Protein AF-A0A956FNW3-F1 (afdb_monomer_lite)

Secondary structure (DSSP, 8-state):
-----HHHHHHHHHHHHHHHHHHHHHHHHHTTTSHHHHHHHHHHHHHHHHHHHHHHHHHHH---GGG-S----TTHHHHHHH-HHHHHHHHHHHHHHHHS-HHHHHHHHHHHHHHHHHHHHHHTT----TTSHHHHHHHHHHHHHHHHHHHHHHHHHHHHHHTTTSTTSTTHHHHHHHHHHHHHHHHHHHHHH-GGGT--TTTTHHHHHHHHHHTS-TT-EEEEE-SSTTHHHIIIIIIHHHHHHH--EEEEE-SHHHHHHHHIIIIIS-TT-TT--EEEEE--PPPPEE-TTS-EEEEE---PPTTEEEEEEEEEEEPPPPS-S-SSS--TT---S-EEEEEEEEEE-HHHHHHSEEEEEEETTEEESSS--EEES-EEETTEEE--SSS-EEEEPPP--S-EEEEEEE-GGGTTTGGG-EEEETTEEE---PPSSSPPPSEEEEEEPPHHHHHT--EEEEE----S-TTSSSTT-EEEEEEEEE--TT-S----S--EEEEE--SS-SS----PEEEEEEEEEETTSTT-BS---EETTEEEEEBT--EEEEEE----EEEEEEEEEEEEES---EEEEEETTEEEEEEEPPSSEEEEEEPPPEEEEE-SS-EEEEEEEESSTT-EEEEEEEEEEEEEEEE-SPEE-

Structure (mmCIF, N/CA/C/O backbone):
data_AF-A0A956FNW3-F1
#
_entry.id   AF-A0A956FNW3-F1
#
loop_
_atom_site.group_PDB
_atom_site.id
_atom_site.type_symbol
_atom_site.label_atom_id
_atom_site.label_alt_id
_atom_site.label_comp_id
_atom_site.label_asym_id
_atom_site.label_entity_id
_atom_site.label_seq_id
_atom_site.pdbx_PDB_ins_code
_atom_site.Cartn_x
_atom_site.Cartn_y
_atom_site.Cartn_z
_atom_site.occupancy
_atom_site.B_iso_or_equiv
_atom_site.auth_seq_id
_atom_site.auth_comp_id
_atom_site.auth_asym_id
_atom_site.auth_atom_id
_atom_site.pdbx_PDB_model_num
ATOM 1 N N . LEU A 1 1 ? -9.211 11.318 -20.859 1.00 27.91 1 LEU A N 1
ATOM 2 C CA . LEU A 1 1 ? -8.452 10.771 -22.008 1.00 27.91 1 LEU A CA 1
ATOM 3 C C . LEU A 1 1 ? -8.251 9.277 -21.773 1.00 27.91 1 LEU A C 1
ATOM 5 O O . LEU A 1 1 ? -7.704 8.918 -20.739 1.00 27.91 1 LEU A O 1
ATOM 9 N N . PHE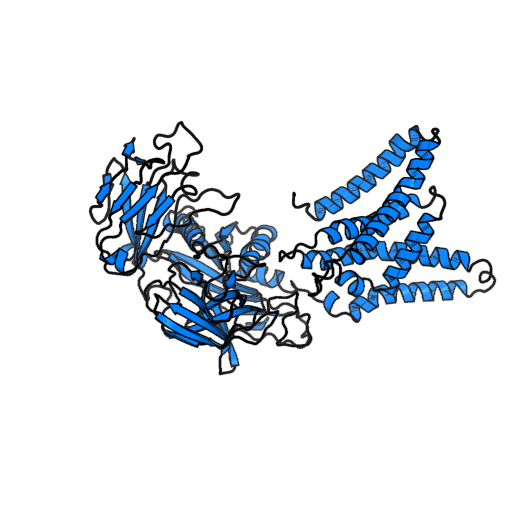 A 1 2 ? -8.799 8.423 -22.639 1.00 23.05 2 PHE A N 1
ATOM 10 C CA . PHE A 1 2 ? -8.796 6.965 -22.458 1.00 23.05 2 PHE A CA 1
ATOM 11 C C . PHE A 1 2 ? -7.372 6.379 -22.547 1.00 23.05 2 PHE A C 1
ATOM 13 O O . PHE A 1 2 ? -6.584 6.853 -23.370 1.00 23.05 2 PHE A O 1
ATOM 20 N N . PRO A 1 3 ? -7.028 5.357 -21.741 1.00 29.62 3 PRO A N 1
ATOM 21 C CA . PRO A 1 3 ? -5.788 4.613 -21.916 1.00 29.62 3 PRO A CA 1
ATOM 22 C C . PRO A 1 3 ? -5.914 3.745 -23.172 1.00 29.62 3 PRO A C 1
ATOM 24 O O . PRO A 1 3 ? -6.547 2.692 -23.160 1.00 29.62 3 PRO A O 1
ATOM 27 N N . VAL A 1 4 ? -5.347 4.211 -24.283 1.00 31.36 4 VAL A N 1
ATOM 28 C CA . VAL A 1 4 ? -5.228 3.413 -25.507 1.00 31.36 4 VAL A CA 1
ATOM 29 C C . VAL A 1 4 ? -4.151 2.359 -25.242 1.00 31.36 4 VAL A C 1
ATOM 31 O O . VAL A 1 4 ? -2.993 2.710 -25.013 1.00 31.36 4 VAL A O 1
ATOM 34 N N . ARG A 1 5 ? -4.532 1.076 -25.183 1.00 34.69 5 ARG A N 1
ATOM 35 C CA . ARG A 1 5 ? -3.588 -0.032 -24.948 1.00 34.69 5 ARG A CA 1
ATOM 36 C C . ARG A 1 5 ? -2.626 -0.157 -26.149 1.00 34.69 5 ARG A C 1
ATOM 38 O O . ARG A 1 5 ? -3.029 0.184 -27.261 1.00 34.69 5 ARG A O 1
ATOM 45 N N . PRO A 1 6 ? -1.395 -0.680 -25.987 1.00 38.66 6 PRO A N 1
ATOM 46 C CA . PRO A 1 6 ? -0.458 -0.894 -27.102 1.00 38.66 6 PRO A CA 1
ATOM 47 C C . PRO A 1 6 ? -1.048 -1.745 -28.236 1.00 38.66 6 PRO A C 1
ATOM 49 O O . PRO A 1 6 ? -0.863 -1.433 -29.410 1.00 38.66 6 PRO A O 1
ATOM 52 N N . ALA A 1 7 ? -1.860 -2.750 -27.889 1.00 40.03 7 ALA A N 1
ATOM 53 C CA . ALA A 1 7 ? -2.630 -3.535 -28.852 1.00 40.03 7 ALA A CA 1
ATOM 54 C C . ALA A 1 7 ? -3.661 -2.684 -29.611 1.00 40.03 7 ALA A C 1
ATOM 56 O O . ALA A 1 7 ? -3.901 -2.922 -30.784 1.00 40.03 7 ALA A O 1
ATOM 57 N N . THR A 1 8 ? -4.235 -1.655 -28.983 1.00 41.22 8 THR A N 1
ATOM 58 C CA . THR A 1 8 ? -5.156 -0.711 -29.629 1.00 41.22 8 THR A CA 1
ATOM 59 C C . THR A 1 8 ? -4.418 0.253 -30.554 1.00 41.22 8 THR A C 1
ATOM 61 O O . THR A 1 8 ? -4.941 0.555 -31.614 1.00 41.22 8 THR A O 1
ATOM 64 N N . LEU A 1 9 ? -3.206 0.707 -30.214 1.00 41.91 9 LEU A N 1
ATOM 65 C CA . LEU A 1 9 ? -2.367 1.496 -31.131 1.00 41.91 9 LEU A CA 1
ATOM 66 C C . LEU A 1 9 ? -1.887 0.659 -32.318 1.00 41.91 9 LEU A C 1
ATOM 68 O O . LEU A 1 9 ? -1.946 1.131 -33.446 1.00 41.91 9 LEU A O 1
ATOM 72 N N . SER A 1 10 ? -1.487 -0.589 -32.077 1.00 41.41 10 SER A N 1
ATOM 73 C CA . SER A 1 10 ? -1.093 -1.529 -33.132 1.00 41.41 10 SER A CA 1
ATOM 74 C C . SER A 1 10 ? -2.288 -1.895 -34.012 1.00 41.41 10 SER A C 1
ATOM 76 O O . SER A 1 10 ? -2.184 -1.850 -35.230 1.00 41.41 10 SER A O 1
ATOM 78 N N . ALA A 1 11 ? -3.460 -2.147 -33.420 1.00 44.06 11 ALA A N 1
ATOM 79 C CA . ALA A 1 11 ? -4.703 -2.364 -34.153 1.00 44.06 11 ALA A CA 1
ATOM 80 C C . ALA A 1 11 ? -5.151 -1.106 -34.902 1.00 44.06 11 ALA A C 1
ATOM 82 O O . ALA A 1 11 ? -5.598 -1.226 -36.028 1.00 44.06 11 ALA A O 1
ATOM 83 N N . LEU A 1 12 ? -4.995 0.099 -34.346 1.00 45.03 12 LEU A N 1
ATOM 84 C CA . LEU A 1 12 ? -5.283 1.357 -35.045 1.00 45.03 12 LEU A CA 1
ATOM 85 C C . LEU A 1 12 ? -4.281 1.637 -36.165 1.00 45.03 12 LEU A C 1
ATOM 87 O O . LEU A 1 12 ? -4.673 2.194 -37.181 1.00 45.03 12 LEU A O 1
ATOM 91 N N . ALA A 1 13 ? -3.018 1.241 -36.014 1.00 45.88 13 ALA A N 1
ATOM 92 C CA . ALA A 1 13 ? -2.018 1.333 -37.069 1.00 45.88 13 ALA A CA 1
ATOM 93 C C . ALA A 1 13 ? -2.316 0.323 -38.183 1.00 45.88 13 ALA A C 1
ATOM 95 O O . ALA A 1 13 ? -2.338 0.703 -39.346 1.00 45.88 13 ALA A O 1
ATOM 96 N N . VAL A 1 14 ? -2.638 -0.930 -37.847 1.00 49.00 14 VAL A N 1
ATOM 97 C CA . VAL A 1 14 ? -3.042 -1.964 -38.811 1.00 49.00 14 VAL A CA 1
ATOM 98 C C . VAL A 1 14 ? -4.355 -1.585 -39.493 1.00 49.00 14 VAL A C 1
ATOM 100 O O . VAL A 1 14 ? -4.424 -1.611 -40.713 1.00 49.00 14 VAL A O 1
ATOM 103 N N . VAL A 1 15 ? -5.375 -1.156 -38.748 1.00 54.03 15 VAL A N 1
ATOM 104 C CA . VAL A 1 15 ? -6.641 -0.645 -39.296 1.00 54.03 15 VAL A CA 1
ATOM 105 C C . VAL A 1 15 ? -6.403 0.628 -40.092 1.00 54.03 15 VAL A C 1
ATOM 107 O O . VAL A 1 15 ? -7.030 0.793 -41.120 1.00 54.03 15 VAL A O 1
ATOM 110 N N . GLY A 1 16 ? -5.485 1.503 -39.688 1.00 51.25 16 GLY A N 1
ATOM 111 C CA . GLY A 1 16 ? -5.109 2.700 -40.436 1.00 51.25 16 GLY A CA 1
ATOM 112 C C . GLY A 1 16 ? -4.421 2.364 -41.757 1.00 51.25 16 GLY A C 1
ATOM 113 O O . GLY A 1 16 ? -4.761 2.946 -42.780 1.00 51.25 16 GLY A O 1
ATOM 114 N N . VAL A 1 17 ? -3.523 1.378 -41.766 1.00 49.75 17 VAL A N 1
ATOM 115 C CA . VAL A 1 17 ? -2.858 0.857 -42.969 1.00 49.75 17 VAL A CA 1
ATOM 116 C C . VAL A 1 17 ? -3.851 0.116 -43.863 1.00 49.75 17 VAL A C 1
ATOM 118 O O . VAL A 1 17 ? -3.832 0.318 -45.073 1.00 49.75 17 VAL A O 1
ATOM 121 N N . LEU A 1 18 ? -4.752 -0.691 -43.299 1.00 55.88 18 LEU A N 1
ATOM 122 C CA . LEU A 1 18 ? -5.798 -1.403 -44.036 1.00 55.88 18 LEU A CA 1
ATOM 123 C C . LEU A 1 18 ? -6.865 -0.445 -44.569 1.00 55.88 18 LEU A C 1
ATOM 125 O O . LEU A 1 18 ? -7.269 -0.579 -45.715 1.00 55.88 18 LEU A O 1
ATOM 129 N N . ALA A 1 19 ? -7.290 0.543 -43.784 1.00 56.09 19 ALA A N 1
ATOM 130 C CA . ALA A 1 19 ? -8.219 1.589 -44.195 1.00 56.09 19 ALA A CA 1
ATOM 131 C C . ALA A 1 19 ? -7.578 2.489 -45.244 1.00 56.09 19 ALA A C 1
ATOM 133 O O . ALA A 1 19 ? -8.239 2.820 -46.219 1.00 56.09 19 ALA A O 1
ATOM 134 N N . TRP A 1 20 ? -6.293 2.826 -45.105 1.00 58.03 20 TRP A N 1
ATOM 135 C CA . TRP A 1 20 ? -5.541 3.499 -46.155 1.00 58.03 20 TRP A CA 1
ATOM 136 C C . TRP A 1 20 ? -5.500 2.630 -47.405 1.00 58.03 20 TRP A C 1
ATOM 138 O O . TRP A 1 20 ? -5.941 3.100 -48.435 1.00 58.03 20 TRP A O 1
ATOM 148 N N . ALA A 1 21 ? -5.106 1.357 -47.330 1.00 56.69 21 ALA A N 1
ATOM 149 C CA . ALA A 1 21 ? -5.070 0.446 -48.477 1.00 56.69 21 ALA A CA 1
ATOM 150 C C . ALA A 1 21 ? -6.451 0.234 -49.137 1.00 56.69 21 ALA A C 1
ATOM 152 O O . ALA A 1 21 ? -6.545 0.133 -50.361 1.00 56.69 21 ALA A O 1
ATOM 153 N N . LEU A 1 22 ? -7.529 0.202 -48.348 1.00 62.91 22 LEU A N 1
ATOM 154 C CA . LEU A 1 22 ? -8.916 0.101 -48.813 1.00 62.91 22 LEU A CA 1
ATOM 155 C C . LEU A 1 22 ? -9.420 1.415 -49.413 1.00 62.91 22 LEU A C 1
ATOM 157 O O . LEU A 1 22 ? -10.113 1.387 -50.424 1.00 62.91 22 LEU A O 1
ATOM 161 N N . LEU A 1 23 ? -9.057 2.567 -48.849 1.00 60.12 23 LEU A N 1
ATOM 162 C CA . LEU A 1 23 ? -9.302 3.874 -49.457 1.00 60.12 23 LEU A CA 1
ATOM 163 C C . LEU A 1 23 ? -8.490 4.010 -50.749 1.00 60.12 23 LEU A C 1
ATOM 165 O O . LEU A 1 23 ? -9.010 4.504 -51.742 1.00 60.12 23 LEU A O 1
ATOM 169 N N . ASP A 1 24 ? -7.251 3.528 -50.764 1.00 59.75 24 ASP A N 1
ATOM 170 C CA . ASP A 1 24 ? -6.278 3.599 -51.857 1.00 59.75 24 ASP A CA 1
ATOM 171 C C . ASP A 1 24 ? -6.717 2.787 -53.086 1.00 59.75 24 ASP A C 1
ATOM 173 O O . ASP A 1 24 ? -6.612 3.273 -54.220 1.00 59.75 24 ASP A O 1
ATOM 177 N N . ARG A 1 25 ? -7.269 1.586 -52.847 1.00 63.66 25 ARG A N 1
ATOM 178 C CA . ARG A 1 25 ? -7.862 0.689 -53.859 1.00 63.66 25 ARG A CA 1
ATOM 179 C C . ARG A 1 25 ? -9.341 0.964 -54.149 1.00 63.66 25 ARG A C 1
ATOM 181 O O . ARG A 1 25 ? -9.793 0.801 -55.271 1.00 63.66 25 ARG A O 1
ATOM 188 N N . GLY A 1 26 ? -10.131 1.369 -53.162 1.00 68.12 26 GLY A N 1
ATOM 189 C CA . GLY A 1 26 ? -11.583 1.519 -53.308 1.00 68.12 26 GLY A CA 1
ATOM 190 C C . GLY A 1 26 ? -12.010 2.918 -53.744 1.00 68.12 26 GLY A C 1
ATOM 191 O O . GLY A 1 26 ? -12.739 3.077 -54.722 1.00 68.12 26 GLY A O 1
ATOM 192 N N . LEU A 1 27 ? -11.562 3.944 -53.020 1.00 63.31 27 LEU A N 1
ATOM 193 C CA . LEU A 1 27 ? -11.994 5.331 -53.209 1.00 63.31 27 LEU A CA 1
ATOM 194 C C . LEU A 1 27 ? -11.071 6.076 -54.183 1.00 63.31 27 LEU A C 1
ATOM 196 O O . LEU A 1 27 ? -11.525 6.650 -55.171 1.00 63.31 27 LEU A O 1
ATOM 200 N N . PHE A 1 28 ? -9.763 6.022 -53.942 1.00 59.72 28 PHE A N 1
ATOM 201 C CA . PHE A 1 28 ? -8.745 6.695 -54.742 1.00 59.72 28 PHE A CA 1
ATOM 202 C C . PHE A 1 28 ? -8.558 6.060 -56.124 1.00 59.72 28 PHE A C 1
ATOM 204 O O . PHE A 1 28 ? -8.183 6.763 -57.059 1.00 59.72 28 PHE A O 1
ATOM 211 N N . GLU A 1 29 ? -8.834 4.764 -56.285 1.00 63.72 29 GLU A N 1
ATOM 212 C CA . GLU A 1 29 ? -8.757 4.096 -57.590 1.00 63.72 29 GLU A CA 1
ATOM 213 C C . GLU A 1 29 ? -9.975 4.388 -58.477 1.00 63.72 29 GLU A C 1
ATOM 215 O O . GLU A 1 29 ? -9.822 4.604 -59.676 1.00 63.72 29 GLU A O 1
ATOM 220 N N . ARG A 1 30 ? -11.174 4.515 -57.892 1.00 67.25 30 ARG A N 1
ATOM 221 C CA . ARG A 1 30 ? -12.386 4.954 -58.615 1.00 67.25 30 ARG A CA 1
ATOM 222 C C . ARG A 1 30 ? -12.358 6.437 -58.969 1.00 67.25 30 ARG A C 1
ATOM 224 O O . ARG A 1 30 ? -12.936 6.852 -59.968 1.00 67.25 30 ARG A O 1
ATOM 231 N N . LEU A 1 31 ? -11.675 7.241 -58.158 1.00 64.88 31 LEU A N 1
ATOM 232 C CA . LEU A 1 31 ? -11.562 8.686 -58.336 1.00 64.88 31 LEU A CA 1
ATOM 233 C C . LEU A 1 31 ? -10.224 9.121 -58.966 1.00 64.88 31 LEU A C 1
ATOM 235 O O . LEU A 1 31 ? -9.949 10.320 -59.041 1.00 64.88 31 LEU A O 1
ATOM 239 N N . ARG A 1 32 ? -9.413 8.169 -59.462 1.00 58.41 32 ARG A N 1
ATOM 240 C CA . ARG A 1 32 ? -8.071 8.381 -60.052 1.00 58.41 32 ARG A CA 1
ATOM 241 C C . ARG A 1 32 ? -8.057 9.393 -61.196 1.00 58.41 32 ARG A C 1
ATOM 243 O O . ARG A 1 32 ? -7.063 10.082 -61.385 1.00 58.41 32 ARG A O 1
ATOM 250 N N . ALA A 1 33 ? -9.163 9.486 -61.936 1.00 62.94 33 ALA A N 1
ATOM 251 C CA . ALA A 1 33 ? -9.324 10.412 -63.055 1.00 62.94 33 ALA A CA 1
ATOM 252 C C . ALA A 1 33 ? -9.384 11.888 -62.619 1.00 62.94 33 ALA A C 1
ATOM 254 O O . ALA A 1 33 ? -9.242 12.779 -63.452 1.00 62.94 33 ALA A O 1
ATOM 255 N N . ARG A 1 34 ? -9.594 12.173 -61.324 1.00 72.62 34 ARG A N 1
ATOM 256 C CA . ARG A 1 34 ? -9.623 13.543 -60.806 1.00 72.62 34 ARG A CA 1
ATOM 257 C C . ARG A 1 34 ? -8.207 13.984 -60.402 1.00 72.62 34 ARG A C 1
ATOM 259 O O . ARG A 1 34 ? -7.665 13.456 -59.428 1.00 72.62 34 ARG A O 1
ATOM 266 N N . PRO A 1 35 ? -7.618 14.991 -61.073 1.00 70.06 35 PRO A N 1
ATOM 267 C CA . PRO A 1 35 ? -6.218 15.378 -60.872 1.00 70.06 35 PRO A CA 1
ATOM 268 C C . PRO A 1 35 ? -5.901 15.839 -59.439 1.00 70.06 35 PRO A C 1
ATOM 270 O O . PRO A 1 35 ? -4.812 15.580 -58.934 1.00 70.06 35 PRO A O 1
ATOM 273 N N . TRP A 1 36 ? -6.863 16.443 -58.735 1.00 68.44 36 TRP A N 1
ATOM 274 C CA . TRP A 1 36 ? -6.676 16.880 -57.346 1.00 68.44 36 TRP A CA 1
ATOM 275 C C . TRP A 1 36 ? -6.610 15.717 -56.341 1.00 68.44 36 TRP A C 1
ATOM 277 O O . TRP A 1 36 ? -5.945 15.836 -55.318 1.00 68.44 36 TRP A O 1
ATOM 287 N N . ILE A 1 37 ? -7.245 14.577 -56.633 1.00 63.81 37 ILE A N 1
ATOM 288 C CA . ILE A 1 37 ? -7.227 13.377 -55.780 1.00 63.81 37 ILE A CA 1
ATOM 289 C C . ILE A 1 37 ? -5.899 12.633 -55.932 1.00 63.81 37 ILE A C 1
ATOM 291 O O . ILE A 1 37 ? -5.324 12.186 -54.939 1.00 63.81 37 ILE A O 1
ATOM 295 N N . ALA A 1 38 ? -5.372 12.562 -57.157 1.00 62.50 38 ALA A N 1
ATOM 296 C CA . ALA A 1 38 ? -4.021 12.071 -57.416 1.00 62.50 38 ALA A CA 1
ATOM 297 C C . ALA A 1 38 ? -2.959 12.957 -56.737 1.00 62.50 38 ALA A C 1
ATOM 299 O O . ALA A 1 38 ? -2.020 12.441 -56.129 1.00 62.50 38 ALA A O 1
ATOM 300 N N . ALA A 1 39 ? -3.150 14.282 -56.763 1.00 66.06 39 ALA A N 1
ATOM 301 C CA . ALA A 1 39 ? -2.302 15.223 -56.038 1.00 66.06 39 ALA A CA 1
ATOM 302 C C . ALA A 1 39 ? -2.405 15.034 -54.513 1.00 66.06 39 ALA A C 1
ATOM 304 O O . ALA A 1 39 ? -1.380 14.920 -53.848 1.00 66.06 39 ALA A O 1
ATOM 305 N N . LEU A 1 40 ? -3.615 14.921 -53.951 1.00 65.56 40 LEU A N 1
ATOM 306 C CA . LEU A 1 40 ? -3.828 14.715 -52.514 1.00 65.56 40 LEU A CA 1
ATOM 307 C C . LEU A 1 40 ? -3.186 13.406 -52.024 1.00 65.56 40 LEU A C 1
ATOM 309 O O . LEU A 1 40 ? -2.457 13.413 -51.035 1.00 65.56 40 LEU A O 1
ATOM 313 N N . ARG A 1 41 ? -3.393 12.298 -52.748 1.00 60.66 41 ARG A N 1
ATOM 314 C CA . ARG A 1 41 ? -2.803 10.979 -52.454 1.00 60.66 41 ARG A CA 1
ATOM 315 C C . ARG A 1 41 ? -1.273 11.012 -52.469 1.00 60.66 41 ARG A C 1
ATOM 317 O O . ARG A 1 41 ? -0.645 10.359 -51.644 1.00 60.66 41 ARG A O 1
ATOM 324 N N . GLY A 1 42 ? -0.676 11.793 -53.370 1.00 62.09 42 GLY A N 1
ATOM 325 C CA . GLY A 1 42 ? 0.775 11.947 -53.437 1.00 62.09 42 GLY A CA 1
ATOM 326 C C . GLY A 1 42 ? 1.376 12.906 -52.407 1.00 62.09 42 GLY A C 1
ATOM 327 O O . GLY A 1 42 ? 2.549 12.772 -52.064 1.00 62.09 42 GLY A O 1
ATOM 328 N N . GLN A 1 43 ? 0.590 13.858 -51.900 1.00 65.38 43 GLN A N 1
ATOM 329 C CA . GLN A 1 43 ? 1.067 14.882 -50.967 1.00 65.38 43 GLN A CA 1
ATOM 330 C C . GLN A 1 43 ? 0.763 14.551 -49.501 1.00 65.38 43 GLN A C 1
ATOM 332 O O . GLN A 1 43 ? 1.528 14.960 -48.635 1.00 65.38 43 GLN A O 1
ATOM 337 N N . LEU A 1 44 ? -0.291 13.787 -49.189 1.00 61.31 44 LEU A N 1
ATOM 338 C CA . LEU A 1 44 ? -0.679 13.490 -47.803 1.00 61.31 44 LEU A CA 1
ATOM 339 C C . LEU A 1 44 ? 0.446 12.837 -46.969 1.00 61.31 44 LEU A C 1
ATOM 341 O O . LEU A 1 44 ? 0.703 13.320 -45.866 1.00 61.31 44 LEU A O 1
ATOM 345 N N . PRO A 1 45 ? 1.187 11.824 -47.465 1.00 59.94 45 PRO A N 1
ATOM 346 C CA . PRO A 1 45 ? 2.294 11.246 -46.701 1.00 59.94 45 PRO A CA 1
ATOM 347 C C . PRO A 1 45 ? 3.429 12.255 -46.471 1.00 59.94 45 PRO A C 1
ATOM 349 O O . PRO A 1 45 ? 4.050 12.267 -45.410 1.00 59.94 45 PRO A O 1
ATOM 352 N N . ARG A 1 46 ? 3.662 13.155 -47.437 1.00 65.12 46 ARG A N 1
ATOM 353 C CA . ARG A 1 46 ? 4.650 14.235 -47.315 1.00 65.12 46 ARG A CA 1
ATOM 354 C C . ARG A 1 46 ? 4.234 15.256 -46.261 1.00 65.12 46 ARG A C 1
ATOM 356 O O . ARG A 1 46 ? 5.053 15.637 -45.433 1.00 65.12 46 ARG A O 1
ATOM 363 N N . VAL A 1 47 ? 2.957 15.640 -46.250 1.00 64.94 47 VAL A N 1
ATOM 364 C CA . VAL A 1 47 ? 2.374 16.534 -45.241 1.00 64.94 47 VAL A CA 1
ATOM 365 C C . VAL A 1 47 ? 2.499 15.931 -43.841 1.00 64.94 47 VAL A C 1
ATOM 367 O O . VAL A 1 47 ? 2.880 16.645 -42.922 1.00 64.94 47 VAL A O 1
ATOM 370 N N . LEU A 1 48 ? 2.256 14.626 -43.671 1.00 60.84 48 LEU A N 1
ATOM 371 C CA . LEU A 1 48 ? 2.396 13.948 -42.375 1.00 60.84 48 LEU A CA 1
ATOM 372 C C . LEU A 1 48 ? 3.851 13.887 -41.888 1.00 60.84 48 LEU A C 1
ATOM 374 O O . LEU A 1 48 ? 4.109 14.134 -40.711 1.00 60.84 48 LEU A O 1
ATOM 378 N N . VAL A 1 49 ? 4.811 13.606 -42.776 1.00 63.50 49 VAL A N 1
ATOM 379 C CA . VAL A 1 49 ? 6.246 13.623 -42.436 1.00 63.50 49 VAL A CA 1
ATOM 380 C C . VAL A 1 49 ? 6.700 15.035 -42.063 1.00 63.50 49 VAL A C 1
ATOM 382 O O . VAL A 1 49 ? 7.349 15.205 -41.034 1.00 63.50 49 VAL A O 1
ATOM 385 N N . VAL A 1 50 ? 6.324 16.055 -42.844 1.00 67.88 50 VAL A N 1
ATOM 386 C CA . VAL A 1 50 ? 6.636 17.460 -42.534 1.00 67.88 50 VAL A CA 1
ATOM 387 C C . VAL A 1 50 ? 6.005 17.869 -41.205 1.00 67.88 50 VAL A C 1
ATOM 389 O O . VAL A 1 50 ? 6.709 18.390 -40.348 1.00 67.88 50 VAL A O 1
ATOM 392 N N . ALA A 1 51 ? 4.726 17.559 -40.977 1.00 61.94 51 ALA A N 1
ATOM 393 C CA . ALA A 1 51 ? 4.048 17.844 -39.715 1.00 61.94 51 ALA A CA 1
ATOM 394 C C . ALA A 1 51 ? 4.729 17.155 -38.518 1.00 61.94 51 ALA A C 1
ATOM 396 O O . ALA A 1 51 ? 4.903 17.779 -37.472 1.00 61.94 51 ALA A O 1
ATOM 397 N N . GLY A 1 52 ? 5.167 15.901 -38.677 1.00 58.94 52 GLY A N 1
ATOM 398 C CA . GLY A 1 52 ? 5.928 15.173 -37.660 1.00 58.94 52 GLY A CA 1
ATOM 399 C C . GLY A 1 52 ? 7.289 15.811 -37.364 1.00 58.94 52 GLY A C 1
ATOM 400 O O . GLY A 1 52 ? 7.628 16.017 -36.200 1.00 58.94 52 GLY A O 1
ATOM 401 N N . LEU A 1 53 ? 8.050 16.185 -38.399 1.00 63.06 53 LEU A N 1
ATOM 402 C CA . LEU A 1 53 ? 9.343 16.866 -38.254 1.00 63.06 53 LEU A CA 1
ATOM 403 C C . LEU A 1 53 ? 9.196 18.251 -37.614 1.00 63.06 53 LEU A C 1
ATOM 405 O O . LEU A 1 53 ? 9.963 18.590 -36.714 1.00 63.06 53 LEU A O 1
ATOM 409 N N . THR A 1 54 ? 8.196 19.033 -38.026 1.00 61.25 54 THR A N 1
ATOM 410 C CA . THR A 1 54 ? 7.888 20.333 -37.423 1.00 61.25 54 THR A CA 1
ATOM 411 C C . THR A 1 54 ? 7.496 20.168 -35.958 1.00 61.25 54 THR A C 1
ATOM 413 O O . THR A 1 54 ? 8.033 20.881 -35.121 1.00 61.25 54 THR A O 1
ATOM 416 N N . ALA A 1 55 ? 6.654 19.189 -35.611 1.00 54.22 55 ALA A N 1
ATOM 417 C CA . ALA A 1 55 ? 6.294 18.917 -34.220 1.00 54.22 55 ALA A CA 1
ATOM 418 C C . ALA A 1 55 ? 7.515 18.547 -33.353 1.00 54.22 55 ALA A C 1
ATOM 420 O O . ALA A 1 55 ? 7.618 19.015 -32.219 1.00 54.22 55 ALA A O 1
ATOM 421 N N . ILE A 1 56 ? 8.461 17.763 -33.887 1.00 54.38 56 ILE A N 1
ATOM 422 C CA . ILE A 1 56 ? 9.729 17.440 -33.211 1.00 54.38 56 ILE A CA 1
ATOM 423 C C . ILE A 1 56 ? 10.594 18.696 -33.041 1.00 54.38 56 ILE A C 1
ATOM 425 O O . ILE A 1 56 ? 11.084 18.950 -31.944 1.00 54.38 56 ILE A O 1
ATOM 429 N N . ALA A 1 57 ? 10.763 19.507 -34.089 1.00 58.34 57 ALA A N 1
ATOM 430 C CA . ALA A 1 57 ? 11.556 20.734 -34.028 1.00 58.34 57 ALA A CA 1
ATOM 431 C C . ALA A 1 57 ? 10.964 21.748 -33.035 1.00 58.34 57 ALA A C 1
ATOM 433 O O . ALA A 1 57 ? 11.681 22.261 -32.180 1.00 58.34 57 ALA A O 1
ATOM 434 N N . THR A 1 58 ? 9.649 21.981 -33.074 1.00 52.28 58 THR A N 1
ATOM 435 C CA . THR A 1 58 ? 8.950 22.841 -32.110 1.00 52.28 58 THR A CA 1
ATOM 436 C C . THR A 1 58 ? 9.067 22.301 -30.685 1.00 52.28 58 THR A C 1
ATOM 438 O O . THR A 1 58 ? 9.208 23.085 -29.755 1.00 52.28 58 THR A O 1
ATOM 441 N N . PHE A 1 59 ? 9.072 20.979 -30.487 1.00 49.56 59 PHE A N 1
ATOM 442 C CA . PHE A 1 59 ? 9.299 20.377 -29.171 1.00 49.56 59 PHE A CA 1
ATOM 443 C C . PHE A 1 59 ? 10.735 20.569 -28.658 1.00 49.56 59 PHE A C 1
ATOM 445 O O . PHE A 1 59 ? 10.914 20.825 -27.468 1.00 49.56 59 PHE A O 1
ATOM 452 N N . LEU A 1 60 ? 11.743 20.446 -29.528 1.00 52.34 60 LEU A N 1
ATOM 453 C CA . LEU A 1 60 ? 13.155 20.629 -29.170 1.00 52.34 60 LEU A CA 1
ATOM 454 C C . LEU A 1 60 ? 13.493 22.099 -28.878 1.00 52.34 60 LEU A C 1
ATOM 456 O O . LEU A 1 60 ? 14.243 22.373 -27.948 1.00 52.34 60 LEU A O 1
ATOM 460 N N . TYR A 1 61 ? 12.927 23.034 -29.645 1.00 50.81 61 TYR A N 1
ATOM 461 C CA . TYR A 1 61 ? 13.201 24.472 -29.521 1.00 50.81 61 TYR A CA 1
ATOM 462 C C . TYR A 1 61 ? 12.230 25.224 -28.597 1.00 50.81 61 TYR A C 1
ATOM 464 O O . TYR A 1 61 ? 12.552 26.314 -28.137 1.00 50.81 61 TYR A O 1
ATOM 472 N N . GLY A 1 62 ? 11.048 24.669 -28.319 1.00 44.62 62 GLY A N 1
ATOM 473 C CA . GLY A 1 62 ? 9.998 25.299 -27.512 1.00 44.62 62 GLY A CA 1
ATOM 474 C C . GLY A 1 62 ? 10.050 24.986 -26.015 1.00 44.62 62 GLY A C 1
ATOM 475 O O . GLY A 1 62 ? 9.083 25.279 -25.316 1.00 44.62 62 GLY A O 1
ATOM 476 N N . GLN A 1 63 ? 11.122 24.366 -25.509 1.00 44.78 63 GLN A N 1
ATOM 477 C CA . GLN A 1 63 ? 11.276 24.112 -24.071 1.00 44.78 63 GLN A CA 1
ATOM 478 C C . GLN A 1 63 ? 11.574 25.440 -23.341 1.00 44.78 63 GLN A C 1
ATOM 480 O O . GLN A 1 63 ? 12.617 26.041 -23.605 1.00 44.78 63 GLN A O 1
ATOM 485 N N . PRO A 1 64 ? 10.710 25.927 -22.428 1.00 42.88 64 P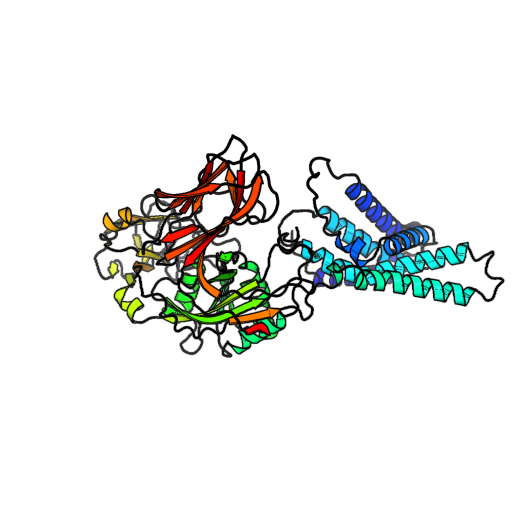RO A N 1
ATOM 486 C CA . PRO A 1 64 ? 11.018 27.102 -21.617 1.00 42.88 64 PRO A CA 1
ATOM 487 C C . PRO A 1 64 ? 12.236 26.849 -20.716 1.00 42.88 64 PRO A C 1
ATOM 489 O O . PRO A 1 64 ? 12.382 25.775 -20.132 1.00 42.88 64 PRO A O 1
ATOM 492 N N . ALA A 1 65 ? 13.086 27.869 -20.562 1.00 43.62 65 ALA A N 1
ATOM 493 C CA . ALA A 1 65 ? 14.321 27.812 -19.775 1.00 43.62 65 ALA A CA 1
ATOM 494 C C . ALA A 1 65 ? 14.105 27.484 -18.282 1.00 43.62 65 ALA A C 1
ATOM 496 O O . ALA A 1 65 ? 15.044 27.067 -17.613 1.00 43.62 65 ALA A O 1
ATOM 497 N N . GLU A 1 66 ? 12.886 27.612 -17.752 1.00 38.91 66 GLU A N 1
ATOM 498 C CA . GLU A 1 66 ? 12.533 27.236 -16.371 1.00 38.91 66 GLU A CA 1
ATOM 499 C C . GLU A 1 66 ? 12.409 25.718 -16.149 1.00 38.91 66 GLU A C 1
ATOM 501 O O . GLU A 1 66 ? 12.447 25.250 -15.013 1.00 38.91 66 GLU A O 1
ATOM 506 N N . LEU A 1 67 ? 12.365 24.913 -17.216 1.00 42.72 67 LEU A N 1
ATOM 507 C CA . LEU A 1 67 ? 12.516 23.455 -17.139 1.00 42.72 67 LEU A CA 1
ATOM 508 C C . LEU A 1 67 ? 13.999 23.026 -17.075 1.00 42.72 67 LEU A C 1
ATOM 510 O O . LEU A 1 67 ? 14.334 21.897 -17.404 1.00 42.72 67 LEU A O 1
ATOM 514 N N . SER A 1 68 ? 14.910 23.908 -16.652 1.00 36.06 68 SER A N 1
ATOM 515 C CA . SER A 1 68 ? 16.369 23.690 -16.575 1.00 36.06 68 SER A CA 1
ATOM 516 C C . SER A 1 68 ? 16.831 22.744 -15.459 1.00 36.06 68 SER A C 1
ATOM 518 O O . SER A 1 68 ? 18.019 22.441 -15.354 1.00 36.06 68 SER A O 1
ATOM 520 N N . ALA A 1 69 ? 15.913 22.187 -14.669 1.00 42.97 69 ALA A N 1
ATOM 521 C CA . ALA A 1 69 ? 16.176 20.907 -14.028 1.00 42.97 69 ALA A CA 1
ATOM 522 C C . ALA A 1 69 ? 15.837 19.795 -15.024 1.00 42.97 69 ALA A C 1
ATOM 524 O O . ALA A 1 69 ? 14.691 19.756 -15.463 1.00 42.97 69 ALA A O 1
ATOM 525 N N . PRO A 1 70 ? 16.778 18.897 -15.367 1.00 37.94 70 PRO A N 1
ATOM 526 C CA . PRO A 1 70 ? 16.685 18.066 -16.565 1.00 37.94 70 PRO A CA 1
ATOM 527 C C . PRO A 1 70 ? 15.325 17.353 -16.632 1.00 37.94 70 PRO A C 1
ATOM 529 O O . PRO A 1 70 ? 15.085 16.444 -15.829 1.00 37.94 70 PRO A O 1
ATOM 532 N N . PRO A 1 71 ? 14.413 17.725 -17.553 1.00 41.56 71 PRO A N 1
ATOM 533 C CA . PRO A 1 71 ? 13.169 17.011 -17.716 1.00 41.56 71 PRO A CA 1
ATOM 534 C C . PRO A 1 71 ? 13.498 15.871 -18.675 1.00 41.56 71 PRO A C 1
ATOM 536 O O . PRO A 1 71 ? 13.459 16.016 -19.894 1.00 41.56 71 PRO A O 1
ATOM 539 N N . TYR A 1 72 ? 13.929 14.747 -18.111 1.00 48.41 72 TYR A N 1
ATOM 540 C CA . TYR A 1 72 ? 14.255 13.541 -18.864 1.00 48.41 72 TYR A CA 1
ATOM 541 C C . TYR A 1 72 ? 13.104 13.171 -19.811 1.00 48.41 72 TYR A C 1
ATOM 543 O O . TYR A 1 72 ? 11.975 12.924 -19.373 1.00 48.41 72 TYR A O 1
ATOM 551 N N . SER A 1 73 ? 13.383 13.179 -21.115 1.00 47.22 73 SER A N 1
ATOM 552 C CA . SER A 1 73 ? 12.398 12.922 -22.156 1.00 47.22 73 SER A CA 1
ATOM 553 C C . SER A 1 73 ? 12.104 11.426 -22.235 1.00 47.22 73 SER A C 1
ATOM 555 O O . SER A 1 73 ? 12.972 10.564 -22.096 1.00 47.22 73 SER A O 1
ATOM 557 N N . ARG A 1 74 ? 10.858 11.077 -22.553 1.00 55.84 74 ARG A N 1
ATOM 558 C CA . ARG A 1 74 ? 10.440 9.684 -22.811 1.00 55.84 74 ARG A CA 1
ATOM 559 C C . ARG A 1 74 ? 11.206 9.021 -23.959 1.00 55.84 74 ARG A C 1
ATOM 561 O O . ARG A 1 74 ? 11.111 7.813 -24.131 1.00 55.84 74 ARG A O 1
ATOM 568 N N . LEU A 1 75 ? 11.954 9.806 -24.733 1.00 52.78 75 LEU A N 1
ATOM 569 C CA . LEU A 1 75 ? 12.754 9.388 -25.879 1.00 52.78 75 LEU A CA 1
ATOM 570 C C . LEU A 1 75 ? 14.249 9.282 -25.578 1.00 52.78 75 LEU A C 1
ATOM 572 O O . LEU A 1 75 ? 15.033 9.068 -26.495 1.00 52.78 75 LEU A O 1
ATOM 576 N N . ASP A 1 76 ? 14.669 9.376 -24.320 1.00 54.38 76 ASP A N 1
ATOM 577 C CA . ASP A 1 76 ? 16.091 9.279 -23.969 1.00 54.38 76 ASP A CA 1
ATOM 578 C C . ASP A 1 76 ? 16.701 7.913 -24.338 1.00 54.38 76 ASP A C 1
ATOM 580 O O . ASP A 1 76 ? 17.892 7.810 -24.628 1.00 54.38 76 ASP A O 1
ATOM 584 N N . HIS A 1 77 ? 15.874 6.864 -24.420 1.00 55.88 77 HIS A N 1
ATOM 585 C CA . HIS A 1 77 ? 16.290 5.565 -24.951 1.00 55.88 77 HIS A CA 1
ATOM 586 C C . HIS A 1 77 ? 16.435 5.543 -26.476 1.00 55.88 77 HIS A C 1
ATOM 588 O O . HIS A 1 77 ? 17.061 4.624 -26.984 1.00 55.88 77 HIS A O 1
ATOM 594 N N . ALA A 1 78 ? 15.893 6.509 -27.223 1.00 62.97 78 ALA A N 1
ATOM 595 C CA . ALA A 1 78 ? 15.951 6.507 -28.686 1.00 62.97 78 ALA A CA 1
ATOM 596 C C . ALA A 1 78 ? 17.390 6.694 -29.177 1.00 62.97 78 ALA A C 1
ATOM 598 O O . ALA A 1 78 ? 17.864 5.915 -29.996 1.00 62.97 78 ALA A O 1
ATOM 599 N N . LEU A 1 79 ? 18.122 7.662 -28.617 1.00 63.59 79 LEU A N 1
ATOM 600 C CA . LEU A 1 79 ? 19.539 7.859 -28.936 1.00 63.59 79 LEU A CA 1
ATOM 601 C C . LEU A 1 79 ? 20.395 6.675 -28.475 1.00 63.59 79 LEU A C 1
ATOM 603 O O . LEU A 1 79 ? 21.274 6.238 -29.212 1.00 63.59 79 LEU A O 1
ATOM 607 N N . ALA A 1 80 ? 20.122 6.137 -27.284 1.00 59.88 80 ALA A N 1
ATOM 608 C CA . ALA A 1 80 ? 20.871 5.009 -26.737 1.00 59.88 80 ALA A CA 1
ATOM 609 C C . ALA A 1 80 ? 20.544 3.663 -27.409 1.00 59.88 80 ALA A C 1
ATOM 611 O O . ALA A 1 80 ? 21.397 2.788 -27.422 1.00 59.88 80 ALA A O 1
ATOM 612 N N . GLY A 1 81 ? 19.332 3.474 -27.936 1.00 63.59 81 GLY A N 1
ATOM 613 C CA . GLY A 1 81 ? 18.871 2.210 -28.519 1.00 63.59 81 GLY A CA 1
ATOM 614 C C . GLY A 1 81 ? 18.940 2.155 -30.039 1.00 63.59 81 GLY A C 1
ATOM 615 O O . GLY A 1 81 ? 19.204 1.093 -30.587 1.00 63.59 81 GLY A O 1
ATOM 616 N N . LEU A 1 82 ? 18.750 3.286 -30.719 1.00 65.88 82 LEU A N 1
ATOM 617 C CA . LEU A 1 82 ? 18.823 3.370 -32.181 1.00 65.88 82 LEU A CA 1
ATOM 618 C C . LEU A 1 82 ? 20.158 3.953 -32.651 1.00 65.88 82 LEU A C 1
ATOM 620 O O . LEU A 1 82 ? 20.588 3.663 -33.758 1.00 65.88 82 LEU A O 1
ATOM 624 N N . GLY A 1 83 ? 20.841 4.745 -31.819 1.00 66.88 83 GLY A N 1
ATOM 625 C CA . GLY A 1 83 ? 22.080 5.427 -32.189 1.00 66.88 83 GLY A CA 1
ATOM 626 C C . GLY A 1 83 ? 21.838 6.679 -33.040 1.00 66.88 83 GLY A C 1
ATOM 627 O O . GLY A 1 83 ? 20.956 6.731 -33.898 1.00 66.88 83 GLY A O 1
ATOM 628 N N . SER A 1 84 ? 22.653 7.716 -32.832 1.00 68.88 84 SER A N 1
ATOM 629 C CA . SER A 1 84 ? 22.553 8.984 -33.576 1.00 68.88 84 SER A CA 1
ATOM 630 C C . SER A 1 84 ? 22.788 8.816 -35.080 1.00 68.88 84 SER A C 1
ATOM 632 O O . SER A 1 84 ? 22.136 9.481 -35.881 1.00 68.88 84 SER A O 1
ATOM 634 N N . VAL A 1 85 ? 23.676 7.897 -35.470 1.00 70.06 85 VAL A N 1
ATOM 635 C CA . VAL A 1 85 ? 24.000 7.612 -36.877 1.00 70.06 85 VAL A CA 1
ATOM 636 C C . VAL A 1 85 ? 22.800 7.018 -37.612 1.00 70.06 85 VAL A C 1
ATOM 638 O O . VAL A 1 85 ? 22.431 7.513 -38.674 1.00 70.06 85 VAL A O 1
ATOM 641 N N . LEU A 1 86 ? 22.153 5.998 -37.040 1.00 70.88 86 LEU A N 1
ATOM 642 C CA . LEU A 1 86 ? 20.990 5.357 -37.656 1.00 70.88 86 LEU A CA 1
ATOM 643 C C . LEU A 1 86 ? 19.807 6.328 -37.745 1.00 70.88 86 LEU A C 1
ATOM 645 O O . LEU A 1 86 ? 19.140 6.386 -38.773 1.00 70.88 86 LEU A O 1
ATOM 649 N N . LEU A 1 87 ? 19.584 7.130 -36.700 1.00 71.81 87 LEU A N 1
ATOM 650 C CA . LEU A 1 87 ? 18.560 8.177 -36.698 1.00 71.81 87 LEU A CA 1
ATOM 651 C C . LEU A 1 87 ? 18.835 9.251 -37.759 1.00 71.81 87 LEU A C 1
ATOM 653 O O . LEU A 1 87 ? 17.913 9.667 -38.460 1.00 71.81 87 LEU A O 1
ATOM 657 N N . GLY A 1 88 ? 20.094 9.665 -37.924 1.00 73.25 88 GLY A N 1
ATOM 658 C CA . GLY A 1 88 ? 20.503 10.593 -38.978 1.00 73.25 88 GLY A CA 1
ATOM 659 C C . GLY A 1 88 ? 20.272 10.022 -40.378 1.00 73.25 88 GLY A C 1
ATOM 660 O O . GLY A 1 88 ? 19.705 10.697 -41.233 1.00 73.25 88 GLY A O 1
ATOM 661 N N . LEU A 1 89 ? 20.631 8.756 -40.604 1.00 71.75 89 LEU A N 1
ATOM 662 C CA . LEU A 1 89 ? 20.378 8.067 -41.872 1.00 71.75 89 LEU A CA 1
ATOM 663 C C . LEU A 1 89 ? 18.882 7.886 -42.144 1.00 71.75 89 LEU A C 1
ATOM 665 O O . LEU A 1 89 ? 18.443 8.071 -43.276 1.00 71.75 89 LEU A O 1
ATOM 669 N N . ALA A 1 90 ? 18.090 7.570 -41.120 1.00 73.88 90 ALA A N 1
ATOM 670 C CA . ALA A 1 90 ? 16.640 7.468 -41.230 1.00 73.88 90 ALA A CA 1
ATOM 671 C C . ALA A 1 90 ? 15.998 8.816 -41.580 1.00 73.88 90 ALA A C 1
ATOM 673 O O . ALA A 1 90 ? 15.088 8.863 -42.406 1.00 73.88 90 ALA A O 1
ATOM 674 N N . LEU A 1 91 ? 16.503 9.918 -41.013 1.00 75.62 91 LEU A N 1
ATOM 675 C CA . LEU A 1 91 ? 16.081 11.269 -41.374 1.00 75.62 91 LEU A CA 1
ATOM 676 C C . LEU A 1 91 ? 16.430 11.588 -42.831 1.00 75.62 91 LEU A C 1
ATOM 678 O O . LEU A 1 91 ? 15.568 12.056 -43.570 1.00 75.62 91 LEU A O 1
ATOM 682 N N . VAL A 1 92 ? 17.657 11.293 -43.267 1.00 74.62 92 VAL A N 1
ATOM 683 C CA . VAL A 1 92 ? 18.066 11.460 -44.671 1.00 74.62 92 VAL A CA 1
ATOM 684 C C . VAL A 1 92 ? 17.184 10.618 -45.593 1.00 74.62 92 VAL A C 1
ATOM 686 O O . VAL A 1 92 ? 16.710 11.128 -46.600 1.00 74.62 92 VAL A O 1
ATOM 689 N N . GLY A 1 93 ? 16.881 9.371 -45.233 1.00 73.12 93 GLY A N 1
ATOM 690 C CA . GLY A 1 93 ? 15.968 8.517 -45.990 1.00 73.12 93 GLY A CA 1
ATOM 691 C C . GLY A 1 93 ? 14.552 9.066 -46.071 1.00 73.12 93 GLY A C 1
ATOM 692 O O . GLY A 1 93 ? 13.985 9.125 -47.161 1.00 73.12 93 GLY A O 1
ATOM 693 N N . ALA A 1 94 ? 14.003 9.550 -44.956 1.00 71.94 94 ALA A N 1
ATOM 694 C CA . ALA A 1 94 ? 12.708 10.221 -44.937 1.00 71.94 94 ALA A CA 1
ATOM 695 C C . ALA A 1 94 ? 12.707 11.465 -45.844 1.00 71.94 94 ALA A C 1
ATOM 697 O O . ALA A 1 94 ? 11.783 11.645 -46.635 1.00 71.94 94 ALA A O 1
ATOM 698 N N . LEU A 1 95 ? 13.766 12.282 -45.797 1.00 73.69 95 LEU A N 1
ATOM 699 C CA . LEU A 1 95 ? 13.937 13.448 -46.667 1.00 73.69 95 LEU A CA 1
ATOM 700 C C . LEU A 1 95 ? 14.074 13.047 -48.142 1.00 73.69 95 LEU A C 1
ATOM 702 O O . LEU A 1 95 ? 13.423 13.642 -48.989 1.00 73.69 95 LEU A O 1
ATOM 706 N N . CYS A 1 96 ? 14.841 12.013 -48.481 1.00 72.50 96 CYS A N 1
ATOM 707 C CA . CYS A 1 96 ? 14.959 11.533 -49.859 1.00 72.50 96 CYS A CA 1
ATOM 708 C C . CYS A 1 96 ? 13.620 11.007 -50.403 1.00 72.50 96 CYS A C 1
ATOM 710 O O . CYS A 1 96 ? 13.278 11.269 -51.557 1.00 72.50 96 CYS A O 1
ATOM 712 N N . LEU A 1 97 ? 12.831 10.319 -49.571 1.00 67.12 97 LEU A N 1
ATOM 713 C CA . LEU A 1 97 ? 11.492 9.841 -49.926 1.00 67.12 97 LEU A CA 1
ATOM 714 C C . LEU A 1 97 ? 10.510 10.995 -50.187 1.00 67.12 97 LEU A C 1
ATOM 716 O O . LEU A 1 97 ? 9.671 10.888 -51.080 1.00 67.12 97 LEU A O 1
ATOM 720 N N . LEU A 1 98 ? 10.641 12.127 -49.482 1.00 67.12 98 LEU A N 1
ATOM 721 C CA . LEU A 1 98 ? 9.838 13.331 -49.747 1.00 67.12 98 LEU A CA 1
ATOM 722 C C . LEU A 1 98 ? 10.055 13.887 -51.166 1.00 67.12 98 LEU A C 1
ATOM 724 O O . LEU A 1 98 ? 9.144 14.495 -51.727 1.00 67.12 98 LEU A O 1
ATOM 728 N N . TRP A 1 99 ? 11.234 13.673 -51.755 1.00 69.06 99 TRP A N 1
ATOM 729 C CA . TRP A 1 99 ? 11.628 14.252 -53.044 1.00 69.06 99 TRP A CA 1
ATOM 730 C C . TRP A 1 99 ? 11.363 13.304 -54.223 1.00 69.06 99 TRP A C 1
ATOM 732 O O . TRP A 1 99 ? 11.422 13.724 -55.379 1.00 69.06 99 TRP A O 1
ATOM 742 N N . ARG A 1 100 ? 11.013 12.037 -53.957 1.00 64.44 100 ARG A N 1
ATOM 743 C CA . ARG A 1 100 ? 10.669 11.043 -54.985 1.00 64.44 100 ARG A CA 1
ATOM 744 C C . ARG A 1 100 ? 9.205 11.145 -55.430 1.00 64.44 100 ARG A C 1
ATOM 746 O O . ARG A 1 100 ? 8.345 11.509 -54.622 1.00 64.44 100 ARG A O 1
ATOM 753 N N . PRO A 1 101 ? 8.888 10.849 -56.706 1.00 60.47 101 PRO A N 1
ATOM 754 C CA . PRO A 1 101 ? 7.521 10.895 -57.208 1.00 60.47 101 PRO A CA 1
ATOM 755 C C . PRO A 1 101 ? 6.615 9.891 -56.462 1.00 60.47 101 PRO A C 1
ATOM 757 O O . PRO A 1 101 ? 7.018 8.757 -56.207 1.00 60.47 101 PRO A O 1
ATOM 760 N N . PRO A 1 102 ? 5.382 10.290 -56.110 1.00 55.03 102 PRO A N 1
ATOM 761 C CA . PRO A 1 102 ? 4.555 9.621 -55.100 1.00 55.03 102 PRO A CA 1
ATOM 762 C C . PRO A 1 102 ? 4.042 8.217 -55.456 1.00 55.03 102 PRO A C 1
ATOM 764 O O . PRO A 1 102 ? 3.450 7.561 -54.606 1.00 55.03 102 PRO A O 1
ATOM 767 N N . SER A 1 103 ? 4.212 7.744 -56.690 1.00 56.75 103 SER A N 1
ATOM 768 C CA . SER A 1 103 ? 3.561 6.520 -57.176 1.00 56.75 103 SER A CA 1
ATOM 769 C C . SER A 1 103 ? 4.273 5.213 -56.812 1.00 56.75 103 SER A C 1
ATOM 771 O O . SER A 1 103 ? 3.632 4.169 -56.874 1.00 56.75 103 SER A O 1
ATOM 773 N N . VAL A 1 104 ? 5.557 5.246 -56.432 1.00 54.66 104 VAL A N 1
ATOM 774 C CA . VAL A 1 104 ? 6.365 4.024 -56.211 1.00 54.66 104 VAL A CA 1
ATOM 775 C C . VAL A 1 104 ? 6.584 3.721 -54.719 1.00 54.66 104 VAL A C 1
ATOM 777 O O . VAL A 1 104 ? 6.574 2.559 -54.321 1.00 54.66 104 VAL A O 1
ATOM 780 N N . ASP A 1 105 ? 6.646 4.756 -53.870 1.00 57.72 105 ASP A N 1
ATOM 781 C CA . ASP A 1 105 ? 7.111 4.642 -52.475 1.00 57.72 105 ASP A CA 1
ATOM 782 C C . ASP A 1 105 ? 6.097 5.168 -51.426 1.00 57.72 105 ASP A C 1
ATOM 784 O O . ASP A 1 105 ? 6.441 5.379 -50.262 1.00 57.72 105 ASP A O 1
ATOM 788 N N . ALA A 1 106 ? 4.824 5.389 -51.793 1.00 57.69 106 ALA A N 1
ATOM 789 C CA . ALA A 1 106 ? 3.805 5.941 -50.880 1.00 57.69 106 ALA A CA 1
ATOM 790 C C . ALA A 1 106 ? 3.604 5.109 -49.598 1.00 57.69 106 ALA A C 1
ATOM 792 O O . ALA A 1 106 ? 3.313 5.659 -48.536 1.00 57.69 106 ALA A O 1
ATOM 793 N N . TRP A 1 107 ? 3.793 3.791 -49.685 1.00 60.91 107 TRP A N 1
ATOM 794 C CA . TRP A 1 107 ? 3.723 2.880 -48.543 1.00 60.91 107 TRP A CA 1
ATOM 795 C C . TRP A 1 107 ? 4.910 3.064 -47.581 1.00 60.91 107 TRP A C 1
ATOM 797 O O . TRP A 1 107 ? 4.714 3.031 -46.368 1.00 60.91 107 TRP A O 1
ATOM 807 N N . LEU A 1 108 ? 6.115 3.347 -48.097 1.00 59.00 108 LEU A N 1
ATOM 808 C CA . LEU A 1 108 ? 7.297 3.671 -47.289 1.00 59.00 108 LEU A CA 1
ATOM 809 C C . LEU A 1 108 ? 7.126 5.008 -46.574 1.00 59.00 108 LEU A C 1
ATOM 811 O O . LEU A 1 108 ? 7.484 5.115 -45.407 1.00 59.00 108 LEU A O 1
ATOM 815 N N . LEU A 1 109 ? 6.534 6.008 -47.233 1.00 62.53 109 LEU A N 1
ATOM 816 C CA . LEU A 1 109 ? 6.202 7.293 -46.606 1.00 62.53 109 LEU A CA 1
ATOM 817 C C . LEU A 1 109 ? 5.112 7.156 -45.529 1.00 62.53 109 LEU A C 1
ATOM 819 O O . LEU A 1 109 ? 5.201 7.795 -44.481 1.00 62.53 109 LEU A O 1
ATOM 823 N N . ALA A 1 110 ? 4.103 6.307 -45.750 1.00 62.78 110 ALA A N 1
ATOM 824 C CA . ALA A 1 110 ? 3.091 6.002 -44.741 1.00 62.78 110 ALA A CA 1
ATOM 825 C C . ALA A 1 110 ? 3.715 5.309 -43.519 1.00 62.78 110 ALA A C 1
ATOM 827 O O . ALA A 1 110 ? 3.465 5.733 -42.391 1.00 62.78 110 ALA A O 1
ATOM 828 N N . LEU A 1 111 ? 4.600 4.328 -43.730 1.00 61.41 111 LEU A N 1
ATOM 829 C CA . LEU A 1 111 ? 5.384 3.721 -42.652 1.00 61.41 111 LEU A CA 1
ATOM 830 C C . LEU A 1 111 ? 6.262 4.767 -41.954 1.00 61.41 111 LEU A C 1
ATOM 832 O O . LEU A 1 111 ? 6.204 4.866 -40.736 1.00 61.41 111 LEU A O 1
ATOM 836 N N . ALA A 1 112 ? 6.978 5.620 -42.694 1.00 62.69 112 ALA A N 1
ATOM 837 C CA . ALA A 1 112 ? 7.821 6.691 -42.149 1.00 62.69 112 ALA A CA 1
ATOM 838 C C . ALA A 1 112 ? 7.065 7.674 -41.244 1.00 62.69 112 ALA A C 1
ATOM 840 O O . ALA A 1 112 ? 7.637 8.236 -40.310 1.00 62.69 112 ALA A O 1
ATOM 841 N N . SER A 1 113 ? 5.773 7.880 -41.504 1.00 61.78 113 SER A N 1
ATOM 842 C CA . SER A 1 113 ? 4.929 8.761 -40.700 1.00 61.78 113 SER A CA 1
ATOM 843 C C . SER A 1 113 ? 4.568 8.170 -39.332 1.00 61.78 113 SER A C 1
ATOM 845 O O . SER A 1 113 ? 4.357 8.933 -38.393 1.00 61.78 113 SER A O 1
ATOM 847 N N . VAL A 1 114 ? 4.556 6.840 -39.174 1.00 63.81 114 VAL A N 1
ATOM 848 C CA . VAL A 1 114 ? 4.238 6.154 -37.908 1.00 63.81 114 VAL A CA 1
ATOM 849 C C . VAL A 1 114 ? 5.232 6.479 -36.785 1.00 63.81 114 VAL A C 1
ATOM 851 O O . VAL A 1 114 ? 4.772 6.950 -35.746 1.00 63.81 114 VAL A O 1
ATOM 854 N N . PRO A 1 115 ? 6.566 6.309 -36.925 1.00 59.69 115 PRO A N 1
ATOM 855 C CA . PRO A 1 115 ? 7.508 6.669 -35.872 1.00 59.69 115 PRO A CA 1
ATOM 856 C C . PRO A 1 115 ? 7.454 8.168 -35.604 1.00 59.69 115 PRO A C 1
ATOM 858 O O . PRO A 1 115 ? 7.432 8.556 -34.451 1.00 59.69 115 PRO A O 1
ATOM 861 N N . LEU A 1 116 ? 7.374 9.020 -36.631 1.00 60.41 116 LEU A N 1
ATOM 862 C CA . LEU A 1 116 ? 7.404 10.473 -36.475 1.00 60.41 116 LEU A CA 1
ATOM 863 C C . LEU A 1 116 ? 6.160 10.972 -35.738 1.00 60.41 116 LEU A C 1
ATOM 865 O O . LEU A 1 116 ? 6.271 11.788 -34.827 1.00 60.41 116 LEU A O 1
ATOM 869 N N . THR A 1 117 ? 4.990 10.428 -36.072 1.00 60.84 117 THR A N 1
ATOM 870 C CA . THR A 1 117 ? 3.722 10.747 -35.406 1.00 60.84 117 THR A CA 1
ATOM 871 C C . THR A 1 117 ? 3.692 10.179 -33.992 1.00 60.84 117 THR A C 1
ATOM 873 O O . THR A 1 117 ? 3.304 10.882 -33.063 1.00 60.84 117 THR A O 1
ATOM 876 N N . THR A 1 118 ? 4.153 8.943 -33.786 1.00 61.94 118 THR A N 1
ATOM 877 C CA . THR A 1 118 ? 4.267 8.342 -32.452 1.00 61.94 118 THR A CA 1
ATOM 878 C C . THR A 1 118 ? 5.246 9.135 -31.577 1.00 61.94 118 THR A C 1
ATOM 880 O O . THR A 1 118 ? 4.904 9.473 -30.446 1.00 61.94 118 THR A O 1
ATOM 883 N N . LEU A 1 119 ? 6.416 9.519 -32.096 1.00 60.78 119 LEU A N 1
ATOM 884 C CA . LEU A 1 119 ? 7.388 10.376 -31.410 1.00 60.78 119 LEU A CA 1
ATOM 885 C C . LEU A 1 119 ? 6.767 11.740 -31.069 1.00 60.78 119 LEU A C 1
ATOM 887 O O . LEU A 1 119 ? 6.856 12.164 -29.921 1.00 60.78 119 LEU A O 1
ATOM 891 N N . ALA A 1 120 ? 6.073 12.389 -32.010 1.00 58.50 120 ALA A N 1
ATOM 892 C CA . ALA A 1 120 ? 5.424 13.686 -31.800 1.00 58.50 120 ALA A CA 1
ATOM 893 C C . ALA A 1 120 ? 4.288 13.636 -30.756 1.00 58.50 120 ALA A C 1
ATOM 895 O O . ALA A 1 120 ? 4.243 14.463 -29.842 1.00 58.50 120 ALA A O 1
ATOM 896 N N . LEU A 1 121 ? 3.397 12.641 -30.840 1.00 59.16 121 LEU A N 1
ATOM 897 C CA . LEU A 1 121 ? 2.279 12.458 -29.905 1.00 59.16 121 LEU A CA 1
ATOM 898 C C . LEU A 1 121 ? 2.753 12.107 -28.487 1.00 59.16 121 LEU A C 1
ATOM 900 O O . LEU A 1 121 ? 2.116 12.496 -27.504 1.00 59.16 121 LEU A O 1
ATOM 904 N N . TYR A 1 122 ? 3.861 11.370 -28.361 1.00 55.41 122 TYR A N 1
ATOM 905 C CA . TYR A 1 122 ? 4.420 11.001 -27.060 1.00 55.41 122 TYR A CA 1
ATOM 906 C C . TYR A 1 122 ? 5.337 12.077 -26.467 1.00 55.41 122 TYR A C 1
ATOM 908 O O . TYR A 1 122 ? 5.356 12.208 -25.239 1.00 55.41 122 TYR A O 1
ATOM 916 N N . ALA A 1 123 ? 6.021 12.875 -27.294 1.00 52.03 123 ALA A N 1
ATOM 917 C CA . ALA A 1 123 ? 6.851 14.001 -26.857 1.00 52.03 123 ALA A CA 1
ATOM 918 C C . ALA A 1 123 ? 6.025 15.075 -26.129 1.00 52.03 123 ALA A C 1
ATOM 920 O O . ALA A 1 123 ? 6.415 15.539 -25.060 1.00 52.03 123 ALA A O 1
ATOM 921 N N . GLN A 1 124 ? 4.821 15.393 -26.623 1.00 46.25 124 GLN A N 1
ATOM 922 C CA . GLN A 1 124 ? 3.928 16.374 -25.984 1.00 46.25 124 GLN A CA 1
ATOM 923 C C . GLN A 1 124 ? 3.432 15.958 -24.593 1.00 46.25 124 GLN A C 1
ATOM 925 O O . GLN A 1 124 ? 2.980 16.790 -23.812 1.00 46.25 124 GLN A O 1
ATOM 930 N N . ARG A 1 125 ? 3.482 14.665 -24.257 1.00 47.72 125 ARG A N 1
ATOM 931 C CA . ARG A 1 125 ? 2.833 14.149 -23.053 1.00 47.72 125 ARG A CA 1
ATOM 932 C C . ARG A 1 125 ? 3.706 14.167 -21.803 1.00 47.72 125 ARG A C 1
ATOM 934 O O . ARG A 1 125 ? 3.278 13.495 -20.874 1.00 47.72 125 ARG A O 1
ATOM 941 N N . ASN A 1 126 ? 4.840 14.883 -21.755 1.00 41.94 126 ASN A N 1
ATOM 942 C CA . ASN A 1 126 ? 5.796 15.042 -20.630 1.00 41.94 126 ASN A CA 1
ATOM 943 C C . ASN A 1 126 ? 5.173 15.513 -19.286 1.00 41.94 126 ASN A C 1
ATOM 945 O O . ASN A 1 126 ? 5.563 16.506 -18.687 1.00 41.94 126 ASN A O 1
ATOM 949 N N . LEU A 1 127 ? 4.203 14.765 -18.769 1.00 38.81 127 LEU A N 1
ATOM 950 C CA . LEU A 1 127 ? 3.722 14.850 -17.406 1.00 38.81 127 LEU A CA 1
ATOM 951 C C . LEU A 1 127 ? 4.643 13.975 -16.543 1.00 38.81 127 LEU A C 1
ATOM 953 O O . LEU A 1 127 ? 4.799 12.787 -16.861 1.00 38.81 127 LEU A O 1
ATOM 957 N N . PRO A 1 128 ? 5.219 14.520 -15.458 1.00 36.69 128 PRO A N 1
ATOM 958 C CA . PRO A 1 128 ? 6.140 13.836 -14.544 1.00 36.69 128 PRO A CA 1
ATOM 959 C C . PRO A 1 128 ? 5.455 12.773 -13.659 1.00 36.69 128 PRO A C 1
ATOM 961 O O . PRO A 1 128 ? 5.933 12.427 -12.583 1.00 36.69 128 PRO A O 1
ATOM 964 N N . GLN A 1 129 ? 4.323 12.216 -14.092 1.00 36.06 129 GLN A N 1
ATOM 965 C CA . GLN A 1 129 ? 3.599 11.200 -13.335 1.00 36.06 129 GLN A CA 1
ATOM 966 C C . GLN A 1 129 ? 4.203 9.815 -13.599 1.00 36.06 129 GLN A C 1
ATOM 968 O O . GLN A 1 129 ? 3.862 9.163 -14.582 1.00 36.06 129 GLN A O 1
ATOM 973 N N . ALA A 1 130 ? 5.156 9.440 -12.739 1.00 36.09 130 ALA A N 1
ATOM 974 C CA . ALA A 1 130 ? 5.565 8.124 -12.205 1.00 36.09 130 ALA A CA 1
ATOM 975 C C . ALA A 1 130 ? 5.381 6.790 -12.987 1.00 36.09 130 ALA A C 1
ATOM 977 O O . ALA A 1 130 ? 5.643 5.740 -12.415 1.00 36.09 130 ALA A O 1
ATOM 978 N N . GLY A 1 131 ? 4.985 6.752 -14.261 1.00 36.25 131 GLY A N 1
ATOM 979 C CA . GLY A 1 131 ? 4.718 5.492 -14.977 1.00 36.25 131 GLY A CA 1
ATOM 980 C C . GLY A 1 131 ? 5.061 5.484 -16.465 1.00 36.25 131 GLY A C 1
ATOM 981 O O . GLY A 1 131 ? 4.895 4.463 -17.122 1.00 36.25 131 GLY A O 1
ATOM 982 N N . LEU A 1 132 ? 5.538 6.601 -17.025 1.00 37.03 132 LEU A N 1
ATOM 983 C CA . LEU A 1 132 ? 5.677 6.757 -18.481 1.00 37.03 132 LEU A CA 1
ATOM 984 C C . LEU A 1 132 ? 7.127 6.695 -18.993 1.00 37.03 132 LEU A C 1
ATOM 986 O O . LEU A 1 132 ? 7.334 6.693 -20.204 1.00 37.03 132 LEU A O 1
ATOM 990 N N . PHE A 1 133 ? 8.112 6.562 -18.097 1.00 42.28 133 PHE A N 1
ATOM 991 C CA . PHE A 1 133 ? 9.497 6.216 -18.447 1.00 42.28 133 PHE A CA 1
ATOM 992 C C . PHE A 1 133 ? 9.580 4.843 -19.148 1.00 42.28 133 PHE A C 1
ATOM 994 O O . PHE A 1 133 ? 10.263 4.701 -20.160 1.00 42.28 133 PHE A O 1
ATOM 1001 N N . TYR A 1 134 ? 8.778 3.875 -18.687 1.00 48.94 134 TYR A N 1
ATOM 1002 C CA . TYR A 1 134 ? 8.665 2.526 -19.252 1.00 48.94 134 TYR A CA 1
ATOM 1003 C C . TYR A 1 134 ? 8.290 2.503 -20.735 1.00 48.94 134 TYR A C 1
ATOM 1005 O O . TYR A 1 134 ? 8.763 1.648 -21.477 1.00 48.94 134 TYR A O 1
ATOM 1013 N N . PHE A 1 135 ? 7.481 3.460 -21.200 1.00 49.00 135 PHE A N 1
ATOM 1014 C CA . PHE A 1 135 ? 7.011 3.450 -22.582 1.00 49.00 135 PHE A CA 1
ATOM 1015 C C . PHE A 1 135 ? 8.138 3.675 -23.584 1.00 49.00 135 PHE A C 1
ATOM 1017 O O . PHE A 1 135 ? 8.136 3.005 -24.602 1.00 49.00 135 PHE A O 1
ATOM 1024 N N . GLY A 1 136 ? 9.121 4.535 -23.304 1.00 53.19 136 GLY A N 1
ATOM 1025 C CA . GLY A 1 136 ? 10.255 4.755 -24.210 1.00 53.19 136 GLY A CA 1
ATOM 1026 C C . GLY A 1 136 ? 11.087 3.495 -24.449 1.00 53.19 136 GLY A C 1
ATOM 1027 O O . GLY A 1 136 ? 11.475 3.211 -25.576 1.00 53.19 136 GLY A O 1
ATOM 1028 N N . ARG A 1 137 ? 11.311 2.705 -23.397 1.00 55.53 137 ARG A N 1
ATOM 1029 C CA . ARG A 1 137 ? 12.085 1.459 -23.453 1.00 55.53 137 ARG A CA 1
ATOM 1030 C C . ARG A 1 137 ? 11.416 0.359 -24.273 1.00 55.53 137 ARG A C 1
ATOM 1032 O O . ARG A 1 137 ? 12.130 -0.383 -24.931 1.00 55.53 137 ARG A O 1
ATOM 1039 N N . TYR A 1 138 ? 10.088 0.255 -24.239 1.00 57.50 138 TYR A N 1
ATOM 1040 C CA . TYR A 1 138 ? 9.351 -0.716 -25.058 1.00 57.50 138 TYR A CA 1
ATOM 1041 C C . TYR A 1 138 ? 9.038 -0.170 -26.451 1.00 57.50 138 TYR A C 1
ATOM 1043 O O . TYR A 1 138 ? 9.066 -0.907 -27.421 1.00 57.50 138 TYR A O 1
ATOM 1051 N N . LEU A 1 139 ? 8.799 1.135 -26.573 1.00 62.97 139 LEU A N 1
ATOM 1052 C CA . LEU A 1 139 ? 8.472 1.782 -27.838 1.00 62.97 139 LEU A CA 1
ATOM 1053 C C . LEU A 1 139 ? 9.681 1.873 -28.772 1.00 62.97 139 LEU A C 1
ATOM 1055 O O . LEU A 1 139 ? 9.542 1.627 -29.959 1.00 62.97 139 LEU A O 1
ATOM 1059 N N . VAL A 1 140 ? 10.866 2.231 -28.270 1.00 65.38 140 VAL A N 1
ATOM 1060 C CA . VAL A 1 140 ? 12.056 2.430 -29.114 1.00 65.38 140 VAL A CA 1
ATOM 1061 C C . VAL A 1 140 ? 12.466 1.161 -29.884 1.00 65.38 140 VAL A C 1
ATOM 1063 O O . VAL A 1 140 ? 12.717 1.291 -31.082 1.00 65.38 140 VAL A O 1
ATOM 1066 N N . PRO A 1 141 ? 12.491 -0.046 -29.282 1.00 65.38 141 PRO A N 1
ATOM 1067 C CA . PRO A 1 141 ? 12.701 -1.291 -30.022 1.00 65.38 141 PRO A CA 1
ATOM 1068 C C . PRO A 1 141 ? 11.667 -1.522 -31.129 1.00 65.38 141 PRO A C 1
ATOM 1070 O O . PRO A 1 141 ? 12.049 -1.878 -32.239 1.00 65.38 141 PRO A O 1
ATOM 1073 N N . GLU A 1 142 ? 10.387 -1.230 -30.874 1.00 61.78 142 GLU A N 1
ATOM 1074 C CA . GLU A 1 142 ? 9.306 -1.348 -31.870 1.00 61.78 142 GLU A CA 1
ATOM 1075 C C . GLU A 1 142 ? 9.466 -0.346 -33.028 1.00 61.78 142 GLU A C 1
ATOM 1077 O O . GLU A 1 142 ? 9.068 -0.611 -34.162 1.00 61.78 142 GLU A O 1
ATOM 1082 N N . LEU A 1 143 ? 10.093 0.809 -32.774 1.00 68.06 143 LEU A N 1
ATOM 1083 C CA . LEU A 1 143 ? 10.446 1.779 -33.816 1.00 68.06 143 LEU A CA 1
ATOM 1084 C C . LEU A 1 143 ? 11.698 1.367 -34.611 1.00 68.06 143 LEU A C 1
ATOM 1086 O O . LEU A 1 143 ? 11.908 1.869 -35.717 1.00 68.06 143 LEU A O 1
ATOM 1090 N N . GLY A 1 144 ? 12.514 0.453 -34.081 1.00 70.75 144 GLY A N 1
ATOM 1091 C CA . GLY A 1 144 ? 13.783 0.007 -34.657 1.00 70.75 144 GLY A CA 1
ATOM 1092 C C . GLY A 1 144 ? 13.687 -0.491 -36.099 1.00 70.75 144 GLY A C 1
ATOM 1093 O O . GLY A 1 144 ? 14.363 0.082 -36.957 1.00 70.75 144 GLY A O 1
ATOM 1094 N N . PRO A 1 145 ? 12.831 -1.483 -36.417 1.00 68.81 145 PRO A N 1
ATOM 1095 C CA . PRO A 1 145 ? 12.678 -1.996 -37.780 1.00 68.81 145 PRO A CA 1
ATOM 1096 C C . PRO A 1 145 ? 12.381 -0.894 -38.795 1.00 68.81 145 PRO A C 1
ATOM 1098 O O . PRO A 1 145 ? 12.888 -0.890 -39.914 1.00 68.81 145 PRO A O 1
ATOM 1101 N N . LEU A 1 146 ? 11.585 0.086 -38.385 1.00 69.75 146 LEU A N 1
ATOM 1102 C CA . LEU A 1 146 ? 11.119 1.141 -39.261 1.00 69.75 146 LEU A CA 1
ATOM 1103 C C . LEU A 1 146 ? 12.186 2.230 -39.457 1.00 69.75 146 LEU A C 1
ATOM 1105 O O . LEU A 1 146 ? 12.396 2.695 -40.575 1.00 69.75 146 LEU A O 1
ATOM 1109 N N . VAL A 1 147 ? 12.942 2.561 -38.410 1.00 73.88 147 VAL A N 1
ATOM 1110 C CA . VAL A 1 147 ? 14.131 3.423 -38.505 1.00 73.88 147 VAL A CA 1
ATOM 1111 C C . VAL A 1 147 ? 15.208 2.778 -39.390 1.00 73.88 147 VAL A C 1
ATOM 1113 O O . VAL A 1 147 ? 15.803 3.464 -40.218 1.00 73.88 147 VAL A O 1
ATOM 1116 N N . VAL A 1 148 ? 15.405 1.459 -39.297 1.00 73.56 148 VAL A N 1
ATOM 1117 C CA . VAL A 1 148 ? 16.319 0.699 -40.169 1.00 73.56 148 VAL A CA 1
ATOM 1118 C C . VAL A 1 148 ? 15.871 0.748 -41.632 1.00 73.56 148 VAL A C 1
ATOM 1120 O O . VAL A 1 148 ? 16.688 1.027 -42.508 1.00 73.56 148 VAL A O 1
ATOM 1123 N N . LEU A 1 149 ? 14.580 0.541 -41.909 1.00 70.31 149 LEU A N 1
ATOM 1124 C CA . LEU A 1 149 ? 14.029 0.634 -43.267 1.00 70.31 149 LEU A CA 1
ATOM 1125 C C . LEU A 1 149 ? 14.224 2.030 -43.876 1.00 70.31 149 LEU A C 1
ATOM 1127 O O . LEU A 1 149 ? 14.592 2.150 -45.045 1.00 70.31 149 LEU A O 1
ATOM 1131 N N . LEU A 1 150 ? 14.035 3.088 -43.085 1.00 73.00 150 LEU A N 1
ATOM 1132 C CA . LEU A 1 150 ? 14.286 4.458 -43.535 1.00 73.00 150 LEU A CA 1
ATOM 1133 C C . LEU A 1 150 ? 15.772 4.725 -43.765 1.00 73.00 150 LEU A C 1
ATOM 1135 O O . LEU A 1 150 ? 16.132 5.326 -44.775 1.00 73.00 150 LEU A O 1
ATOM 1139 N N . ALA A 1 151 ? 16.639 4.250 -42.870 1.00 75.31 151 ALA A N 1
ATOM 1140 C CA . ALA A 1 151 ? 18.082 4.390 -43.017 1.00 75.31 151 ALA A CA 1
ATOM 1141 C C . ALA A 1 151 ? 18.594 3.688 -44.283 1.00 75.31 151 ALA A C 1
ATOM 1143 O O . ALA A 1 151 ? 19.393 4.265 -45.022 1.00 75.31 151 ALA A O 1
ATOM 1144 N N . LEU A 1 152 ? 18.078 2.491 -44.582 1.00 71.81 152 LEU A N 1
ATOM 1145 C CA . LEU A 1 152 ? 18.332 1.781 -45.836 1.00 71.81 152 LEU A CA 1
ATOM 1146 C C . LEU A 1 152 ? 17.867 2.594 -47.047 1.00 71.81 152 LEU A C 1
ATOM 1148 O O . LEU A 1 152 ? 18.629 2.755 -47.997 1.00 71.81 152 LEU A O 1
ATOM 1152 N N . GLY A 1 153 ? 16.659 3.163 -47.004 1.00 69.94 153 GLY A N 1
ATOM 1153 C CA . GLY A 1 153 ? 16.152 4.037 -48.065 1.00 69.94 153 GLY A CA 1
ATOM 1154 C C . GLY A 1 153 ? 17.054 5.250 -48.331 1.00 69.94 153 GLY A C 1
ATOM 1155 O O . GLY A 1 153 ? 17.311 5.585 -49.488 1.00 69.94 153 GLY A O 1
ATOM 1156 N N . GLY A 1 154 ? 17.591 5.870 -47.274 1.00 70.62 154 GLY A N 1
ATOM 1157 C CA . GLY A 1 154 ? 18.554 6.973 -47.377 1.00 70.62 154 GLY A CA 1
ATOM 1158 C C . GLY A 1 154 ? 19.900 6.546 -47.960 1.00 70.62 154 GLY A C 1
ATOM 1159 O O . GLY A 1 154 ? 20.430 7.220 -48.843 1.00 70.62 154 GLY A O 1
ATOM 1160 N N . LEU A 1 155 ? 20.421 5.397 -47.522 1.00 70.44 155 LEU A N 1
ATOM 1161 C CA . LEU A 1 155 ? 21.645 4.801 -48.060 1.00 70.44 155 LEU A CA 1
ATOM 1162 C C . LEU A 1 155 ? 21.511 4.483 -49.554 1.00 70.44 155 LEU A C 1
ATOM 1164 O O . LEU A 1 155 ? 22.368 4.893 -50.332 1.00 70.44 155 LEU A O 1
ATOM 1168 N N . PHE A 1 156 ? 20.425 3.832 -49.979 1.00 69.56 156 PHE A N 1
ATOM 1169 C CA . PHE A 1 156 ? 20.181 3.531 -51.394 1.00 69.56 156 PHE A CA 1
ATOM 1170 C C . PHE A 1 156 ? 20.027 4.796 -52.239 1.00 69.56 156 PHE A C 1
ATOM 1172 O O . PHE A 1 156 ? 20.623 4.888 -53.309 1.00 69.56 156 PHE A O 1
ATOM 1179 N N . ALA A 1 157 ? 19.297 5.805 -51.754 1.00 69.19 157 ALA A N 1
ATOM 1180 C CA . ALA A 1 157 ? 19.168 7.079 -52.458 1.00 69.19 157 ALA A CA 1
ATOM 1181 C C . ALA A 1 157 ? 20.519 7.806 -52.601 1.00 69.19 157 ALA A C 1
ATOM 1183 O O . ALA A 1 157 ? 20.818 8.353 -53.665 1.00 69.19 157 ALA A O 1
ATOM 1184 N N . GLY A 1 158 ? 21.358 7.773 -51.561 1.00 67.81 158 GLY A N 1
ATOM 1185 C CA . GLY A 1 158 ? 22.717 8.312 -51.601 1.00 67.81 158 GLY A CA 1
ATOM 1186 C C . GLY A 1 158 ? 23.622 7.556 -52.577 1.00 67.81 158 GLY A C 1
ATOM 1187 O O . GLY A 1 158 ? 24.329 8.180 -53.369 1.00 67.81 158 GLY A O 1
ATOM 1188 N N . LEU A 1 159 ? 23.564 6.221 -52.577 1.00 68.19 159 LEU A N 1
ATOM 1189 C CA . LEU A 1 159 ? 24.317 5.368 -53.502 1.00 68.19 159 LEU A CA 1
ATOM 1190 C C . LEU A 1 159 ? 23.869 5.544 -54.955 1.00 68.19 159 LEU A C 1
ATOM 1192 O O . LEU A 1 159 ? 24.714 5.552 -55.849 1.00 68.19 159 LEU A O 1
ATOM 1196 N N . ASP A 1 160 ? 22.576 5.747 -55.204 1.00 66.19 160 ASP A N 1
ATOM 1197 C CA . ASP A 1 160 ? 22.053 6.081 -56.529 1.00 66.19 160 ASP A CA 1
ATOM 1198 C C . ASP A 1 160 ? 22.552 7.448 -57.012 1.00 66.19 160 ASP A C 1
ATOM 1200 O O . ASP A 1 160 ? 22.962 7.572 -58.168 1.00 66.19 160 ASP A O 1
ATOM 1204 N N . ALA A 1 161 ? 22.607 8.450 -56.128 1.00 66.44 161 ALA A N 1
ATOM 1205 C CA . ALA A 1 161 ? 23.142 9.777 -56.441 1.00 66.44 161 ALA A CA 1
ATOM 1206 C C . ALA A 1 161 ? 24.663 9.757 -56.704 1.00 66.44 161 ALA A C 1
ATOM 1208 O O . ALA A 1 161 ? 25.155 10.403 -57.631 1.00 66.44 161 ALA A O 1
ATOM 1209 N N . LEU A 1 162 ? 25.417 8.956 -55.944 1.00 65.38 162 LEU A N 1
ATOM 1210 C CA . LEU A 1 162 ? 26.834 8.647 -56.202 1.00 65.38 162 LEU A CA 1
ATOM 1211 C C . LEU A 1 162 ? 27.024 7.761 -57.454 1.00 65.38 162 LEU A C 1
ATOM 1213 O O . LEU A 1 162 ? 28.094 7.726 -58.079 1.00 65.38 162 LEU A O 1
ATOM 1217 N N . GLY A 1 163 ? 25.959 7.070 -57.850 1.00 60.81 163 GLY A N 1
ATOM 1218 C CA . GLY A 1 163 ? 25.884 6.001 -58.833 1.00 60.81 163 GLY A CA 1
ATOM 1219 C C . GLY A 1 163 ? 25.903 6.410 -60.302 1.00 60.81 163 GLY A C 1
ATOM 1220 O O . GLY A 1 163 ? 25.678 5.550 -61.143 1.00 60.81 163 GLY A O 1
ATOM 1221 N N . ALA A 1 164 ? 26.240 7.648 -60.660 1.00 54.88 164 ALA A N 1
ATOM 1222 C CA . ALA A 1 164 ? 26.658 7.965 -62.033 1.00 54.88 164 ALA A CA 1
ATOM 1223 C C . ALA A 1 164 ? 28.182 7.812 -62.235 1.00 54.88 164 ALA A C 1
ATOM 1225 O O . ALA A 1 164 ? 28.637 7.498 -63.333 1.00 54.88 164 ALA A O 1
ATOM 1226 N N . ARG A 1 165 ? 28.992 7.982 -61.174 1.00 55.09 165 ARG A N 1
ATOM 1227 C CA . ARG A 1 165 ? 30.471 7.965 -61.249 1.00 55.09 165 ARG A CA 1
ATOM 1228 C C . ARG A 1 165 ? 31.115 6.651 -60.796 1.00 55.09 165 ARG A C 1
ATOM 1230 O O . ARG A 1 165 ? 32.154 6.277 -61.331 1.00 55.09 165 ARG A O 1
ATOM 1237 N N . LEU A 1 166 ? 30.509 5.926 -59.851 1.00 54.88 166 LEU A N 1
ATOM 1238 C CA . LEU A 1 166 ? 31.094 4.711 -59.253 1.00 54.88 166 LEU A CA 1
ATOM 1239 C C . LEU A 1 166 ? 30.664 3.384 -59.909 1.00 54.88 166 LEU A C 1
ATOM 1241 O O . LEU A 1 166 ? 31.355 2.378 -59.741 1.00 54.88 166 LEU A O 1
ATOM 1245 N N . ARG A 1 167 ? 29.594 3.368 -60.725 1.00 52.25 167 ARG A N 1
ATOM 1246 C CA . ARG A 1 167 ? 29.048 2.149 -61.374 1.00 52.25 167 ARG A CA 1
ATOM 1247 C C . ARG A 1 167 ? 29.997 1.451 -62.368 1.00 52.25 167 ARG A C 1
ATOM 1249 O O . ARG A 1 167 ? 29.704 0.343 -62.798 1.00 52.25 167 ARG A O 1
ATOM 1256 N N . ARG A 1 168 ? 31.152 2.039 -62.713 1.00 56.19 168 ARG A N 1
ATOM 1257 C CA . ARG A 1 168 ? 32.154 1.421 -63.611 1.00 56.19 168 ARG A CA 1
ATOM 1258 C C . ARG A 1 168 ? 33.096 0.410 -62.946 1.00 56.19 168 ARG A C 1
ATOM 1260 O O . ARG A 1 168 ? 33.854 -0.236 -63.663 1.00 56.19 168 ARG A O 1
ATOM 1267 N N . ARG A 1 169 ? 33.100 0.243 -61.619 1.00 54.88 169 ARG A N 1
ATOM 1268 C CA . ARG A 1 169 ? 34.013 -0.701 -60.942 1.00 54.88 169 ARG A CA 1
ATOM 1269 C C . ARG A 1 169 ? 33.240 -1.773 -60.169 1.00 54.88 169 ARG A C 1
ATOM 1271 O O . ARG A 1 169 ? 32.238 -1.481 -59.527 1.00 54.88 169 ARG A O 1
ATOM 1278 N N . ARG A 1 170 ? 33.750 -3.016 -60.189 1.00 54.97 170 ARG A N 1
ATOM 1279 C CA . ARG A 1 170 ? 33.255 -4.215 -59.460 1.00 54.97 170 ARG A CA 1
ATOM 1280 C C . ARG A 1 170 ? 33.146 -4.046 -57.926 1.00 54.97 170 ARG A C 1
ATOM 1282 O O . ARG A 1 170 ? 32.795 -4.989 -57.227 1.00 54.97 170 ARG A O 1
ATOM 1289 N N . SER A 1 171 ? 33.422 -2.857 -57.402 1.00 57.72 171 SER A N 1
ATOM 1290 C CA . SER A 1 171 ? 33.414 -2.472 -55.991 1.00 57.72 171 SER A CA 1
ATOM 1291 C C . SER A 1 171 ? 32.019 -2.259 -55.389 1.00 57.72 171 SER A C 1
ATOM 1293 O O . SER A 1 171 ? 31.929 -2.087 -54.180 1.00 57.72 171 SER A O 1
ATOM 1295 N N . LEU A 1 172 ? 30.935 -2.322 -56.174 1.00 58.47 172 LEU A N 1
ATOM 1296 C CA . LEU A 1 172 ? 29.561 -2.180 -55.659 1.00 58.47 172 LEU A CA 1
ATOM 1297 C C . LEU A 1 172 ? 29.220 -3.227 -54.588 1.00 58.47 172 LEU A C 1
ATOM 1299 O O . LEU A 1 172 ? 28.740 -2.865 -53.526 1.00 58.47 172 LEU A O 1
ATOM 1303 N N . ARG A 1 173 ? 29.604 -4.496 -54.787 1.00 61.34 173 ARG A N 1
ATOM 1304 C CA . ARG A 1 173 ? 29.376 -5.551 -53.780 1.00 61.34 173 ARG A CA 1
ATOM 1305 C C . ARG A 1 173 ? 30.115 -5.294 -52.466 1.00 61.34 173 ARG A C 1
ATOM 1307 O O . ARG A 1 173 ? 29.612 -5.648 -51.409 1.00 61.34 173 ARG A O 1
ATOM 1314 N N . ALA A 1 174 ? 31.303 -4.691 -52.531 1.00 62.91 174 ALA A N 1
ATOM 1315 C CA . ALA A 1 174 ? 32.071 -4.338 -51.341 1.00 62.91 174 ALA A CA 1
ATOM 1316 C C . ALA A 1 174 ? 31.449 -3.144 -50.604 1.00 62.91 174 ALA A C 1
ATOM 1318 O O . ALA A 1 174 ? 31.409 -3.148 -49.380 1.00 62.91 174 ALA A O 1
ATOM 1319 N N . VAL A 1 175 ? 30.923 -2.156 -51.338 1.00 66.12 175 VAL A N 1
ATOM 1320 C CA . VAL A 1 175 ? 30.200 -1.010 -50.764 1.00 66.12 175 VAL A CA 1
ATOM 1321 C C . VAL A 1 175 ? 28.881 -1.457 -50.130 1.00 66.12 175 VAL A C 1
ATOM 1323 O O . VAL A 1 175 ? 28.600 -1.063 -49.003 1.00 66.12 175 VAL A O 1
ATOM 1326 N N . ASP A 1 176 ? 28.127 -2.336 -50.790 1.00 61.31 176 ASP A N 1
ATOM 1327 C CA . ASP A 1 176 ? 26.881 -2.897 -50.256 1.00 61.31 176 ASP A CA 1
ATOM 1328 C C . ASP A 1 176 ? 27.143 -3.760 -49.012 1.00 61.31 176 ASP A C 1
ATOM 1330 O O . ASP A 1 176 ? 26.439 -3.639 -48.007 1.00 61.31 176 ASP A O 1
ATOM 1334 N N . ALA A 1 177 ? 28.193 -4.589 -49.035 1.00 67.56 177 ALA A N 1
ATOM 1335 C CA . ALA A 1 177 ? 28.597 -5.395 -47.884 1.00 67.56 177 ALA A CA 1
ATOM 1336 C C . ALA A 1 177 ? 29.060 -4.524 -46.706 1.00 67.56 177 ALA A C 1
ATOM 1338 O O . ALA A 1 177 ? 28.643 -4.767 -45.576 1.00 67.56 177 ALA A O 1
ATOM 1339 N N . LEU A 1 178 ? 29.866 -3.485 -46.958 1.00 69.88 178 LEU A N 1
ATOM 1340 C CA . LEU A 1 178 ? 30.311 -2.535 -45.932 1.00 69.88 178 LEU A CA 1
ATOM 1341 C C . LEU A 1 178 ? 29.150 -1.714 -45.368 1.00 69.88 178 LEU A C 1
ATOM 1343 O O . LEU A 1 178 ? 29.085 -1.528 -44.159 1.00 69.88 178 LEU A O 1
ATOM 1347 N N . GLY A 1 179 ? 28.219 -1.260 -46.209 1.00 68.62 179 GLY A N 1
ATOM 1348 C CA . GLY A 1 179 ? 27.017 -0.546 -45.774 1.00 68.62 179 GLY A CA 1
ATOM 1349 C C . GLY A 1 179 ? 26.098 -1.429 -44.932 1.00 68.62 179 GLY A C 1
ATOM 1350 O O . GLY A 1 179 ? 25.618 -0.998 -43.886 1.00 68.62 179 GLY A O 1
ATOM 1351 N N . THR A 1 180 ? 25.924 -2.691 -45.328 1.00 66.00 180 THR A N 1
ATOM 1352 C CA . THR A 1 180 ? 25.156 -3.682 -44.561 1.00 66.00 180 THR A CA 1
ATOM 1353 C C . THR A 1 180 ? 25.827 -3.984 -43.223 1.00 66.00 180 THR A C 1
ATOM 1355 O O . THR A 1 180 ? 25.166 -3.943 -42.191 1.00 66.00 180 THR A O 1
ATOM 1358 N N . LEU A 1 181 ? 27.144 -4.216 -43.204 1.00 71.62 181 LEU A N 1
ATOM 1359 C CA . LEU A 1 181 ? 27.917 -4.418 -41.973 1.00 71.62 181 LEU A CA 1
ATOM 1360 C C . LEU A 1 181 ? 27.886 -3.187 -41.065 1.00 71.62 181 LEU A C 1
ATOM 1362 O O . LEU A 1 181 ? 27.759 -3.336 -39.854 1.00 71.62 181 LEU A O 1
ATOM 1366 N N . ALA A 1 182 ? 27.957 -1.979 -41.625 1.00 70.12 182 ALA A N 1
ATOM 1367 C CA . ALA A 1 182 ? 27.853 -0.736 -40.869 1.00 70.12 182 ALA A CA 1
ATOM 1368 C C . ALA A 1 182 ? 26.450 -0.539 -40.281 1.00 70.12 182 ALA A C 1
ATOM 1370 O O . ALA A 1 182 ? 26.334 -0.063 -39.158 1.00 70.12 182 ALA A O 1
ATOM 1371 N N . LEU A 1 183 ? 25.392 -0.940 -40.991 1.00 66.12 183 LEU A N 1
ATOM 1372 C CA . LEU A 1 183 ? 24.014 -0.891 -40.501 1.00 66.12 183 LEU A CA 1
ATOM 1373 C C . LEU A 1 183 ? 23.759 -1.946 -39.415 1.00 66.12 183 LEU A C 1
ATOM 1375 O O . LEU A 1 183 ? 23.207 -1.622 -38.367 1.00 66.12 183 LEU A O 1
ATOM 1379 N N . VAL A 1 184 ? 24.216 -3.186 -39.628 1.00 69.94 184 VAL A N 1
ATOM 1380 C CA . VAL A 1 184 ? 24.192 -4.254 -38.614 1.00 69.94 184 VAL A CA 1
ATOM 1381 C C . VAL A 1 184 ? 24.982 -3.813 -37.387 1.00 69.94 184 VAL A C 1
ATOM 1383 O O . VAL A 1 184 ? 24.487 -3.928 -36.272 1.00 69.94 184 VAL A O 1
ATOM 1386 N N . GLY A 1 185 ? 26.163 -3.228 -37.586 1.00 70.25 185 GLY A N 1
ATOM 1387 C CA . GLY A 1 185 ? 26.967 -2.620 -36.534 1.00 70.25 185 GLY A CA 1
ATOM 1388 C C . GLY A 1 185 ? 26.236 -1.477 -35.832 1.00 70.25 185 GLY A C 1
ATOM 1389 O O . GLY A 1 185 ? 26.216 -1.447 -34.613 1.00 70.25 185 GLY A O 1
ATOM 1390 N N . ALA A 1 186 ? 25.567 -0.577 -36.553 1.00 65.88 186 ALA A N 1
ATOM 1391 C CA . ALA A 1 186 ? 24.826 0.542 -35.969 1.00 65.88 186 ALA A CA 1
ATOM 1392 C C . ALA A 1 186 ? 23.603 0.102 -35.146 1.00 65.88 186 ALA A C 1
ATOM 1394 O O . ALA A 1 186 ? 23.226 0.814 -34.222 1.00 65.88 186 ALA A O 1
ATOM 1395 N N . VAL A 1 187 ? 23.012 -1.061 -35.446 1.00 64.44 187 VAL A N 1
ATOM 1396 C CA . VAL A 1 187 ? 21.908 -1.657 -34.672 1.00 64.44 187 VAL A CA 1
ATOM 1397 C C . VAL A 1 187 ? 22.428 -2.509 -33.509 1.00 64.44 187 VAL A C 1
ATOM 1399 O O . VAL A 1 187 ? 21.922 -2.415 -32.394 1.00 64.44 187 VAL A O 1
ATOM 1402 N N . ALA A 1 188 ? 23.454 -3.330 -33.739 1.00 65.31 188 ALA A N 1
ATOM 1403 C CA . ALA A 1 188 ? 23.991 -4.252 -32.741 1.00 65.31 188 ALA A CA 1
ATOM 1404 C C . ALA A 1 188 ? 24.913 -3.559 -31.725 1.00 65.31 188 ALA A C 1
ATOM 1406 O O . ALA A 1 188 ? 24.926 -3.921 -30.551 1.00 65.31 188 ALA A O 1
ATOM 1407 N N . TRP A 1 189 ? 25.675 -2.546 -32.143 1.00 67.00 189 TRP A N 1
ATOM 1408 C CA . TRP A 1 189 ? 26.621 -1.845 -31.276 1.00 67.00 189 TRP A CA 1
ATOM 1409 C C . TRP A 1 189 ? 25.937 -1.153 -30.100 1.00 67.00 189 TRP A C 1
ATOM 1411 O O . TRP A 1 189 ? 26.410 -1.355 -28.989 1.00 67.00 189 TRP A O 1
ATOM 1421 N N . PRO A 1 190 ? 24.821 -0.415 -30.253 1.00 60.28 190 PRO A N 1
ATOM 1422 C CA . PRO A 1 190 ? 24.099 0.121 -29.104 1.00 60.28 190 PRO A CA 1
ATOM 1423 C C . PRO A 1 190 ? 23.657 -0.973 -28.121 1.00 60.28 190 PRO A C 1
ATOM 1425 O O . PRO A 1 190 ? 23.836 -0.796 -26.918 1.00 60.28 190 PRO A O 1
ATOM 1428 N N . LEU A 1 191 ? 23.200 -2.136 -28.610 1.00 58.16 191 LEU A N 1
ATOM 1429 C CA . LEU A 1 191 ? 22.830 -3.294 -27.777 1.00 58.16 191 LEU A CA 1
ATOM 1430 C C . LEU A 1 191 ? 24.003 -3.840 -26.947 1.00 58.16 191 LEU A C 1
ATOM 1432 O O . LEU A 1 191 ? 23.806 -4.321 -25.833 1.00 58.16 191 LEU A O 1
ATOM 1436 N N . VAL A 1 192 ? 25.230 -3.730 -27.457 1.00 61.75 192 VAL A N 1
ATOM 1437 C CA . VAL A 1 192 ? 26.455 -4.183 -26.777 1.00 61.75 192 VAL A CA 1
ATOM 1438 C C . VAL A 1 192 ? 27.094 -3.080 -25.925 1.00 61.75 192 VAL A C 1
ATOM 1440 O O . VAL A 1 192 ? 27.590 -3.346 -24.831 1.00 61.75 192 VAL A O 1
ATOM 1443 N N . ALA A 1 193 ? 27.091 -1.839 -26.401 1.00 60.09 193 ALA A N 1
ATOM 1444 C CA . ALA A 1 193 ? 27.818 -0.716 -25.819 1.00 60.09 193 ALA A CA 1
ATOM 1445 C C . ALA A 1 193 ? 27.014 0.013 -24.739 1.00 60.09 193 ALA A C 1
ATOM 1447 O O . ALA A 1 193 ? 27.604 0.562 -23.812 1.00 60.09 193 ALA A O 1
ATOM 1448 N N . GLN A 1 194 ? 25.681 0.002 -24.820 1.00 54.88 194 GLN A N 1
ATOM 1449 C CA . GLN A 1 194 ? 24.818 0.712 -23.883 1.00 54.88 194 GLN A CA 1
ATOM 1450 C C . GLN A 1 194 ? 24.233 -0.282 -22.862 1.00 54.88 194 GLN A C 1
ATOM 1452 O O . GLN A 1 194 ? 23.460 -1.169 -23.215 1.00 54.88 194 GLN A O 1
ATOM 1457 N N . PRO A 1 195 ? 24.582 -0.201 -21.565 1.00 53.28 195 PRO A N 1
ATOM 1458 C CA . PRO A 1 195 ? 23.995 -1.074 -20.540 1.00 53.28 195 PRO A CA 1
ATOM 1459 C C . PRO A 1 195 ? 22.472 -0.924 -20.433 1.00 53.28 195 PRO A C 1
ATOM 1461 O O . PRO A 1 195 ? 21.768 -1.890 -20.163 1.00 53.28 195 PRO A O 1
ATOM 1464 N N . VAL A 1 196 ? 21.950 0.271 -20.729 1.00 51.81 196 VAL A N 1
ATOM 1465 C CA . VAL A 1 196 ? 20.530 0.615 -20.581 1.00 51.81 196 VAL A CA 1
ATOM 1466 C C . VAL A 1 196 ? 19.579 -0.212 -21.458 1.00 51.81 196 VAL A C 1
ATOM 1468 O O . VAL A 1 196 ? 18.428 -0.414 -21.081 1.00 51.81 196 VAL A O 1
ATOM 1471 N N . VAL A 1 197 ? 20.049 -0.718 -22.601 1.00 51.25 197 VAL A N 1
ATOM 1472 C CA . VAL A 1 197 ? 19.263 -1.580 -23.506 1.00 51.25 197 VAL A CA 1
ATOM 1473 C C . VAL A 1 197 ? 19.365 -3.068 -23.166 1.00 51.25 197 VAL A C 1
ATOM 1475 O O . VAL A 1 197 ? 18.624 -3.867 -23.725 1.00 51.25 197 VAL A O 1
ATOM 1478 N N . ARG A 1 198 ? 20.251 -3.436 -22.232 1.00 53.28 198 ARG A N 1
ATOM 1479 C CA . ARG A 1 198 ? 20.427 -4.807 -21.723 1.00 53.28 198 ARG A CA 1
ATOM 1480 C C . ARG A 1 198 ? 19.766 -5.041 -20.372 1.00 53.28 198 ARG A C 1
ATOM 1482 O O . ARG A 1 198 ? 19.759 -6.168 -19.896 1.00 53.28 198 ARG A O 1
ATOM 1489 N N . VAL A 1 199 ? 19.237 -3.990 -19.749 1.00 53.59 199 VAL A N 1
ATOM 1490 C CA . VAL A 1 199 ? 18.484 -4.117 -18.502 1.00 53.59 199 VAL A CA 1
ATOM 1491 C C . VAL A 1 199 ? 17.274 -4.992 -18.771 1.00 53.59 199 VAL A C 1
ATOM 1493 O O . VAL A 1 199 ? 16.504 -4.721 -19.697 1.00 53.59 199 VAL A O 1
ATOM 1496 N N . HIS A 1 200 ? 17.063 -5.982 -17.916 1.00 55.19 200 HIS A N 1
ATOM 1497 C CA . HIS A 1 200 ? 15.821 -6.731 -17.829 1.00 55.19 200 HIS A CA 1
ATOM 1498 C C . HIS A 1 200 ? 15.232 -6.475 -16.446 1.00 55.19 200 HIS A C 1
ATOM 1500 O O . HIS A 1 200 ? 15.531 -7.150 -15.472 1.00 55.19 200 HIS A O 1
ATOM 1506 N N . GLU A 1 201 ? 14.377 -5.459 -16.344 1.00 52.12 201 GLU A N 1
ATOM 1507 C CA . GLU A 1 201 ? 13.827 -5.032 -15.047 1.00 52.12 201 GLU A CA 1
ATOM 1508 C C . GLU A 1 201 ? 12.896 -6.084 -14.438 1.00 52.12 201 GLU A C 1
ATOM 1510 O O . GLU A 1 201 ? 12.686 -6.113 -13.231 1.00 52.12 201 GLU A O 1
ATOM 1515 N N . HIS A 1 202 ? 12.399 -6.975 -15.293 1.00 57.47 202 HIS A N 1
ATOM 1516 C CA . HIS A 1 202 ? 11.540 -8.091 -14.943 1.00 57.47 202 HIS A CA 1
ATOM 1517 C C . HIS A 1 202 ? 12.230 -9.450 -15.126 1.00 57.47 202 HIS A C 1
ATOM 1519 O O . HIS A 1 202 ? 11.549 -10.473 -15.103 1.00 57.47 202 HIS A O 1
ATOM 1525 N N . ALA A 1 203 ? 13.563 -9.500 -15.300 1.00 59.72 203 ALA A N 1
ATOM 1526 C CA . ALA A 1 203 ? 14.283 -10.776 -15.284 1.00 59.72 203 ALA A CA 1
ATOM 1527 C C . ALA A 1 203 ? 14.113 -11.420 -13.904 1.00 59.72 203 ALA A C 1
ATOM 1529 O O . ALA A 1 203 ? 14.727 -11.007 -12.928 1.00 59.72 203 ALA A O 1
ATOM 1530 N N . GLY A 1 204 ? 13.234 -12.419 -13.822 1.00 69.19 204 GLY A N 1
ATOM 1531 C CA . GLY A 1 204 ? 12.848 -13.066 -12.571 1.00 69.19 204 GLY A CA 1
ATOM 1532 C C . GLY A 1 204 ? 11.461 -12.699 -12.047 1.00 69.19 204 GLY A C 1
ATOM 1533 O O . GLY A 1 204 ? 11.040 -13.328 -11.089 1.00 69.19 204 GLY A O 1
ATOM 1534 N N . THR A 1 205 ? 10.713 -11.774 -12.667 1.00 75.50 205 THR A N 1
ATOM 1535 C CA . THR A 1 205 ? 9.299 -11.558 -12.301 1.00 75.50 205 THR A CA 1
ATOM 1536 C C . THR A 1 205 ? 8.468 -12.815 -12.548 1.00 75.50 205 THR A C 1
ATOM 1538 O O . THR A 1 205 ? 7.708 -13.189 -11.670 1.00 75.50 205 THR A O 1
ATOM 1541 N N . GLU A 1 206 ? 8.674 -13.520 -13.663 1.00 79.56 206 GLU A N 1
ATOM 1542 C CA . GLU A 1 206 ? 8.025 -14.819 -13.918 1.00 79.56 206 GLU A CA 1
ATOM 1543 C C . GLU A 1 206 ? 8.382 -15.852 -12.838 1.00 79.56 206 GLU A C 1
ATOM 1545 O O . GLU A 1 206 ? 7.507 -16.533 -12.322 1.00 79.56 206 GLU A O 1
ATOM 1550 N N . ARG A 1 207 ? 9.656 -15.919 -12.417 1.00 84.38 207 ARG A N 1
ATOM 1551 C CA . ARG A 1 207 ? 10.101 -16.827 -11.341 1.00 84.38 207 ARG A CA 1
ATOM 1552 C C . ARG A 1 207 ? 9.491 -16.466 -9.986 1.00 84.38 207 ARG A C 1
ATOM 1554 O O . ARG A 1 207 ? 9.096 -17.356 -9.246 1.00 84.38 207 ARG A O 1
ATOM 1561 N N . LEU A 1 208 ? 9.397 -15.171 -9.683 1.00 87.19 208 LEU A N 1
ATOM 1562 C CA . LEU A 1 208 ? 8.718 -14.649 -8.499 1.00 87.19 208 LEU A CA 1
ATOM 1563 C C . LEU A 1 208 ? 7.228 -15.016 -8.515 1.00 87.19 208 LEU A C 1
ATOM 1565 O O . LEU A 1 208 ? 6.712 -15.497 -7.513 1.00 87.19 208 LEU A O 1
ATOM 1569 N N . VAL A 1 209 ? 6.540 -14.786 -9.637 1.00 89.94 209 VAL A N 1
ATOM 1570 C CA . VAL A 1 209 ? 5.112 -15.098 -9.799 1.00 89.94 209 VAL A CA 1
ATOM 1571 C C . VAL A 1 209 ? 4.882 -16.601 -9.673 1.00 89.94 209 VAL A C 1
ATOM 1573 O O . VAL A 1 209 ? 4.019 -16.999 -8.900 1.00 89.94 209 VAL A O 1
ATOM 1576 N N . ALA A 1 210 ? 5.698 -17.421 -10.337 1.00 91.31 210 ALA A N 1
ATOM 1577 C CA . ALA A 1 210 ? 5.625 -18.874 -10.249 1.00 91.31 210 ALA A CA 1
ATOM 1578 C C . ALA A 1 210 ? 5.861 -19.378 -8.818 1.00 91.31 210 ALA A C 1
ATOM 1580 O O . ALA A 1 210 ? 5.112 -20.224 -8.349 1.00 91.31 210 ALA A O 1
ATOM 1581 N N . ALA A 1 211 ? 6.840 -18.825 -8.094 1.00 91.50 211 ALA A N 1
ATOM 1582 C CA . ALA A 1 211 ? 7.094 -19.197 -6.702 1.00 91.50 211 ALA A CA 1
ATOM 1583 C C . ALA A 1 211 ? 5.950 -18.787 -5.762 1.00 91.50 211 ALA A C 1
ATOM 1585 O O . ALA A 1 211 ? 5.602 -19.531 -4.849 1.00 91.50 211 ALA A O 1
ATOM 1586 N N . ILE A 1 212 ? 5.333 -17.621 -5.992 1.00 93.88 212 ILE A N 1
ATOM 1587 C CA . ILE A 1 212 ? 4.126 -17.223 -5.259 1.00 93.88 212 ILE A CA 1
ATOM 1588 C C . ILE A 1 212 ? 2.973 -18.177 -5.583 1.00 93.88 212 ILE A C 1
ATOM 1590 O O . ILE A 1 212 ? 2.286 -18.601 -4.663 1.00 93.88 212 ILE A O 1
ATOM 1594 N N . ALA A 1 213 ? 2.771 -18.525 -6.856 1.00 95.06 213 ALA A N 1
ATOM 1595 C CA . ALA A 1 213 ? 1.723 -19.447 -7.283 1.00 95.06 213 ALA A CA 1
ATOM 1596 C C . ALA A 1 213 ? 1.919 -20.859 -6.709 1.00 95.06 213 ALA A C 1
ATOM 1598 O O . ALA A 1 213 ? 0.957 -21.459 -6.255 1.00 95.06 213 ALA A O 1
ATOM 1599 N N . GLU A 1 214 ? 3.155 -21.363 -6.655 1.00 94.38 214 GLU A N 1
ATOM 1600 C CA . GLU A 1 214 ? 3.495 -22.662 -6.055 1.00 94.38 214 GLU A CA 1
ATOM 1601 C C . GLU A 1 214 ? 3.207 -22.702 -4.544 1.00 94.38 214 GLU A C 1
ATOM 1603 O O . GLU A 1 214 ? 2.840 -23.741 -4.001 1.00 94.38 214 GLU A O 1
ATOM 1608 N N . ALA A 1 215 ? 3.322 -21.560 -3.860 1.00 93.25 215 ALA A N 1
ATOM 1609 C CA . ALA A 1 215 ? 2.984 -21.434 -2.444 1.00 93.25 215 ALA A CA 1
ATOM 1610 C C . ALA A 1 215 ? 1.466 -21.334 -2.172 1.00 93.25 215 ALA A C 1
ATOM 1612 O O . ALA A 1 215 ? 1.052 -21.324 -1.006 1.00 93.25 215 ALA A O 1
ATOM 1613 N N . LEU A 1 216 ? 0.641 -21.221 -3.218 1.00 94.88 216 LEU A N 1
ATOM 1614 C CA . LEU A 1 216 ? -0.809 -21.078 -3.127 1.00 94.88 216 LEU A CA 1
ATOM 1615 C C . LEU A 1 216 ? -1.511 -22.389 -3.524 1.00 94.88 216 LEU A C 1
ATOM 1617 O O . LEU A 1 216 ? -1.170 -22.987 -4.541 1.00 94.88 216 LEU A O 1
ATOM 1621 N N . PRO A 1 217 ? -2.524 -22.839 -2.766 1.00 94.19 217 PRO A N 1
ATOM 1622 C CA . PRO A 1 217 ? -3.400 -23.918 -3.214 1.00 94.19 217 PRO A CA 1
ATOM 1623 C C . PRO A 1 217 ? -4.295 -23.463 -4.380 1.00 94.19 217 PRO A C 1
ATOM 1625 O O . PRO A 1 217 ? -4.539 -22.270 -4.558 1.00 94.19 217 PRO A O 1
ATOM 1628 N N . GLU A 1 218 ? -4.819 -24.421 -5.153 1.00 90.75 218 GLU A N 1
ATOM 1629 C CA . GLU A 1 218 ? -5.541 -24.169 -6.417 1.00 90.75 218 GLU A CA 1
ATOM 1630 C C . GLU A 1 218 ? -6.758 -23.237 -6.283 1.00 90.75 218 GLU A C 1
ATOM 1632 O O . GLU A 1 218 ? -7.077 -22.502 -7.213 1.00 90.75 218 GLU A O 1
ATOM 1637 N N . ASN A 1 219 ? -7.427 -23.235 -5.129 1.00 92.94 219 ASN A N 1
ATOM 1638 C CA . ASN A 1 219 ? -8.626 -22.440 -4.853 1.00 92.94 219 ASN A CA 1
ATOM 1639 C C . ASN A 1 219 ? -8.364 -21.227 -3.936 1.00 92.94 219 ASN A C 1
ATOM 1641 O O . ASN A 1 219 ? -9.287 -20.718 -3.300 1.00 92.94 219 ASN A O 1
ATOM 1645 N N . ALA A 1 220 ? -7.110 -20.779 -3.824 1.00 95.94 220 ALA A N 1
ATOM 1646 C CA . ALA A 1 220 ? -6.759 -19.644 -2.979 1.00 95.94 220 ALA A CA 1
ATOM 1647 C C . ALA A 1 220 ? -7.348 -18.319 -3.489 1.00 95.94 220 ALA A C 1
ATOM 1649 O O . ALA A 1 220 ? -7.283 -18.004 -4.679 1.00 95.94 220 ALA A O 1
ATOM 1650 N N . ILE A 1 221 ? -7.810 -17.488 -2.551 1.00 95.25 221 ILE A N 1
ATOM 1651 C CA . ILE A 1 221 ? -8.180 -16.092 -2.811 1.00 95.25 221 ILE A CA 1
ATOM 1652 C C . ILE A 1 221 ? -7.075 -15.190 -2.265 1.00 95.25 221 ILE A C 1
ATOM 1654 O O . ILE A 1 221 ? -6.755 -15.225 -1.076 1.00 95.25 221 ILE A O 1
ATOM 1658 N N . VAL A 1 222 ? -6.503 -14.338 -3.114 1.00 95.38 222 VAL A N 1
ATOM 1659 C CA . VAL A 1 222 ? -5.414 -13.428 -2.741 1.00 95.38 222 VAL A CA 1
ATOM 1660 C C . VAL A 1 222 ? -5.908 -11.986 -2.705 1.00 95.38 222 VAL A C 1
ATOM 1662 O O . VAL A 1 222 ? -6.259 -11.391 -3.719 1.00 95.38 222 VAL A O 1
ATOM 1665 N N . VAL A 1 223 ? -5.854 -11.355 -1.540 1.00 92.94 223 VAL A N 1
ATOM 1666 C CA . VAL A 1 223 ? -6.033 -9.911 -1.389 1.00 92.94 223 VAL A CA 1
ATOM 1667 C C . VAL A 1 223 ? -4.672 -9.241 -1.600 1.00 92.94 223 VAL A C 1
ATOM 1669 O O . VAL A 1 223 ? -3.758 -9.422 -0.805 1.00 92.94 223 VAL A O 1
ATOM 1672 N N . ALA A 1 224 ? -4.493 -8.487 -2.685 1.00 90.69 224 ALA A N 1
ATOM 1673 C CA . ALA A 1 224 ? -3.199 -7.921 -3.083 1.00 90.69 224 ALA A CA 1
ATOM 1674 C C . ALA A 1 224 ? -3.225 -6.391 -3.162 1.00 90.69 224 ALA A C 1
ATOM 1676 O O . ALA A 1 224 ? -4.164 -5.788 -3.689 1.00 90.69 224 ALA A O 1
ATOM 1677 N N . GLY A 1 225 ? -2.171 -5.733 -2.682 1.00 85.38 225 GLY A N 1
ATOM 1678 C CA . GLY A 1 225 ? -2.116 -4.274 -2.701 1.00 85.38 225 GLY A CA 1
ATOM 1679 C C . GLY A 1 225 ? -1.130 -3.669 -1.716 1.00 85.38 225 GLY A C 1
ATOM 1680 O O . GLY A 1 225 ? -0.090 -4.252 -1.408 1.00 85.38 225 GLY A O 1
ATOM 1681 N N . GLY A 1 226 ? -1.447 -2.449 -1.286 1.00 78.69 226 GLY A N 1
ATOM 1682 C CA . GLY A 1 226 ? -0.761 -1.822 -0.168 1.00 78.69 226 GLY A CA 1
ATOM 1683 C C . GLY A 1 226 ? -0.891 -0.308 -0.077 1.00 78.69 226 GLY A C 1
ATOM 1684 O O . GLY A 1 226 ? -1.309 0.352 -1.030 1.00 78.69 226 GLY A O 1
ATOM 1685 N N . GLU A 1 227 ? -0.450 0.233 1.052 1.00 75.75 227 GLU A N 1
ATOM 1686 C CA . GLU A 1 227 ? -0.181 1.662 1.271 1.00 75.75 227 GLU A CA 1
ATOM 1687 C C . GLU A 1 227 ? 1.292 2.031 1.022 1.00 75.75 227 GLU A C 1
ATOM 1689 O O . GLU A 1 227 ? 1.650 3.206 0.926 1.00 75.75 227 GLU A O 1
ATOM 1694 N N . GLY A 1 228 ? 2.165 1.031 0.904 1.00 68.38 228 GLY A N 1
ATOM 1695 C CA . GLY A 1 228 ? 3.604 1.228 0.786 1.00 68.38 228 GLY A CA 1
ATOM 1696 C C . GLY A 1 228 ? 4.108 1.472 -0.635 1.00 68.38 228 GLY A C 1
ATOM 1697 O O . GLY A 1 228 ? 3.369 1.574 -1.624 1.00 68.38 228 GLY A O 1
ATOM 1698 N N . TRP A 1 229 ? 5.433 1.543 -0.727 1.00 65.81 229 TRP A N 1
ATOM 1699 C CA . TRP A 1 229 ? 6.174 1.875 -1.937 1.00 65.81 229 TRP A CA 1
ATOM 1700 C C . TRP A 1 229 ? 5.881 0.929 -3.122 1.00 65.81 229 TRP A C 1
ATOM 1702 O O . TRP A 1 229 ? 5.838 1.375 -4.276 1.00 65.81 229 TRP A O 1
ATOM 1712 N N . HIS A 1 230 ? 5.622 -0.358 -2.865 1.00 69.44 230 HIS A N 1
ATOM 1713 C CA . HIS A 1 230 ? 5.377 -1.370 -3.899 1.00 69.44 230 HIS A CA 1
ATOM 1714 C C . HIS A 1 230 ? 3.894 -1.686 -4.150 1.00 69.44 230 HIS A C 1
ATOM 1716 O O . HIS A 1 230 ? 3.595 -2.575 -4.948 1.00 69.44 230 HIS A O 1
ATOM 1722 N N . SER A 1 231 ? 2.967 -0.923 -3.564 1.00 70.19 231 SER A N 1
ATOM 1723 C CA . SER A 1 231 ? 1.513 -1.144 -3.652 1.00 70.19 231 SER A CA 1
ATOM 1724 C C . SER A 1 231 ? 0.978 -1.373 -5.071 1.00 70.19 231 SER A C 1
ATOM 1726 O O . SER A 1 231 ? 0.216 -2.308 -5.321 1.00 70.19 231 SER A O 1
ATOM 1728 N N . SER A 1 232 ? 1.408 -0.562 -6.044 1.00 69.06 232 SER A N 1
ATOM 1729 C CA . SER A 1 232 ? 0.978 -0.707 -7.439 1.00 69.06 232 SER A CA 1
ATOM 1730 C C . SER A 1 232 ? 1.534 -1.956 -8.130 1.00 69.06 232 SER A C 1
ATOM 1732 O O . SER A 1 232 ? 0.929 -2.407 -9.099 1.00 69.06 232 SER A O 1
ATOM 1734 N N . HIS A 1 233 ? 2.653 -2.516 -7.666 1.00 76.12 233 HIS A N 1
ATOM 1735 C CA . HIS A 1 233 ? 3.278 -3.701 -8.261 1.00 76.12 233 HIS A CA 1
ATOM 1736 C C . HIS A 1 233 ? 2.676 -4.987 -7.704 1.00 76.12 233 HIS A C 1
ATOM 1738 O O . HIS A 1 233 ? 2.407 -5.896 -8.486 1.00 76.12 233 HIS A O 1
ATOM 1744 N N . ALA A 1 234 ? 2.401 -5.022 -6.394 1.00 81.50 234 ALA A N 1
ATOM 1745 C CA . ALA A 1 234 ? 1.764 -6.162 -5.740 1.00 81.50 234 ALA A CA 1
ATOM 1746 C C . ALA A 1 234 ? 0.452 -6.541 -6.438 1.00 81.50 234 ALA A C 1
ATOM 1748 O O . ALA A 1 234 ? 0.285 -7.687 -6.835 1.00 81.50 234 ALA A O 1
ATOM 1749 N N . PHE A 1 235 ? -0.435 -5.571 -6.691 1.00 82.38 235 PHE A N 1
ATOM 1750 C CA . PHE A 1 235 ? -1.677 -5.851 -7.414 1.00 82.38 235 PHE A CA 1
ATOM 1751 C C . PHE A 1 235 ? -1.508 -5.891 -8.941 1.00 82.38 235 PHE A C 1
ATOM 1753 O O . PHE A 1 235 ? -1.887 -6.874 -9.565 1.00 82.38 235 PHE A O 1
ATOM 1760 N N . ASN A 1 236 ? -0.972 -4.840 -9.582 1.00 76.06 236 ASN A N 1
ATOM 1761 C CA . ASN A 1 236 ? -1.072 -4.754 -11.049 1.00 76.06 236 ASN A CA 1
ATOM 1762 C C . ASN A 1 236 ? -0.100 -5.680 -11.787 1.00 76.06 236 ASN A C 1
ATOM 1764 O O . ASN A 1 236 ? -0.429 -6.116 -12.884 1.00 76.06 236 ASN A O 1
ATOM 1768 N N . GLN A 1 237 ? 1.102 -5.909 -11.247 1.00 80.12 237 GLN A N 1
ATOM 1769 C CA . GLN A 1 237 ? 2.119 -6.718 -11.925 1.00 80.12 237 GLN A CA 1
ATOM 1770 C C . GLN A 1 237 ? 2.053 -8.162 -11.447 1.00 80.12 237 GLN A C 1
ATOM 1772 O O . GLN A 1 237 ? 1.811 -9.051 -12.252 1.00 80.12 237 GLN A O 1
ATOM 1777 N N . VAL A 1 238 ? 2.203 -8.384 -10.140 1.00 85.62 238 VAL A N 1
ATOM 1778 C CA . VAL A 1 238 ? 2.220 -9.739 -9.579 1.00 85.62 238 VAL A CA 1
ATOM 1779 C C . VAL A 1 238 ? 0.810 -10.314 -9.511 1.00 85.62 238 VAL A C 1
ATOM 1781 O O . VAL A 1 238 ? 0.560 -11.357 -10.098 1.00 85.62 238 VAL A O 1
ATOM 1784 N N . GLY A 1 239 ? -0.138 -9.602 -8.898 1.00 85.94 239 GLY A N 1
ATOM 1785 C CA . GLY A 1 239 ? -1.542 -10.021 -8.860 1.00 85.94 239 GLY A CA 1
ATOM 1786 C C . GLY A 1 239 ? -2.147 -10.213 -10.253 1.00 85.94 239 GLY A C 1
ATOM 1787 O O . GLY A 1 239 ? -2.805 -11.213 -10.508 1.00 85.94 239 GLY A O 1
ATOM 1788 N N . GLY A 1 240 ? -1.870 -9.298 -11.186 1.00 82.56 240 GLY A N 1
ATOM 1789 C CA . GLY A 1 240 ? -2.298 -9.431 -12.580 1.00 82.56 240 GLY A CA 1
ATOM 1790 C C . GLY A 1 240 ? -1.752 -10.690 -13.262 1.00 82.56 240 GLY A C 1
ATOM 1791 O O . GLY A 1 240 ? -2.508 -11.371 -13.950 1.00 82.56 240 GLY A O 1
ATOM 1792 N N . ALA A 1 241 ? -0.475 -11.019 -13.049 1.00 85.69 241 ALA A N 1
ATOM 1793 C CA . ALA A 1 241 ? 0.130 -12.235 -13.589 1.00 85.69 241 ALA A CA 1
ATOM 1794 C C . ALA A 1 241 ? -0.444 -13.502 -12.935 1.00 85.69 241 ALA A C 1
ATOM 1796 O O . ALA A 1 241 ? -0.797 -14.434 -13.645 1.00 85.69 241 ALA A O 1
ATOM 1797 N N . LEU A 1 242 ? -0.655 -13.508 -11.613 1.00 89.12 242 LEU A N 1
ATOM 1798 C CA . LEU A 1 242 ? -1.300 -14.625 -10.908 1.00 89.12 242 LEU A CA 1
ATOM 1799 C C . LEU A 1 242 ? -2.693 -14.945 -11.478 1.00 89.12 242 LEU A C 1
ATOM 1801 O O . LEU A 1 242 ? -3.005 -16.111 -11.709 1.00 89.12 242 LEU A O 1
ATOM 1805 N N . VAL A 1 243 ? -3.501 -13.921 -11.775 1.00 87.62 243 VAL A N 1
ATOM 1806 C CA . VAL A 1 243 ? -4.819 -14.103 -12.410 1.00 87.62 243 VAL A CA 1
ATOM 1807 C C . VAL A 1 243 ? -4.684 -14.663 -13.826 1.00 87.62 243 VAL A C 1
ATOM 1809 O O . VAL A 1 243 ? -5.393 -15.595 -14.195 1.00 87.62 243 VAL A O 1
ATOM 1812 N N . LEU A 1 244 ? -3.820 -14.064 -14.649 1.00 84.44 244 LEU A N 1
ATOM 1813 C CA . LEU A 1 244 ? -3.765 -14.356 -16.085 1.00 84.44 244 LEU A CA 1
ATOM 1814 C C . LEU A 1 244 ? -3.024 -15.656 -16.418 1.00 84.44 244 LEU A C 1
ATOM 1816 O O . LEU A 1 244 ? -3.397 -16.322 -17.380 1.00 84.44 244 LEU A O 1
ATOM 1820 N N . GLU A 1 245 ? -1.981 -15.992 -15.662 1.00 86.12 245 GLU A N 1
ATOM 1821 C CA . GLU A 1 245 ? -1.082 -17.121 -15.942 1.00 86.12 245 GLU A CA 1
ATOM 1822 C C . GLU A 1 245 ? -1.396 -18.345 -15.078 1.00 86.12 245 GLU A C 1
ATOM 1824 O O . GLU A 1 245 ? -1.224 -19.471 -15.539 1.00 86.12 245 GLU A O 1
ATOM 1829 N N . HIS A 1 246 ? -1.892 -18.137 -13.854 1.00 90.06 246 HIS A N 1
ATOM 1830 C CA . HIS A 1 246 ? -2.121 -19.209 -12.880 1.00 90.06 246 HIS A CA 1
ATOM 1831 C C . HIS A 1 246 ? -3.587 -19.360 -12.454 1.00 90.06 246 HIS A C 1
ATOM 1833 O O . HIS A 1 246 ? -3.894 -20.241 -11.660 1.00 90.06 246 HIS A O 1
ATOM 1839 N N . GLY A 1 247 ? -4.502 -18.528 -12.969 1.00 90.62 247 GLY A N 1
ATOM 1840 C CA . GLY A 1 247 ? -5.934 -18.626 -12.666 1.00 90.62 247 GLY A CA 1
ATOM 1841 C C . GLY A 1 247 ? -6.306 -18.310 -11.214 1.00 90.62 247 GLY A C 1
ATOM 1842 O O . GLY A 1 247 ? -7.420 -18.614 -10.800 1.00 90.62 247 GLY A O 1
ATOM 1843 N N . VAL A 1 248 ? -5.400 -17.696 -10.447 1.00 93.19 248 VAL A N 1
ATOM 1844 C CA . VAL A 1 248 ? -5.622 -17.363 -9.034 1.00 93.19 248 VAL A CA 1
ATOM 1845 C C . VAL A 1 248 ? -6.602 -16.198 -8.921 1.00 93.19 248 VAL A C 1
ATOM 1847 O O . VAL A 1 248 ? -6.466 -15.192 -9.623 1.00 93.19 248 VAL A O 1
ATOM 1850 N N . GLU A 1 249 ? -7.564 -16.281 -8.003 1.00 93.88 249 GLU A N 1
ATOM 1851 C CA . GLU A 1 249 ? -8.453 -15.156 -7.724 1.00 93.88 249 GLU A CA 1
ATOM 1852 C C . GLU A 1 249 ? -7.708 -14.067 -6.943 1.00 93.88 249 GLU A C 1
ATOM 1854 O O . GLU A 1 249 ? -7.192 -14.305 -5.852 1.00 93.88 249 GLU A O 1
ATOM 1859 N N . VAL A 1 250 ? -7.659 -12.845 -7.490 1.00 90.88 250 VAL A N 1
ATOM 1860 C CA . VAL A 1 250 ? -6.956 -11.720 -6.857 1.00 90.88 250 VAL A CA 1
ATOM 1861 C C . VAL A 1 250 ? -7.863 -10.504 -6.684 1.00 90.88 250 VAL A C 1
ATOM 1863 O O . VAL A 1 250 ? -8.348 -9.914 -7.653 1.00 90.88 250 VAL A O 1
ATOM 1866 N N . LEU A 1 251 ? -8.011 -10.054 -5.438 1.00 89.31 251 LEU A N 1
ATOM 1867 C CA . LEU A 1 251 ? -8.785 -8.876 -5.058 1.00 89.31 251 LEU A CA 1
ATOM 1868 C C . LEU A 1 251 ? -7.865 -7.710 -4.671 1.00 89.31 251 LEU A C 1
ATOM 1870 O O . LEU A 1 251 ? -6.955 -7.878 -3.863 1.00 89.31 251 LEU A O 1
ATOM 1874 N N . PRO A 1 252 ? -8.084 -6.490 -5.189 1.00 86.12 252 PRO A N 1
ATOM 1875 C CA . PRO A 1 252 ? -7.207 -5.373 -4.878 1.00 86.12 252 PRO A CA 1
ATOM 1876 C C . PRO A 1 252 ? -7.578 -4.642 -3.587 1.00 86.12 252 PRO A C 1
ATOM 1878 O O . PRO A 1 252 ? -8.713 -4.178 -3.450 1.00 86.12 252 PRO A O 1
ATOM 1881 N N . TYR A 1 253 ? -6.588 -4.276 -2.775 1.00 83.50 253 TYR A N 1
ATOM 1882 C CA . TYR A 1 253 ? -6.759 -3.290 -1.699 1.00 83.50 253 TYR A CA 1
ATOM 1883 C C . TYR A 1 253 ? -5.815 -2.083 -1.858 1.00 83.50 253 TYR A C 1
ATOM 1885 O O . TYR A 1 253 ? -4.886 -2.095 -2.667 1.00 83.50 253 TYR A O 1
ATOM 1893 N N . ARG A 1 254 ? -6.114 -0.978 -1.164 1.00 76.88 254 ARG A N 1
ATOM 1894 C CA . ARG A 1 254 ? -5.321 0.271 -1.218 1.00 76.88 254 ARG A CA 1
ATOM 1895 C C . ARG A 1 254 ? -5.055 0.921 0.137 1.00 76.88 254 ARG A C 1
ATOM 1897 O O . ARG A 1 254 ? -4.216 1.808 0.191 1.00 76.88 254 ARG A O 1
ATOM 1904 N N . SER A 1 255 ? -5.789 0.522 1.169 1.00 79.19 255 SER A N 1
ATOM 1905 C CA . SER A 1 255 ? -5.556 0.947 2.545 1.00 79.19 255 SER A CA 1
ATOM 1906 C C . SER A 1 255 ? -5.715 -0.239 3.488 1.00 79.19 255 SER A C 1
ATOM 1908 O O . SER A 1 255 ? -6.382 -1.216 3.128 1.00 79.19 255 SER A O 1
ATOM 1910 N N . ALA A 1 256 ? -5.139 -0.150 4.681 1.00 81.00 256 ALA A N 1
ATOM 1911 C CA . ALA A 1 256 ? -5.258 -1.167 5.718 1.00 81.00 256 ALA A CA 1
ATOM 1912 C C . ALA A 1 256 ? -6.728 -1.414 6.106 1.00 81.00 256 ALA A C 1
ATOM 1914 O O . ALA A 1 256 ? -7.137 -2.551 6.316 1.00 81.00 256 ALA A O 1
ATOM 1915 N N . GLU A 1 257 ? -7.558 -0.369 6.110 1.00 83.50 257 GLU A N 1
ATOM 1916 C CA . GLU A 1 257 ? -8.999 -0.467 6.370 1.00 83.50 257 GLU A CA 1
ATOM 1917 C C . GLU A 1 257 ? -9.712 -1.235 5.249 1.00 83.50 257 GLU A C 1
ATOM 1919 O O . GLU A 1 257 ? -10.534 -2.113 5.501 1.00 83.50 257 GLU A O 1
ATOM 1924 N N . ALA A 1 258 ? -9.345 -0.977 3.990 1.00 81.50 258 ALA A N 1
ATOM 1925 C CA . ALA A 1 258 ? -9.890 -1.721 2.860 1.00 81.50 258 ALA A CA 1
ATOM 1926 C C . ALA A 1 258 ? -9.418 -3.185 2.832 1.00 81.50 258 ALA A C 1
ATOM 1928 O O . ALA A 1 258 ? -10.187 -4.058 2.418 1.00 81.50 258 ALA A O 1
ATOM 1929 N N . ALA A 1 259 ? -8.177 -3.453 3.257 1.00 87.19 259 ALA A N 1
ATOM 1930 C CA . ALA A 1 259 ? -7.675 -4.811 3.448 1.00 87.19 259 ALA A CA 1
ATOM 1931 C C . ALA A 1 259 ? -8.492 -5.523 4.525 1.00 87.19 259 ALA A C 1
ATOM 1933 O O . ALA A 1 259 ? -9.056 -6.575 4.249 1.00 87.19 259 ALA A O 1
ATOM 1934 N N . TYR A 1 260 ? -8.640 -4.908 5.703 1.00 88.69 260 TYR A N 1
ATOM 1935 C CA . TYR A 1 260 ? -9.430 -5.455 6.802 1.00 88.69 260 TYR A CA 1
ATOM 1936 C C . TYR A 1 260 ? -10.869 -5.747 6.380 1.00 88.69 260 TYR A C 1
ATOM 1938 O O . TYR A 1 260 ? -11.341 -6.851 6.606 1.00 88.69 260 TYR A O 1
ATOM 1946 N N . ALA A 1 261 ? -11.557 -4.805 5.727 1.00 86.25 261 ALA A N 1
ATOM 1947 C CA . ALA A 1 261 ? -12.929 -5.013 5.271 1.00 86.25 261 ALA A CA 1
ATOM 1948 C C . ALA A 1 261 ? -13.049 -6.220 4.324 1.00 86.25 261 ALA A C 1
ATOM 1950 O O . ALA A 1 261 ? -13.977 -7.014 4.453 1.00 86.25 261 ALA A O 1
ATOM 1951 N N . SER A 1 262 ? -12.092 -6.380 3.403 1.00 88.31 262 SER A N 1
ATOM 1952 C CA . SER A 1 262 ? -12.080 -7.499 2.450 1.00 88.31 262 SER A CA 1
ATOM 1953 C C . SER A 1 262 ? -11.776 -8.826 3.148 1.00 88.31 262 SER A C 1
ATOM 1955 O O . SER A 1 262 ? -12.493 -9.799 2.955 1.00 88.31 262 SER A O 1
ATOM 1957 N N . LEU A 1 263 ? -10.746 -8.858 3.997 1.00 90.94 263 LEU A N 1
ATOM 1958 C CA . LEU A 1 263 ? -10.357 -10.049 4.754 1.00 90.94 263 LEU A CA 1
ATOM 1959 C C . LEU A 1 263 ? -11.442 -10.469 5.746 1.00 90.94 263 LEU A C 1
ATOM 1961 O O . LEU A 1 263 ? -11.713 -11.651 5.901 1.00 90.94 263 LEU A O 1
ATOM 1965 N N . ASN A 1 264 ? -12.094 -9.510 6.397 1.00 89.00 264 ASN A N 1
ATOM 1966 C CA . ASN A 1 264 ? -13.184 -9.783 7.315 1.00 89.00 264 ASN A CA 1
ATOM 1967 C C . ASN A 1 264 ? -14.383 -10.401 6.580 1.00 89.00 264 ASN A C 1
ATOM 1969 O O . ASN A 1 264 ? -14.862 -11.442 7.011 1.00 89.00 264 ASN A O 1
ATOM 1973 N N . ALA A 1 265 ? -14.787 -9.852 5.431 1.00 86.81 265 ALA A N 1
ATOM 1974 C CA . ALA A 1 265 ? -15.859 -10.445 4.634 1.00 86.81 265 ALA A CA 1
ATOM 1975 C C . ALA A 1 265 ? -15.518 -11.877 4.179 1.00 86.81 265 ALA A C 1
ATOM 1977 O O . ALA A 1 265 ? -16.336 -12.786 4.284 1.00 86.81 265 ALA A O 1
ATOM 1978 N N . LEU A 1 266 ? -14.292 -12.093 3.695 1.00 89.50 266 LEU A N 1
ATOM 1979 C CA . LEU A 1 266 ? -13.874 -13.396 3.178 1.00 89.50 266 LEU A CA 1
ATOM 1980 C C . LEU A 1 266 ? -13.735 -14.454 4.278 1.00 89.50 266 LEU A C 1
ATOM 1982 O O . LEU A 1 266 ? -14.228 -15.563 4.100 1.00 89.50 266 LEU A O 1
ATOM 1986 N N . VAL A 1 267 ? -13.072 -14.115 5.389 1.00 90.06 267 VAL A N 1
ATOM 1987 C CA . VAL A 1 267 ? -12.657 -15.085 6.418 1.00 90.06 267 VAL A CA 1
ATOM 1988 C C . VAL A 1 267 ? -13.612 -15.115 7.618 1.00 90.06 267 VAL A C 1
ATOM 1990 O O . VAL A 1 267 ? -13.854 -16.177 8.176 1.00 90.06 267 VAL A O 1
ATOM 1993 N N . VAL A 1 268 ? -14.157 -13.970 8.046 1.00 87.69 268 VAL A N 1
ATOM 1994 C CA . VAL A 1 268 ? -15.030 -13.885 9.237 1.00 87.69 268 VAL A CA 1
ATOM 1995 C C . VAL A 1 268 ? -16.499 -14.046 8.865 1.00 87.69 268 VAL A C 1
ATOM 1997 O O . VAL A 1 268 ? -17.203 -14.806 9.523 1.00 87.69 268 VAL A O 1
ATOM 2000 N N . ASP A 1 269 ? -16.955 -13.357 7.817 1.00 84.25 269 ASP A N 1
ATOM 2001 C CA . ASP A 1 269 ? -18.343 -13.465 7.344 1.00 84.25 269 ASP A CA 1
ATOM 2002 C C . ASP A 1 269 ? -18.543 -14.685 6.415 1.00 84.25 269 ASP A C 1
ATOM 2004 O O . ASP A 1 269 ? -19.664 -14.970 5.996 1.00 84.25 269 ASP A O 1
ATOM 2008 N N . GLY A 1 270 ? -17.465 -15.415 6.100 1.00 82.44 270 GLY A N 1
ATOM 2009 C CA . GLY A 1 270 ? -17.500 -16.683 5.367 1.00 82.44 270 GLY A CA 1
ATOM 2010 C C . GLY A 1 270 ? -17.778 -16.557 3.867 1.00 82.44 270 GLY A C 1
ATOM 2011 O O . GLY A 1 270 ? -18.148 -17.544 3.237 1.00 82.44 270 GLY A O 1
ATOM 2012 N N . VAL A 1 271 ? -17.602 -15.373 3.264 1.00 84.12 271 VAL A N 1
ATOM 2013 C CA . VAL A 1 271 ? -17.885 -15.152 1.830 1.00 84.12 271 VAL A CA 1
ATOM 2014 C C . VAL A 1 271 ? -17.008 -16.020 0.920 1.00 84.12 271 VAL A C 1
ATOM 2016 O O . VAL A 1 271 ? -17.441 -16.375 -0.173 1.00 84.12 271 VAL A O 1
ATOM 2019 N N . ALA A 1 272 ? -15.798 -16.378 1.359 1.00 81.25 272 ALA A N 1
ATOM 2020 C CA . ALA A 1 272 ? -14.920 -17.281 0.615 1.00 81.25 272 ALA A CA 1
ATOM 2021 C C . ALA A 1 272 ? -15.418 -18.743 0.609 1.00 81.25 272 ALA A C 1
ATOM 2023 O O . ALA A 1 272 ? -15.087 -19.497 -0.302 1.00 81.25 272 ALA A O 1
ATOM 2024 N N . GLY A 1 273 ? -16.224 -19.138 1.602 1.00 82.88 273 GLY A N 1
ATOM 2025 C CA . GLY A 1 273 ? -16.521 -20.537 1.916 1.00 82.88 273 GLY A CA 1
ATOM 2026 C C . GLY A 1 273 ? -15.401 -21.226 2.709 1.00 82.88 273 GLY A C 1
ATOM 2027 O O . GLY A 1 273 ? -14.281 -20.726 2.793 1.00 82.88 273 GLY A O 1
ATOM 2028 N N . ASP A 1 274 ? -15.702 -22.390 3.289 1.00 79.25 274 ASP A N 1
ATOM 2029 C CA . ASP A 1 274 ? -14.785 -23.107 4.196 1.00 79.25 274 ASP A CA 1
ATOM 2030 C C . ASP A 1 274 ? -13.557 -23.703 3.485 1.00 79.25 274 ASP A C 1
ATOM 2032 O O . ASP A 1 274 ? -12.521 -23.943 4.106 1.00 79.25 274 ASP A O 1
ATOM 2036 N N . GLU A 1 275 ? -13.664 -23.952 2.178 1.00 82.94 275 GLU A N 1
ATOM 2037 C CA . GLU A 1 275 ? -12.617 -24.624 1.407 1.00 82.94 275 GLU A CA 1
ATOM 2038 C C . GLU A 1 275 ? -11.574 -23.664 0.828 1.00 82.94 275 GLU A C 1
ATOM 2040 O O . GLU A 1 275 ? -10.473 -24.117 0.523 1.00 82.94 275 GLU A O 1
ATOM 2045 N N . ALA A 1 276 ? -11.887 -22.372 0.661 1.00 89.19 276 ALA A N 1
ATOM 2046 C CA . ALA A 1 276 ? -11.033 -21.412 -0.042 1.00 89.19 276 ALA A CA 1
ATOM 2047 C C . ALA A 1 276 ? -10.146 -20.617 0.937 1.00 89.19 276 ALA A C 1
ATOM 2049 O O . ALA A 1 276 ? -10.611 -19.668 1.577 1.00 89.19 276 ALA A O 1
ATOM 2050 N N . PRO A 1 277 ? -8.849 -20.953 1.074 1.00 94.88 277 PRO A N 1
ATOM 2051 C CA . PRO A 1 277 ? -7.963 -20.231 1.971 1.00 94.88 277 PRO A CA 1
ATOM 2052 C C . PRO A 1 277 ? -7.660 -18.828 1.438 1.00 94.88 277 PRO A C 1
ATOM 2054 O O . PRO A 1 277 ? -7.424 -18.615 0.246 1.00 94.88 277 PRO A O 1
ATOM 2057 N N . VAL A 1 278 ? -7.620 -17.865 2.357 1.00 95.56 278 VAL A N 1
ATOM 2058 C CA . VAL A 1 278 ? -7.425 -16.451 2.037 1.00 95.56 278 VAL A CA 1
ATOM 2059 C C . VAL A 1 278 ? -6.000 -16.028 2.357 1.00 95.56 278 VAL A C 1
ATOM 2061 O O . VAL A 1 278 ? -5.468 -16.287 3.439 1.00 95.56 278 VAL A O 1
ATOM 2064 N N . TYR A 1 279 ? -5.388 -15.332 1.409 1.00 95.81 279 TYR A N 1
ATOM 2065 C CA . TYR A 1 279 ? -4.027 -14.833 1.504 1.00 95.81 279 TYR A CA 1
ATOM 2066 C C . TYR A 1 279 ? -3.991 -13.320 1.323 1.00 95.81 279 TYR A C 1
ATOM 2068 O O . TYR A 1 279 ? -4.810 -12.733 0.621 1.00 95.81 279 TYR A O 1
ATOM 2076 N N . LEU A 1 280 ? -2.999 -12.686 1.933 1.00 93.25 280 LEU A N 1
ATOM 2077 C CA . LEU A 1 280 ? -2.686 -11.276 1.794 1.00 93.25 280 LEU A CA 1
ATOM 2078 C C . LEU A 1 280 ? -1.303 -11.146 1.147 1.00 93.25 280 LEU A C 1
ATOM 2080 O O . LEU A 1 280 ? -0.297 -11.571 1.716 1.00 93.25 280 LEU A O 1
ATOM 2084 N N . LEU A 1 281 ? -1.262 -10.565 -0.051 1.00 92.88 281 LEU A N 1
ATOM 2085 C CA . LEU A 1 281 ? -0.031 -10.258 -0.775 1.00 92.88 281 LEU A CA 1
ATOM 2086 C C . LEU A 1 281 ? 0.320 -8.780 -0.584 1.00 92.88 281 LEU A C 1
ATOM 2088 O O . LEU A 1 281 ? -0.280 -7.884 -1.192 1.00 92.88 281 LEU A O 1
ATOM 2092 N N . LEU A 1 282 ? 1.317 -8.538 0.259 1.00 88.06 282 LEU A N 1
ATOM 2093 C CA . LEU A 1 282 ? 1.719 -7.210 0.697 1.00 88.06 282 LEU A CA 1
ATOM 2094 C C . LEU A 1 282 ? 2.824 -6.628 -0.180 1.00 88.06 282 LEU A C 1
ATOM 2096 O O . LEU A 1 282 ? 3.931 -7.159 -0.241 1.00 88.06 282 LEU A O 1
ATOM 2100 N N . GLY A 1 283 ? 2.544 -5.467 -0.776 1.00 76.06 283 GLY A N 1
ATOM 2101 C CA . GLY A 1 283 ? 3.537 -4.561 -1.367 1.00 76.06 283 GLY A CA 1
ATOM 2102 C C . GLY A 1 283 ? 4.030 -3.473 -0.412 1.00 76.06 283 GLY A C 1
ATOM 2103 O O . GLY A 1 283 ? 4.526 -2.435 -0.858 1.00 76.06 283 GLY A O 1
ATOM 2104 N N . GLU A 1 284 ? 3.825 -3.658 0.890 1.00 61.91 284 GLU A N 1
ATOM 2105 C CA . GLU A 1 284 ? 4.061 -2.638 1.918 1.00 61.91 284 GLU A CA 1
ATOM 2106 C C . GLU A 1 284 ? 5.456 -2.681 2.538 1.00 61.91 284 GLU A C 1
ATOM 2108 O O . GLU A 1 284 ? 5.725 -1.955 3.492 1.00 61.91 284 GLU A O 1
ATOM 2113 N N . ALA A 1 285 ? 6.368 -3.476 1.977 1.00 58.56 285 ALA A N 1
ATOM 2114 C CA . ALA A 1 285 ? 7.738 -3.488 2.452 1.00 58.56 285 ALA A CA 1
ATOM 2115 C C . ALA A 1 285 ? 8.369 -2.096 2.295 1.00 58.56 285 ALA A C 1
ATOM 2117 O O . ALA A 1 285 ? 8.419 -1.533 1.194 1.00 58.56 285 ALA A O 1
ATOM 2118 N N . SER A 1 286 ? 8.804 -1.528 3.420 1.00 58.34 286 SER A N 1
ATOM 2119 C CA . SER A 1 286 ? 9.475 -0.232 3.471 1.00 58.34 286 SER A CA 1
ATOM 2120 C C . SER A 1 286 ? 10.794 -0.265 2.694 1.00 58.34 286 SER A C 1
ATOM 2122 O O . SER A 1 286 ? 11.345 -1.327 2.379 1.00 58.34 286 SER A O 1
ATOM 2124 N N . HIS A 1 287 ? 11.342 0.917 2.394 1.00 69.81 287 HIS A N 1
ATOM 2125 C CA . HIS A 1 287 ? 12.735 1.001 1.970 1.00 69.81 287 HIS A CA 1
ATOM 2126 C C . HIS A 1 287 ? 13.625 0.337 3.022 1.00 69.81 287 HIS A C 1
ATOM 2128 O O . HIS A 1 287 ? 13.637 0.741 4.183 1.00 69.81 287 HIS A O 1
ATOM 2134 N N . ALA A 1 288 ? 14.375 -0.679 2.597 1.00 81.12 288 ALA A N 1
ATOM 2135 C CA . ALA A 1 288 ? 15.319 -1.347 3.474 1.00 81.12 288 ALA A CA 1
ATOM 2136 C C . ALA A 1 288 ? 16.399 -0.369 3.961 1.00 81.12 288 ALA A C 1
ATOM 2138 O O . ALA A 1 288 ? 16.741 0.589 3.261 1.00 81.12 288 ALA A O 1
ATOM 2139 N N . TYR A 1 289 ? 16.961 -0.620 5.138 1.00 84.69 289 TYR A N 1
ATOM 2140 C CA . TYR A 1 289 ? 18.077 0.157 5.675 1.00 84.69 289 TYR A CA 1
ATOM 2141 C C . TYR A 1 289 ? 19.226 -0.743 6.088 1.00 84.69 289 TYR A C 1
ATOM 2143 O O . TYR A 1 289 ? 19.036 -1.927 6.350 1.00 84.69 289 TYR A O 1
ATOM 2151 N N . THR A 1 290 ? 20.432 -0.185 6.131 1.00 85.56 290 THR A N 1
ATOM 2152 C CA . THR A 1 290 ? 21.596 -0.904 6.653 1.00 85.56 290 THR A CA 1
ATOM 2153 C C . THR A 1 290 ? 21.791 -0.534 8.119 1.00 85.56 290 THR A C 1
ATOM 2155 O O . THR A 1 290 ? 21.918 0.645 8.447 1.00 85.56 290 THR A O 1
ATOM 2158 N N . ARG A 1 291 ? 21.791 -1.533 9.002 1.00 84.62 291 ARG A N 1
ATOM 2159 C CA . ARG A 1 291 ? 22.118 -1.374 10.422 1.00 84.62 291 ARG A CA 1
ATOM 2160 C C . ARG A 1 291 ? 23.624 -1.131 10.598 1.00 84.62 291 ARG A C 1
ATOM 2162 O O . ARG A 1 291 ? 24.411 -1.394 9.692 1.00 84.62 291 ARG A O 1
ATOM 2169 N N . ALA A 1 292 ? 24.029 -0.635 11.768 1.00 83.31 292 ALA A N 1
ATOM 2170 C CA . ALA A 1 292 ? 25.429 -0.347 12.095 1.00 83.31 292 ALA A CA 1
ATOM 2171 C C . ALA A 1 292 ? 26.378 -1.554 11.930 1.00 83.31 292 ALA A C 1
ATOM 2173 O O . ALA A 1 292 ? 27.555 -1.368 11.646 1.00 83.31 292 ALA A O 1
ATOM 2174 N N . ASP A 1 293 ? 25.870 -2.782 12.058 1.00 84.12 293 ASP A N 1
ATOM 2175 C CA . ASP A 1 293 ? 26.620 -4.028 11.848 1.00 84.12 293 ASP A CA 1
ATOM 2176 C C . ASP A 1 293 ? 26.690 -4.478 10.374 1.00 84.12 293 ASP A C 1
ATOM 2178 O O . ASP A 1 293 ? 27.221 -5.544 10.071 1.00 84.12 293 ASP A O 1
ATOM 2182 N N . GLY A 1 294 ? 26.141 -3.692 9.445 1.00 85.00 294 GLY A N 1
ATOM 2183 C CA . GLY A 1 294 ? 26.141 -3.986 8.013 1.00 85.00 294 GLY A CA 1
ATOM 2184 C C . GLY A 1 294 ? 24.979 -4.861 7.531 1.00 85.00 294 GLY A C 1
ATOM 2185 O O . GLY A 1 294 ? 24.866 -5.084 6.319 1.00 85.00 294 GLY A O 1
ATOM 2186 N N . ALA A 1 295 ? 24.085 -5.322 8.412 1.00 85.75 295 ALA A N 1
ATOM 2187 C CA . ALA A 1 295 ? 22.904 -6.085 8.008 1.00 85.75 295 ALA A CA 1
ATOM 2188 C C . ALA A 1 295 ? 21.894 -5.189 7.271 1.00 85.75 295 ALA A C 1
ATOM 2190 O O . ALA A 1 295 ? 21.583 -4.087 7.726 1.00 85.75 295 ALA A O 1
ATOM 2191 N N . LEU A 1 296 ? 21.370 -5.654 6.131 1.00 86.81 296 LEU A N 1
ATOM 2192 C CA . LEU A 1 296 ? 20.254 -4.993 5.456 1.00 86.81 296 LEU A CA 1
ATOM 2193 C C . LEU A 1 296 ? 18.949 -5.469 6.099 1.00 86.81 296 LEU A C 1
ATOM 2195 O O . LEU A 1 296 ? 18.724 -6.667 6.200 1.00 86.81 296 LEU A O 1
ATOM 2199 N N . ILE A 1 297 ? 18.093 -4.546 6.514 1.00 87.38 297 ILE A N 1
ATOM 2200 C CA . ILE A 1 297 ? 16.835 -4.827 7.202 1.00 87.38 297 ILE A CA 1
ATOM 2201 C C . ILE A 1 297 ? 15.672 -4.357 6.332 1.00 87.38 297 ILE A C 1
ATOM 2203 O O . ILE A 1 297 ? 15.684 -3.217 5.865 1.00 87.38 297 ILE A O 1
ATOM 2207 N N . ALA A 1 298 ? 14.667 -5.207 6.129 1.00 87.56 298 ALA A N 1
ATOM 2208 C CA . ALA A 1 298 ? 13.419 -4.869 5.445 1.00 87.56 298 ALA A CA 1
ATOM 2209 C C . ALA A 1 298 ? 12.219 -5.118 6.363 1.00 87.56 298 ALA A C 1
ATOM 2211 O O . ALA A 1 298 ? 12.180 -6.127 7.060 1.00 87.56 298 ALA A O 1
ATOM 2212 N N . ALA A 1 299 ? 11.239 -4.213 6.352 1.00 86.94 299 ALA A N 1
ATOM 2213 C CA . ALA A 1 299 ? 10.012 -4.399 7.116 1.00 86.94 299 ALA A CA 1
ATOM 2214 C C . ALA A 1 299 ? 8.948 -5.139 6.306 1.00 86.94 299 ALA A C 1
ATOM 2216 O O . ALA A 1 299 ? 8.838 -4.937 5.096 1.00 86.94 299 ALA A O 1
ATOM 2217 N N . LEU A 1 300 ? 8.101 -5.890 7.000 1.00 87.12 300 LEU A N 1
ATOM 2218 C CA . LEU A 1 300 ? 6.800 -6.337 6.523 1.00 87.12 300 LEU A CA 1
ATOM 2219 C C . LEU A 1 300 ? 5.712 -5.894 7.503 1.00 87.12 300 LEU A C 1
ATOM 2221 O O . LEU A 1 300 ? 5.867 -6.076 8.712 1.00 87.12 300 LEU A O 1
ATOM 2225 N N . ASP A 1 301 ? 4.617 -5.350 6.974 1.00 86.25 301 ASP A N 1
ATOM 2226 C CA . ASP A 1 301 ? 3.448 -4.981 7.773 1.00 86.25 301 ASP A CA 1
ATOM 2227 C C . ASP A 1 301 ? 2.527 -6.183 7.980 1.00 86.25 301 ASP A C 1
ATOM 2229 O O . ASP A 1 301 ? 1.606 -6.427 7.208 1.00 86.25 301 ASP A O 1
ATOM 2233 N N . ASP A 1 302 ? 2.798 -6.965 9.020 1.00 82.62 302 ASP A N 1
ATOM 2234 C CA . ASP A 1 302 ? 1.995 -8.132 9.386 1.00 82.62 302 ASP A CA 1
ATOM 2235 C C . ASP A 1 302 ? 0.926 -7.832 10.454 1.00 82.62 302 ASP A C 1
ATOM 2237 O O . ASP A 1 302 ? 0.272 -8.749 10.961 1.00 82.62 302 ASP A O 1
ATOM 2241 N N . LEU A 1 303 ? 0.726 -6.555 10.802 1.00 83.25 303 LEU A N 1
ATOM 2242 C CA . LEU A 1 303 ? -0.139 -6.154 11.910 1.00 83.25 303 LEU A CA 1
ATOM 2243 C C . LEU A 1 303 ? -1.590 -6.043 11.430 1.00 83.25 303 LEU A C 1
ATOM 2245 O O . LEU A 1 303 ? -2.070 -4.963 11.056 1.00 83.25 303 LEU A O 1
ATOM 2249 N N . LEU A 1 304 ? -2.296 -7.174 11.470 1.00 87.31 304 LEU A N 1
ATOM 2250 C CA . LEU A 1 304 ? -3.730 -7.228 11.213 1.00 87.31 304 LEU A CA 1
ATOM 2251 C C . LEU A 1 304 ? -4.557 -6.910 12.476 1.00 87.31 304 LEU A C 1
ATOM 2253 O O . LEU A 1 304 ? -4.197 -7.328 13.581 1.00 87.31 304 LEU A O 1
ATOM 2257 N N . PRO A 1 305 ? -5.673 -6.173 12.333 1.00 88.00 305 PRO A N 1
ATOM 2258 C CA . PRO A 1 305 ? -6.631 -5.961 13.415 1.00 88.00 305 PRO A CA 1
ATOM 2259 C C . PRO A 1 305 ? -7.384 -7.254 13.788 1.00 88.00 305 PRO A C 1
ATOM 2261 O O . PRO A 1 305 ? -7.698 -8.048 12.893 1.00 88.00 305 PRO A O 1
ATOM 2264 N N . PRO A 1 306 ? -7.769 -7.446 15.066 1.00 88.44 306 PRO A N 1
ATOM 2265 C CA . PRO A 1 306 ? -8.596 -8.575 15.487 1.00 88.44 306 PRO A CA 1
ATOM 2266 C C . PRO A 1 306 ? -9.901 -8.700 14.681 1.00 88.44 306 PRO A C 1
ATOM 2268 O O . PRO A 1 306 ? -10.479 -7.688 14.285 1.00 88.44 306 PRO A O 1
ATOM 2271 N N . PRO A 1 307 ? -10.410 -9.922 14.457 1.00 90.00 307 PRO A N 1
ATOM 2272 C CA . PRO A 1 307 ? -9.887 -11.199 14.951 1.00 90.00 307 PRO A CA 1
ATOM 2273 C C . PRO A 1 307 ? -8.882 -11.858 13.992 1.00 90.00 307 PRO A C 1
ATOM 2275 O O . PRO A 1 307 ? -8.618 -13.053 14.098 1.00 90.00 307 PRO A O 1
ATOM 2278 N N . LEU A 1 308 ? -8.386 -11.107 13.008 1.00 90.56 308 LEU A N 1
ATOM 2279 C CA . LEU A 1 308 ? -7.538 -11.646 11.957 1.00 90.56 308 LEU A CA 1
ATOM 2280 C C . LEU A 1 308 ? -6.120 -11.859 12.482 1.00 90.56 308 LEU A C 1
ATOM 2282 O O . LEU A 1 308 ? -5.539 -10.983 13.123 1.00 90.56 308 LEU A O 1
ATOM 2286 N N . ARG A 1 309 ? -5.542 -13.002 12.131 1.00 87.75 309 ARG A N 1
ATOM 2287 C CA . ARG A 1 309 ? -4.130 -13.315 12.320 1.00 87.75 309 ARG A CA 1
ATOM 2288 C C . ARG A 1 309 ? -3.489 -13.540 10.960 1.00 87.75 309 ARG A C 1
ATOM 2290 O O . ARG A 1 309 ? -4.053 -14.211 10.100 1.00 87.75 309 ARG A O 1
ATOM 2297 N N . ALA A 1 310 ? -2.296 -12.985 10.779 1.00 87.88 310 ALA A N 1
ATOM 2298 C CA . ALA A 1 310 ? -1.458 -13.261 9.625 1.00 87.88 310 ALA A CA 1
ATOM 2299 C C . ALA A 1 310 ? -0.367 -14.274 9.984 1.00 87.88 310 ALA A C 1
ATOM 2301 O O . ALA A 1 310 ? 0.314 -14.130 11.002 1.00 87.88 310 ALA A O 1
ATOM 2302 N N . ARG A 1 311 ? -0.168 -15.269 9.119 1.00 87.50 311 ARG A N 1
ATOM 2303 C CA . ARG A 1 311 ? 0.964 -16.197 9.164 1.00 87.50 311 ARG A CA 1
ATOM 2304 C C . ARG A 1 311 ? 1.802 -16.028 7.898 1.00 87.50 311 ARG A C 1
ATOM 2306 O O . ARG A 1 311 ? 1.275 -16.261 6.809 1.00 87.50 311 ARG A O 1
ATOM 2313 N N . PRO A 1 312 ? 3.082 -15.641 7.994 1.00 88.19 312 PRO A N 1
ATOM 2314 C CA . PRO A 1 312 ? 3.945 -15.584 6.823 1.00 88.19 312 PRO A CA 1
ATOM 2315 C C . PRO A 1 312 ? 4.092 -16.952 6.152 1.00 88.19 312 PRO A C 1
ATOM 2317 O O . PRO A 1 312 ? 4.275 -17.965 6.822 1.00 88.19 312 PRO A O 1
ATOM 2320 N N . VAL A 1 313 ? 3.991 -16.967 4.825 1.00 90.38 313 VAL A N 1
ATOM 2321 C CA . VAL A 1 313 ? 4.152 -18.167 3.987 1.00 90.38 313 VAL A CA 1
ATOM 2322 C C . VAL A 1 313 ? 5.396 -18.043 3.120 1.00 90.38 313 VAL A C 1
ATOM 2324 O O . VAL A 1 313 ? 6.179 -18.982 3.033 1.00 90.38 313 VAL A O 1
ATOM 2327 N N . GLY A 1 314 ? 5.612 -16.870 2.527 1.00 90.38 314 GLY A N 1
ATOM 2328 C CA . GLY A 1 314 ? 6.800 -16.597 1.727 1.00 90.38 314 GLY A CA 1
ATOM 2329 C C . GLY A 1 314 ? 7.155 -15.120 1.738 1.00 90.38 314 GLY A C 1
ATOM 2330 O O . GLY A 1 314 ? 6.275 -14.257 1.695 1.00 90.38 314 GLY A O 1
ATOM 2331 N N . LEU A 1 315 ? 8.451 -14.834 1.807 1.00 90.69 315 LEU A N 1
ATOM 2332 C CA . LEU A 1 315 ? 9.003 -13.484 1.753 1.00 90.69 315 LEU A CA 1
ATOM 2333 C C . LEU A 1 315 ? 9.897 -13.387 0.527 1.00 90.69 315 LEU A C 1
ATOM 2335 O O . LEU A 1 315 ? 10.771 -14.219 0.313 1.00 90.69 315 LEU A O 1
ATOM 2339 N N . TYR A 1 316 ? 9.671 -12.385 -0.303 1.00 89.25 316 TYR A N 1
ATOM 2340 C CA . TYR A 1 316 ? 10.172 -12.389 -1.665 1.00 89.25 316 TYR A CA 1
ATOM 2341 C C . TYR A 1 316 ? 10.917 -11.098 -1.978 1.00 89.25 316 TYR A C 1
ATOM 2343 O O . TYR A 1 316 ? 10.362 -10.005 -1.855 1.00 89.25 316 TYR A O 1
ATOM 2351 N N . GLU A 1 317 ? 12.167 -11.221 -2.421 1.00 87.00 317 GLU A N 1
ATOM 2352 C CA . GLU A 1 317 ? 12.980 -10.112 -2.919 1.00 87.00 317 GLU A CA 1
ATOM 2353 C C . GLU A 1 317 ? 13.281 -10.318 -4.407 1.00 87.00 317 GLU A C 1
ATOM 2355 O O . GLU A 1 317 ? 13.925 -11.285 -4.795 1.00 87.00 317 GLU A O 1
ATOM 2360 N N . LEU A 1 318 ? 12.854 -9.395 -5.263 1.00 83.00 318 LEU A N 1
ATOM 2361 C CA . LEU A 1 318 ? 13.225 -9.371 -6.676 1.00 83.00 318 LEU A CA 1
ATOM 2362 C C . LEU A 1 318 ? 14.131 -8.169 -6.934 1.00 83.00 318 LEU A C 1
ATOM 2364 O O . LEU A 1 318 ? 13.687 -7.019 -6.903 1.00 83.00 318 LEU A O 1
ATOM 2368 N N . TYR A 1 319 ? 15.404 -8.431 -7.204 1.00 77.69 319 TYR A N 1
ATOM 2369 C CA . TYR A 1 319 ? 16.369 -7.405 -7.573 1.00 77.69 319 TYR A CA 1
ATOM 2370 C C . TYR A 1 319 ? 16.247 -7.096 -9.064 1.00 77.69 319 TYR A C 1
ATOM 2372 O O . TYR A 1 319 ? 16.158 -7.990 -9.901 1.00 77.69 319 TYR A O 1
ATOM 2380 N N . SER A 1 320 ? 16.259 -5.809 -9.396 1.00 69.06 320 SER A N 1
ATOM 2381 C CA . SER A 1 320 ? 16.307 -5.331 -10.776 1.00 69.06 320 SER A CA 1
ATOM 2382 C C . SER A 1 320 ? 17.732 -4.930 -11.147 1.00 69.06 320 SER A C 1
ATOM 2384 O O . SER A 1 320 ? 18.441 -4.359 -10.314 1.00 69.06 320 SER A O 1
ATOM 2386 N N . ASP A 1 321 ? 18.117 -5.127 -12.409 1.00 58.91 321 ASP A N 1
ATOM 2387 C CA . ASP A 1 321 ? 19.357 -4.573 -12.964 1.00 58.91 321 ASP A CA 1
ATOM 2388 C C . ASP A 1 321 ? 19.452 -3.060 -12.687 1.00 58.91 321 ASP A C 1
ATOM 2390 O O . ASP A 1 321 ? 18.567 -2.283 -13.069 1.00 58.91 321 ASP A O 1
ATOM 2394 N N . ARG A 1 322 ? 20.531 -2.619 -12.027 1.00 53.59 322 ARG A N 1
ATOM 2395 C CA . ARG A 1 322 ? 20.777 -1.192 -11.777 1.00 53.59 322 ARG A CA 1
ATOM 2396 C C . ARG A 1 322 ? 21.402 -0.519 -12.998 1.00 53.59 322 ARG A C 1
ATOM 2398 O O . ARG A 1 322 ? 22.311 -1.044 -13.631 1.00 53.59 322 ARG A O 1
ATOM 2405 N N . LEU A 1 323 ? 20.910 0.685 -13.305 1.00 45.75 323 LEU A N 1
ATOM 2406 C CA . LEU A 1 323 ? 21.347 1.502 -14.446 1.00 45.75 323 LEU A CA 1
ATOM 2407 C C . LEU A 1 323 ? 22.543 2.426 -14.156 1.00 45.75 323 LEU A C 1
ATOM 2409 O O . LEU A 1 323 ? 23.060 3.046 -15.085 1.00 45.75 323 LEU A O 1
ATOM 2413 N N . THR A 1 324 ? 22.973 2.563 -12.900 1.00 38.56 324 THR A N 1
ATOM 2414 C CA . THR A 1 324 ? 24.091 3.430 -12.493 1.00 38.56 324 THR A CA 1
ATOM 2415 C C . THR A 1 324 ? 25.330 2.613 -12.150 1.00 38.56 324 THR A C 1
ATOM 2417 O O . THR A 1 324 ? 25.225 1.498 -11.663 1.00 38.56 324 THR A O 1
ATOM 2420 N N . ARG A 1 325 ? 26.527 3.163 -12.400 1.00 38.72 325 ARG A N 1
ATOM 2421 C CA . ARG A 1 325 ? 27.800 2.579 -11.926 1.00 38.72 325 ARG A CA 1
ATOM 2422 C C . ARG A 1 325 ? 28.050 2.823 -10.432 1.00 38.72 325 ARG A C 1
ATOM 2424 O O . ARG A 1 325 ? 28.897 2.165 -9.850 1.00 38.72 325 ARG A O 1
ATOM 2431 N N . ASP A 1 326 ? 27.334 3.773 -9.842 1.00 41.12 326 ASP A N 1
ATOM 2432 C CA . ASP A 1 326 ? 27.438 4.162 -8.438 1.00 41.12 326 ASP A CA 1
ATOM 2433 C C . ASP A 1 326 ? 26.343 3.452 -7.619 1.00 41.12 326 ASP A C 1
ATOM 2435 O O . ASP A 1 326 ? 25.161 3.512 -7.967 1.00 41.12 326 ASP A O 1
ATOM 2439 N N . ILE A 1 327 ? 26.757 2.734 -6.568 1.00 38.66 327 ILE A N 1
ATOM 2440 C CA . ILE A 1 327 ? 25.910 1.917 -5.681 1.00 38.66 327 ILE A CA 1
ATOM 2441 C C . ILE A 1 327 ? 25.004 2.797 -4.798 1.00 38.66 327 ILE A C 1
ATOM 2443 O O . ILE A 1 327 ? 23.921 2.351 -4.401 1.00 38.66 327 ILE A O 1
ATOM 2447 N N . GLU A 1 328 ? 25.403 4.041 -4.525 1.00 36.19 328 GLU A N 1
ATOM 2448 C CA . GLU A 1 328 ? 24.669 4.983 -3.671 1.00 36.19 328 GLU A CA 1
ATOM 2449 C C . GLU A 1 328 ? 23.793 5.954 -4.474 1.00 36.19 328 GLU A C 1
ATOM 2451 O O . GLU A 1 328 ? 22.809 6.495 -3.960 1.00 36.19 328 GLU A O 1
ATOM 2456 N N . ALA A 1 329 ? 24.084 6.132 -5.765 1.00 36.78 329 ALA A N 1
ATOM 2457 C CA . ALA A 1 329 ? 23.224 6.877 -6.670 1.00 36.78 329 ALA A CA 1
ATOM 2458 C C . ALA A 1 329 ? 22.102 5.975 -7.203 1.00 36.78 329 ALA A C 1
ATOM 2460 O O . ALA A 1 329 ? 22.300 5.198 -8.143 1.00 36.78 329 ALA A O 1
ATOM 2461 N N . LEU A 1 330 ? 20.884 6.113 -6.661 1.00 37.53 330 LEU A N 1
ATOM 2462 C CA . LEU A 1 330 ? 19.701 5.623 -7.373 1.00 37.53 330 LEU A CA 1
ATOM 2463 C C . LEU A 1 330 ? 19.677 6.283 -8.761 1.00 37.53 330 LEU A C 1
ATOM 2465 O O . LEU A 1 330 ? 19.791 7.513 -8.845 1.00 37.53 330 LEU A O 1
ATOM 2469 N N . PRO A 1 331 ? 19.509 5.521 -9.859 1.00 38.22 331 PRO A N 1
ATOM 2470 C CA . PRO A 1 331 ? 19.244 6.130 -11.148 1.00 38.22 331 PRO A CA 1
ATOM 2471 C C . PRO A 1 331 ? 18.069 7.088 -10.989 1.00 38.22 331 PRO A C 1
ATOM 2473 O O . PRO A 1 331 ? 17.066 6.732 -10.372 1.00 38.22 331 PRO A O 1
ATOM 2476 N N . SER A 1 332 ? 18.134 8.264 -11.613 1.00 38.00 332 SER A N 1
ATOM 2477 C CA . SER A 1 332 ? 17.027 9.237 -11.620 1.00 38.00 332 SER A CA 1
ATOM 2478 C C . SER A 1 332 ? 15.687 8.656 -12.115 1.00 38.00 332 SER A C 1
ATOM 2480 O O . SER A 1 332 ? 14.657 9.319 -12.033 1.00 38.00 332 SER A O 1
ATOM 2482 N N . ARG A 1 333 ? 15.703 7.418 -12.632 1.00 40.16 333 ARG A N 1
ATOM 2483 C CA . ARG A 1 333 ? 14.602 6.677 -13.253 1.00 40.16 333 ARG A CA 1
ATOM 2484 C C . ARG A 1 333 ? 14.295 5.317 -12.618 1.00 40.16 333 ARG A C 1
ATOM 2486 O O . ARG A 1 333 ? 13.216 4.795 -12.869 1.00 40.16 333 ARG A O 1
ATOM 2493 N N . VAL A 1 334 ? 15.206 4.744 -11.824 1.00 39.59 334 VAL A N 1
ATOM 2494 C CA . VAL A 1 334 ? 14.985 3.476 -11.105 1.00 39.59 334 VAL A CA 1
ATOM 2495 C C . VAL A 1 334 ? 15.049 3.806 -9.635 1.00 39.59 334 VAL A C 1
ATOM 2497 O O . VAL A 1 334 ? 16.103 3.924 -9.021 1.00 39.59 334 VAL A O 1
ATOM 2500 N N . THR A 1 335 ? 13.874 4.011 -9.078 1.00 44.78 335 THR A N 1
ATOM 2501 C CA . THR A 1 335 ? 13.702 4.490 -7.715 1.00 44.78 335 THR A CA 1
ATOM 2502 C C . THR A 1 335 ? 13.749 3.357 -6.682 1.00 44.78 335 THR A C 1
ATOM 2504 O O . THR A 1 335 ? 13.388 3.563 -5.528 1.00 44.78 335 THR A O 1
ATOM 2507 N N . ARG A 1 336 ? 14.148 2.140 -7.089 1.00 58.00 336 ARG A N 1
ATOM 2508 C CA . ARG A 1 336 ? 13.990 0.902 -6.309 1.00 58.00 336 ARG A CA 1
ATOM 2509 C C . ARG A 1 336 ? 15.259 0.062 -6.367 1.00 58.00 336 ARG A C 1
ATOM 2511 O O . ARG A 1 336 ? 15.782 -0.179 -7.447 1.00 58.00 336 ARG A O 1
ATOM 2518 N N . SER A 1 337 ? 15.734 -0.398 -5.212 1.00 59.09 337 SER A N 1
ATOM 2519 C CA . SER A 1 337 ? 16.866 -1.330 -5.120 1.00 59.09 337 SER A CA 1
ATOM 2520 C C . SER A 1 337 ? 16.444 -2.795 -5.275 1.00 59.09 337 SER A C 1
ATOM 2522 O O . SER A 1 337 ? 17.237 -3.597 -5.757 1.00 59.09 337 SER A O 1
ATOM 2524 N N . ALA A 1 338 ? 15.211 -3.122 -4.882 1.00 75.25 338 ALA A N 1
ATOM 2525 C CA . ALA A 1 338 ? 14.544 -4.408 -5.065 1.00 75.25 338 ALA A CA 1
ATOM 2526 C C . ALA A 1 338 ? 13.023 -4.211 -4.925 1.00 75.25 338 ALA A C 1
ATOM 2528 O O . ALA A 1 338 ? 12.586 -3.246 -4.293 1.00 75.25 338 ALA A O 1
ATOM 2529 N N . LEU A 1 339 ? 12.226 -5.109 -5.501 1.00 80.75 339 LEU A N 1
ATOM 2530 C CA . LEU A 1 339 ? 10.817 -5.311 -5.169 1.00 80.75 339 LEU A CA 1
ATOM 2531 C C . LEU A 1 339 ? 10.738 -6.295 -4.002 1.00 80.75 339 LEU A C 1
ATOM 2533 O O . LEU A 1 339 ? 11.275 -7.393 -4.090 1.00 80.75 339 LEU A O 1
ATOM 2537 N N . ARG A 1 340 ? 10.073 -5.892 -2.923 1.00 85.44 340 ARG A N 1
ATOM 2538 C CA . ARG A 1 340 ? 9.907 -6.697 -1.714 1.00 85.44 340 ARG A CA 1
ATOM 2539 C C . ARG A 1 340 ? 8.434 -6.982 -1.478 1.00 85.44 340 ARG A C 1
ATOM 2541 O O . ARG A 1 340 ? 7.650 -6.037 -1.399 1.00 85.44 340 ARG A O 1
ATOM 2548 N N . LEU A 1 341 ? 8.072 -8.259 -1.405 1.00 88.81 341 LEU A N 1
ATOM 2549 C CA . LEU A 1 341 ? 6.699 -8.716 -1.202 1.00 88.81 341 LEU A CA 1
ATOM 2550 C C . LEU A 1 341 ? 6.640 -9.757 -0.088 1.00 88.81 341 LEU A C 1
ATOM 2552 O O . LEU A 1 341 ? 7.515 -10.613 -0.001 1.00 88.81 341 LEU A O 1
ATOM 2556 N N . GLY A 1 342 ? 5.592 -9.706 0.726 1.00 90.31 342 GLY A N 1
ATOM 2557 C CA . GLY A 1 342 ? 5.268 -10.777 1.667 1.00 90.31 342 GLY A CA 1
ATOM 2558 C C . GLY A 1 342 ? 3.944 -11.425 1.298 1.00 90.31 342 GLY A C 1
ATOM 2559 O O . GLY A 1 342 ? 2.966 -10.724 1.044 1.00 90.31 342 GLY A O 1
ATOM 2560 N N . LEU A 1 343 ? 3.919 -12.754 1.267 1.00 93.31 343 LEU A N 1
ATOM 2561 C CA . LEU A 1 343 ? 2.703 -13.548 1.172 1.00 93.31 343 LEU A CA 1
ATOM 2562 C C . LEU A 1 343 ? 2.352 -14.063 2.566 1.00 93.31 343 LEU A C 1
ATOM 2564 O O . LEU A 1 343 ? 3.120 -14.813 3.172 1.00 93.31 343 LEU A O 1
ATOM 2568 N N . LEU A 1 344 ? 1.190 -13.655 3.063 1.00 92.50 344 LEU A N 1
ATOM 2569 C CA . LEU A 1 344 ? 0.678 -14.023 4.375 1.00 92.50 344 LEU A CA 1
ATOM 2570 C C . LEU A 1 344 ? -0.603 -14.841 4.202 1.00 92.50 344 LEU A C 1
ATOM 2572 O O . LEU A 1 344 ? -1.501 -14.416 3.483 1.00 92.50 344 LEU A O 1
ATOM 2576 N N . ARG A 1 345 ? -0.726 -15.982 4.879 1.00 93.62 345 ARG A N 1
ATOM 2577 C CA . ARG A 1 345 ? -2.017 -16.657 5.049 1.00 93.62 345 ARG A CA 1
ATOM 2578 C C . ARG A 1 345 ? -2.794 -15.939 6.147 1.00 93.62 345 ARG A C 1
ATOM 2580 O O . ARG A 1 345 ? -2.220 -15.632 7.192 1.00 93.62 345 ARG A O 1
ATOM 2587 N N . VAL A 1 346 ? -4.069 -15.657 5.903 1.00 93.19 346 VAL A N 1
ATOM 2588 C CA . VAL A 1 346 ? -4.940 -14.972 6.861 1.00 93.19 346 VAL A CA 1
ATOM 2589 C C . VAL A 1 346 ? -5.929 -15.965 7.452 1.00 93.19 346 VAL A C 1
ATOM 2591 O O . VAL A 1 346 ? -6.585 -16.709 6.729 1.00 93.19 346 VAL A O 1
ATOM 2594 N N . GLU A 1 347 ? -6.026 -15.969 8.776 1.00 91.12 347 GLU A N 1
ATOM 2595 C CA . GLU A 1 347 ? -6.873 -16.876 9.551 1.00 91.12 347 GLU A CA 1
ATOM 2596 C C . GLU A 1 347 ? -7.631 -16.088 10.629 1.00 91.12 347 GLU A C 1
ATOM 2598 O O . GLU A 1 347 ? -7.228 -14.983 11.005 1.00 91.12 347 GLU A O 1
ATOM 2603 N N . VAL A 1 348 ? -8.737 -16.642 11.134 1.00 90.31 348 VAL A N 1
ATOM 2604 C CA . VAL A 1 348 ? -9.401 -16.121 12.339 1.00 90.31 348 VAL A CA 1
ATOM 2605 C C . VAL A 1 348 ? -8.766 -16.780 13.546 1.00 90.31 348 VAL A C 1
ATOM 2607 O O . VAL A 1 348 ? -8.773 -18.003 13.653 1.00 90.31 348 VAL A O 1
ATOM 2610 N N . ASP A 1 349 ? -8.258 -15.977 14.473 1.00 86.94 349 ASP A N 1
ATOM 2611 C CA . ASP A 1 349 ? -7.832 -16.475 15.774 1.00 86.94 349 ASP A CA 1
ATOM 2612 C C . ASP A 1 349 ? -9.058 -16.539 16.708 1.00 86.94 349 ASP A C 1
ATOM 2614 O O . ASP A 1 349 ? -9.635 -15.491 17.029 1.00 86.94 349 ASP A O 1
ATOM 2618 N N . PRO A 1 350 ? -9.492 -17.737 17.154 1.00 86.44 350 PRO A N 1
ATOM 2619 C CA . PRO A 1 350 ? -10.679 -17.873 17.996 1.00 86.44 350 PRO A CA 1
ATOM 2620 C C . PRO A 1 350 ? -10.554 -17.151 19.341 1.00 86.44 350 PRO A C 1
ATOM 2622 O O . PRO A 1 350 ? -11.555 -16.661 19.866 1.00 86.44 350 PRO A O 1
ATOM 2625 N N . GLN A 1 351 ? -9.338 -17.048 19.891 1.00 83.56 351 GLN A N 1
ATOM 2626 C CA . GLN A 1 351 ? -9.106 -16.330 21.142 1.00 83.56 351 GLN A CA 1
ATOM 2627 C C . GLN A 1 351 ? -9.280 -14.826 20.923 1.00 83.56 351 GLN A C 1
ATOM 2629 O O . GLN A 1 351 ? -9.966 -14.166 21.703 1.00 83.56 351 GLN A O 1
ATOM 2634 N N . LEU A 1 352 ? -8.742 -14.283 19.824 1.00 82.00 352 LEU A N 1
ATOM 2635 C CA . LEU A 1 352 ? -8.964 -12.877 19.472 1.00 82.00 352 LEU A CA 1
ATOM 2636 C C . LEU A 1 352 ? -10.42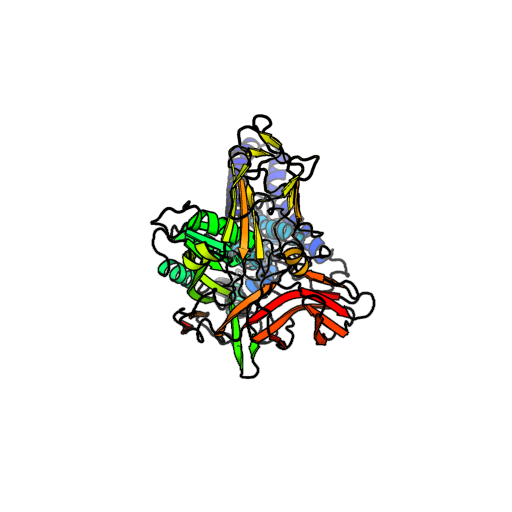9 -12.582 19.146 1.00 82.00 352 LEU A C 1
ATOM 2638 O O . LEU A 1 352 ? -10.930 -11.517 19.504 1.00 82.00 352 LEU A O 1
ATOM 2642 N N . ALA A 1 353 ? -11.122 -13.512 18.489 1.00 83.38 353 ALA A N 1
ATOM 2643 C CA . ALA A 1 35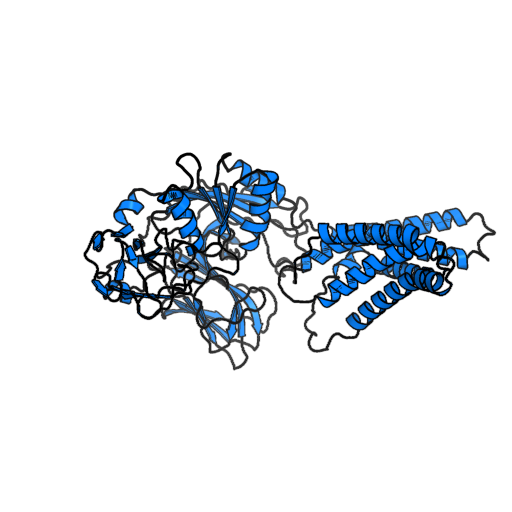3 ? -12.531 -13.362 18.145 1.00 83.38 353 ALA A CA 1
ATOM 2644 C C . ALA A 1 353 ? -13.442 -13.239 19.370 1.00 83.38 353 ALA A C 1
ATOM 2646 O O . ALA A 1 353 ? -14.376 -12.440 19.329 1.00 83.38 353 ALA A O 1
ATOM 2647 N N . GLY A 1 354 ? -13.173 -13.997 20.437 1.00 81.19 354 GLY A N 1
ATOM 2648 C CA . GLY A 1 354 ? -13.958 -13.931 21.671 1.00 81.19 354 GLY A CA 1
ATOM 2649 C C . GLY A 1 354 ? -13.612 -12.722 22.537 1.00 81.19 354 GLY A C 1
ATOM 2650 O O . GLY A 1 354 ? -14.494 -11.991 22.983 1.00 81.19 354 GLY A O 1
ATOM 2651 N N . ASP A 1 355 ? -12.322 -12.490 22.754 1.00 77.88 355 ASP A N 1
ATOM 2652 C CA . ASP A 1 355 ? -11.872 -11.579 23.803 1.00 77.88 355 ASP A CA 1
ATOM 2653 C C . ASP A 1 355 ? -11.600 -10.147 23.331 1.00 77.88 355 ASP A C 1
ATOM 2655 O O . ASP A 1 355 ? -11.658 -9.203 24.124 1.00 77.88 355 ASP A O 1
ATOM 2659 N N . ALA A 1 356 ? -11.214 -9.983 22.064 1.00 84.56 356 ALA A N 1
ATOM 2660 C CA . ALA A 1 356 ? -10.732 -8.714 21.527 1.00 84.56 356 ALA A CA 1
ATOM 2661 C C . ALA A 1 356 ? -11.753 -8.030 20.609 1.00 84.56 356 ALA A C 1
ATOM 2663 O O . ALA A 1 356 ? -11.468 -6.960 20.078 1.00 84.56 356 ALA A O 1
ATOM 2664 N N . VAL A 1 357 ? -12.945 -8.605 20.429 1.00 90.00 357 VAL A N 1
ATOM 2665 C CA . VAL A 1 357 ? -13.991 -8.043 19.570 1.00 90.00 357 VAL A CA 1
ATOM 2666 C C . VAL A 1 357 ? -15.304 -7.947 20.337 1.00 90.00 357 VAL A C 1
ATOM 2668 O O . VAL A 1 357 ? -15.919 -8.951 20.675 1.00 90.00 357 VAL A O 1
ATOM 2671 N N . GLN A 1 358 ? -15.783 -6.724 20.556 1.00 92.75 358 GLN A N 1
ATOM 2672 C CA . GLN A 1 358 ? -17.147 -6.479 21.024 1.00 92.75 358 GLN A CA 1
ATOM 2673 C C . GLN A 1 358 ? -18.027 -6.044 19.859 1.00 92.75 358 GLN A C 1
ATOM 2675 O O . GLN A 1 358 ? -17.617 -5.213 19.048 1.00 92.75 358 GLN A O 1
ATOM 2680 N N . ARG A 1 359 ? -19.236 -6.603 19.779 1.00 94.25 359 ARG A N 1
ATOM 2681 C CA . ARG A 1 359 ? -20.174 -6.383 18.673 1.00 94.25 359 ARG A CA 1
ATOM 2682 C C . ARG A 1 359 ? -21.517 -5.904 19.196 1.00 94.25 359 ARG A C 1
ATOM 2684 O O . ARG A 1 359 ? -22.025 -6.421 20.189 1.00 94.25 359 ARG A O 1
ATOM 2691 N N . TRP A 1 360 ? -22.090 -4.943 18.488 1.00 96.00 360 TRP A N 1
ATOM 2692 C CA . TRP A 1 360 ? -23.464 -4.507 18.663 1.00 96.00 360 TRP A CA 1
ATOM 2693 C C . TRP A 1 360 ? -24.195 -4.651 17.343 1.00 96.00 360 TRP A C 1
ATOM 2695 O O . TRP A 1 360 ? -23.808 -4.028 16.357 1.00 96.00 360 TRP A O 1
ATOM 2705 N N . HIS A 1 361 ? -25.261 -5.439 17.350 1.00 95.94 361 HIS A N 1
ATOM 2706 C CA . HIS A 1 361 ? -26.164 -5.609 16.222 1.00 95.94 361 HIS A CA 1
ATOM 2707 C C . HIS A 1 361 ? -27.369 -4.684 16.393 1.00 95.94 361 HIS A C 1
ATOM 2709 O O . HIS A 1 361 ? -27.976 -4.636 17.466 1.00 95.94 361 HIS A O 1
ATOM 2715 N N . PHE A 1 362 ? -27.714 -3.948 15.341 1.00 94.56 362 PHE A N 1
ATOM 2716 C CA . PHE A 1 362 ? -28.854 -3.035 15.318 1.00 94.56 362 PHE A CA 1
ATOM 2717 C C . PHE A 1 362 ? -30.005 -3.686 14.554 1.00 94.56 362 PHE A C 1
ATOM 2719 O O . PHE A 1 362 ? -30.130 -3.526 13.341 1.00 94.56 362 PHE A O 1
ATOM 2726 N N . VAL A 1 363 ? -30.821 -4.453 15.271 1.00 91.06 363 VAL A N 1
ATOM 2727 C CA . VAL A 1 363 ? -31.896 -5.280 14.706 1.00 91.06 363 VAL A CA 1
ATOM 2728 C C . VAL A 1 363 ? -33.153 -5.151 15.558 1.00 91.06 363 VAL A C 1
ATOM 2730 O O . VAL A 1 363 ? -33.072 -4.864 16.748 1.00 91.06 363 VAL A O 1
ATOM 2733 N N . ASP A 1 364 ? -34.322 -5.352 14.952 1.00 90.38 364 ASP A N 1
ATOM 2734 C CA . ASP A 1 364 ? -35.625 -5.364 15.633 1.00 90.38 364 ASP A CA 1
ATOM 2735 C C . ASP A 1 364 ? -35.931 -4.112 16.480 1.00 90.38 364 ASP A C 1
ATOM 2737 O O . ASP A 1 364 ? -36.660 -4.174 17.468 1.00 90.38 364 ASP A O 1
ATOM 2741 N N . GLY A 1 365 ? -35.400 -2.946 16.097 1.00 89.81 365 GLY A N 1
ATOM 2742 C CA . GLY A 1 365 ? -35.648 -1.701 16.833 1.00 89.81 365 GLY A CA 1
ATOM 2743 C C . GLY A 1 365 ? -34.744 -1.480 18.052 1.00 89.81 365 GLY A C 1
ATOM 2744 O O . GLY A 1 365 ? -34.951 -0.512 18.787 1.00 89.81 365 GLY A O 1
ATOM 2745 N N . GLU A 1 366 ? -33.745 -2.337 18.273 1.00 92.38 366 GLU A N 1
ATOM 2746 C CA . GLU A 1 366 ? -32.862 -2.284 19.436 1.00 92.38 366 GLU A CA 1
ATOM 2747 C C . GLU A 1 366 ? -31.383 -2.531 19.094 1.00 92.38 366 GLU A C 1
ATOM 2749 O O . GLU A 1 366 ? -31.026 -3.090 18.058 1.00 92.38 366 GLU A O 1
ATOM 2754 N N . ALA A 1 367 ? -30.493 -2.082 19.983 1.00 94.12 367 ALA A N 1
ATOM 2755 C CA . ALA A 1 367 ? -29.064 -2.371 19.904 1.00 94.12 367 ALA A CA 1
ATOM 2756 C C . ALA A 1 367 ? -28.731 -3.548 20.830 1.00 94.12 367 ALA A C 1
ATOM 2758 O O . ALA A 1 367 ? -28.676 -3.376 22.049 1.00 94.12 367 ALA A O 1
ATOM 2759 N N . ARG A 1 368 ? -28.494 -4.729 20.256 1.00 94.94 368 ARG A N 1
ATOM 2760 C CA . ARG A 1 368 ? -28.113 -5.946 20.986 1.00 94.94 368 ARG A CA 1
ATOM 2761 C C . ARG A 1 368 ? -26.597 -6.066 21.038 1.00 94.94 368 ARG A C 1
ATOM 2763 O O . ARG A 1 368 ? -25.957 -6.135 19.995 1.00 94.94 368 ARG A O 1
ATOM 2770 N N . GLY A 1 369 ? -26.016 -6.113 22.230 1.00 92.56 369 GLY A N 1
ATOM 2771 C CA . GLY A 1 369 ? -24.573 -6.258 22.409 1.00 92.56 369 GLY A CA 1
ATOM 2772 C C . GLY A 1 369 ? -24.187 -6.430 23.879 1.00 92.56 369 GLY A C 1
ATOM 2773 O O . GLY A 1 369 ? -25.073 -6.547 24.728 1.00 92.56 369 GLY A O 1
ATOM 2774 N N . PRO A 1 370 ? -22.883 -6.441 24.201 1.00 90.00 370 PRO A N 1
ATOM 2775 C CA . PRO A 1 370 ? -22.388 -6.766 25.542 1.00 90.00 370 PRO A CA 1
ATOM 2776 C C . PRO A 1 370 ? -22.794 -5.737 26.602 1.00 90.00 370 PRO A C 1
ATOM 2778 O O . PRO A 1 370 ? -22.955 -6.073 27.772 1.00 90.00 370 PRO A O 1
ATOM 2781 N N . THR A 1 371 ? -22.973 -4.478 26.202 1.00 89.94 371 THR A N 1
ATOM 2782 C CA . THR A 1 371 ? -23.419 -3.392 27.080 1.00 89.94 371 THR A CA 1
ATOM 2783 C C . THR A 1 371 ? -24.444 -2.516 26.376 1.00 89.94 371 THR A C 1
ATOM 2785 O O . THR A 1 371 ? -24.455 -2.420 25.148 1.00 89.94 371 THR A O 1
ATOM 2788 N N . GLN A 1 372 ? -25.262 -1.800 27.143 1.00 89.44 372 GLN A N 1
ATOM 2789 C CA . GLN A 1 372 ? -26.219 -0.853 26.577 1.00 89.44 372 GLN A CA 1
ATOM 2790 C C . GLN A 1 372 ? -25.502 0.338 25.913 1.00 89.44 372 GLN A C 1
ATOM 2792 O O . GLN A 1 372 ? -24.614 0.948 26.509 1.00 89.44 372 GLN A O 1
ATOM 2797 N N . LEU A 1 373 ? -25.907 0.684 24.687 1.00 92.88 373 LEU A N 1
ATOM 2798 C CA . LEU A 1 373 ? -25.461 1.893 23.987 1.00 92.88 373 LEU A CA 1
ATOM 2799 C C . LEU A 1 373 ? -26.474 3.023 24.152 1.00 92.88 373 LEU A C 1
ATOM 2801 O O . LEU A 1 373 ? -27.684 2.800 24.139 1.00 92.88 373 LEU A O 1
ATOM 2805 N N . SER A 1 374 ? -25.979 4.259 24.221 1.00 93.06 374 SER A N 1
ATOM 2806 C CA . SER A 1 374 ? -26.829 5.445 24.119 1.00 93.06 374 SER A CA 1
ATOM 2807 C C . SER A 1 374 ? -26.861 5.924 22.672 1.00 93.06 374 SER A C 1
ATOM 2809 O O . SER A 1 374 ? -25.842 6.347 22.119 1.00 93.06 374 SER A O 1
ATOM 2811 N N . LEU A 1 375 ? -28.040 5.832 22.054 1.00 94.56 375 LEU A N 1
ATOM 2812 C CA . LEU A 1 375 ? -28.288 6.235 20.672 1.00 94.56 375 LEU A CA 1
ATOM 2813 C C . LEU A 1 375 ? -29.129 7.512 20.641 1.00 94.56 375 LEU A C 1
ATOM 2815 O O . LEU A 1 375 ? -30.188 7.589 21.264 1.00 94.56 375 LEU A O 1
ATOM 2819 N N . LYS A 1 376 ? -28.691 8.518 19.881 1.00 94.44 376 LYS A N 1
ATOM 2820 C CA . LYS A 1 376 ? -29.459 9.749 19.637 1.00 94.44 376 LYS A CA 1
ATOM 2821 C C . LYS A 1 376 ? -29.475 10.090 18.153 1.00 94.44 376 LYS A C 1
ATOM 2823 O O . LYS A 1 376 ? -28.453 10.016 17.486 1.00 94.44 376 LYS A O 1
ATOM 2828 N N . GLY A 1 377 ? -30.628 10.514 17.638 1.00 88.50 377 GLY A N 1
ATOM 2829 C CA . GLY A 1 377 ? -30.761 11.032 16.269 1.00 88.50 377 GLY A CA 1
ATOM 2830 C C . GLY A 1 377 ? -30.973 9.987 15.165 1.00 88.50 377 GLY A C 1
ATOM 2831 O O . GLY A 1 377 ? -31.323 10.384 14.054 1.00 88.50 377 GLY A O 1
ATOM 2832 N N . GLY A 1 378 ? -30.831 8.689 15.458 1.00 84.00 378 GLY A N 1
ATOM 2833 C CA . GLY A 1 378 ? -31.230 7.601 14.555 1.00 84.00 378 GLY A CA 1
ATOM 2834 C C . GLY A 1 378 ? -32.741 7.374 14.528 1.00 84.00 378 GLY A C 1
ATOM 2835 O O . GLY A 1 378 ? -33.444 7.732 15.475 1.00 84.00 378 GLY A O 1
ATOM 2836 N N . ARG A 1 379 ? -33.244 6.776 13.442 1.00 91.75 379 ARG A N 1
ATOM 2837 C CA . ARG A 1 379 ? -34.646 6.355 13.316 1.00 91.75 379 ARG A CA 1
ATOM 2838 C C . ARG A 1 379 ? -34.705 4.876 12.970 1.00 91.75 379 ARG A C 1
ATOM 2840 O O . ARG A 1 379 ? -34.080 4.457 12.005 1.00 91.75 379 ARG A O 1
ATOM 2847 N N . TRP A 1 380 ? -35.520 4.130 13.700 1.00 92.88 380 TRP A N 1
ATOM 2848 C CA . TRP A 1 380 ? -35.820 2.742 13.378 1.00 92.88 380 TRP A CA 1
ATOM 2849 C C . TRP A 1 380 ? -36.930 2.669 12.327 1.00 92.88 380 TRP A C 1
ATOM 2851 O O . TRP A 1 380 ? -37.954 3.344 12.465 1.00 92.88 380 TRP A O 1
ATOM 2861 N N . THR A 1 381 ? -36.707 1.900 11.263 1.00 91.12 381 THR A N 1
ATOM 2862 C CA . THR A 1 381 ? -37.705 1.605 10.221 1.00 91.12 381 THR A CA 1
ATOM 2863 C C . THR A 1 381 ? -37.544 0.146 9.830 1.00 91.12 381 THR A C 1
ATOM 2865 O O . THR A 1 381 ? -36.429 -0.265 9.534 1.00 91.12 381 THR A O 1
ATOM 2868 N N . ASP A 1 382 ? -38.629 -0.629 9.881 1.00 88.06 382 ASP A N 1
ATOM 2869 C CA . ASP A 1 382 ? -38.635 -2.063 9.552 1.00 88.06 382 ASP A CA 1
ATOM 2870 C C . ASP A 1 382 ? -37.525 -2.860 10.271 1.00 88.06 382 ASP A C 1
ATOM 2872 O O . ASP A 1 382 ? -36.869 -3.719 9.695 1.00 88.06 382 ASP A O 1
ATOM 2876 N N . GLY A 1 383 ? -37.271 -2.525 11.542 1.00 87.75 383 GLY A N 1
ATOM 2877 C CA . GLY A 1 383 ? -36.244 -3.166 12.372 1.00 87.75 383 GLY A CA 1
ATOM 2878 C C . GLY A 1 383 ? -34.809 -2.658 12.166 1.00 87.75 383 GLY A C 1
ATOM 2879 O O . GLY A 1 383 ? -33.969 -2.922 13.021 1.00 87.75 383 GLY A O 1
ATOM 2880 N N . ALA A 1 384 ? -34.529 -1.875 11.119 1.00 90.62 384 ALA A N 1
ATOM 2881 C CA . ALA A 1 384 ? -33.195 -1.352 10.810 1.00 90.62 384 ALA A CA 1
ATOM 2882 C C . ALA A 1 384 ? -32.947 0.058 11.380 1.00 90.62 384 ALA A C 1
ATOM 2884 O O . ALA A 1 384 ? -33.851 0.904 11.423 1.00 90.62 384 ALA A O 1
ATOM 2885 N N . LEU A 1 385 ? -31.700 0.342 11.780 1.00 94.19 385 LEU A N 1
ATOM 2886 C CA . LEU A 1 385 ? -31.275 1.659 12.265 1.00 94.19 385 LEU A CA 1
ATOM 2887 C C . LEU A 1 385 ? -30.893 2.574 11.093 1.00 94.19 385 LEU A C 1
ATOM 2889 O O . LEU A 1 385 ? -29.741 2.621 10.654 1.00 94.19 385 LEU A O 1
ATOM 2893 N N . CYS A 1 386 ? -31.861 3.347 10.603 1.00 92.44 386 CYS A N 1
ATOM 2894 C CA . CYS A 1 386 ? -31.651 4.263 9.490 1.00 92.44 386 CYS A CA 1
ATOM 2895 C C . CYS A 1 386 ? -30.853 5.512 9.897 1.00 92.44 386 CYS A C 1
ATOM 2897 O O . CYS A 1 386 ? -31.122 6.175 10.910 1.00 92.44 386 CYS A O 1
ATOM 2899 N N . LEU A 1 387 ? -29.933 5.899 9.018 1.00 92.75 387 LEU A N 1
ATOM 2900 C CA . LEU A 1 387 ? -29.182 7.146 9.062 1.00 92.75 387 LEU A CA 1
ATOM 2901 C C . LEU A 1 387 ? -29.960 8.289 8.396 1.00 92.75 387 LEU A C 1
ATOM 2903 O O . LEU A 1 387 ? -30.922 8.084 7.658 1.00 92.75 387 LEU A O 1
ATOM 2907 N N . SER A 1 388 ? -29.523 9.527 8.643 1.00 90.88 388 SER A N 1
ATOM 2908 C CA . SER A 1 388 ? -30.062 10.725 7.996 1.00 90.88 388 SER A CA 1
ATOM 2909 C C . SER A 1 388 ? -28.955 11.564 7.369 1.00 90.88 388 SER A C 1
ATOM 2911 O O . SER A 1 388 ? -27.867 11.698 7.924 1.00 90.88 388 SER A O 1
ATOM 2913 N N . ARG A 1 389 ? -29.256 12.226 6.248 1.00 90.62 389 ARG A N 1
ATOM 2914 C CA . ARG A 1 389 ? -28.405 13.293 5.691 1.00 90.62 389 ARG A CA 1
ATOM 2915 C C . ARG A 1 389 ? -28.467 14.607 6.471 1.00 90.62 389 ARG A C 1
ATOM 2917 O O . ARG A 1 389 ? -27.587 15.451 6.308 1.00 90.62 389 ARG A O 1
ATOM 2924 N N . LYS A 1 390 ? -29.525 14.826 7.258 1.00 91.25 390 LYS A N 1
ATOM 2925 C CA . LYS A 1 390 ? -29.781 16.104 7.950 1.00 91.25 390 LYS A CA 1
ATOM 2926 C C . LYS A 1 390 ? -29.344 16.094 9.411 1.00 91.25 390 LYS A C 1
ATOM 2928 O O . LYS A 1 390 ? -29.073 17.158 9.958 1.00 91.25 390 LYS A O 1
ATOM 2933 N N . ARG A 1 391 ? -29.317 14.923 10.045 1.00 92.62 391 ARG A N 1
ATOM 2934 C CA . ARG A 1 391 ? -29.009 14.755 11.469 1.00 92.62 391 ARG A CA 1
ATOM 2935 C C . ARG A 1 391 ? -27.995 13.634 11.643 1.00 92.62 391 ARG A C 1
ATOM 2937 O O . ARG A 1 391 ? -28.055 12.648 10.917 1.00 92.62 391 ARG A O 1
ATOM 2944 N N . ASP A 1 392 ? -27.084 13.810 12.592 1.00 94.62 392 ASP A N 1
ATOM 2945 C CA . ASP A 1 392 ? -26.132 12.764 12.956 1.00 94.62 392 ASP A CA 1
ATOM 2946 C C . ASP A 1 392 ? -26.834 11.725 13.830 1.00 94.62 392 ASP A C 1
ATOM 2948 O O . ASP A 1 392 ? -27.531 12.086 14.782 1.00 94.62 392 ASP A O 1
ATOM 2952 N N . LEU A 1 393 ? -26.602 10.448 13.536 1.00 96.12 393 LEU A N 1
ATOM 2953 C CA . LEU A 1 393 ? -26.723 9.395 14.532 1.00 96.12 393 LEU A CA 1
ATOM 2954 C C . LEU A 1 393 ? -25.520 9.524 15.468 1.00 96.12 393 LEU A C 1
ATOM 2956 O O . LEU A 1 393 ? -24.386 9.349 15.033 1.00 96.12 393 LEU A O 1
ATOM 2960 N N . ALA A 1 394 ? -25.760 9.846 16.733 1.00 96.25 394 ALA A N 1
ATOM 2961 C CA . ALA A 1 394 ? -24.751 9.828 17.780 1.00 96.25 394 ALA A CA 1
ATOM 2962 C C . ALA A 1 394 ? -24.853 8.517 18.569 1.00 96.25 394 ALA A C 1
ATOM 2964 O O . ALA A 1 394 ? -25.907 8.214 19.129 1.00 96.25 394 ALA A O 1
ATOM 2965 N N . ILE A 1 395 ? -23.751 7.774 18.607 1.00 95.62 395 ILE A N 1
ATOM 2966 C CA . ILE A 1 395 ? -23.569 6.538 19.362 1.00 95.62 395 ILE A CA 1
ATOM 2967 C C . ILE A 1 395 ? -22.551 6.838 20.454 1.00 95.62 395 ILE A C 1
ATOM 2969 O O . ILE A 1 395 ? -21.383 7.091 20.154 1.00 95.62 395 ILE A O 1
ATOM 2973 N N . THR A 1 396 ? -22.983 6.854 21.709 1.00 93.94 396 THR A N 1
ATOM 2974 C CA . THR A 1 396 ? -22.071 7.015 22.844 1.00 93.94 396 THR A CA 1
ATOM 2975 C C . THR A 1 396 ? -21.692 5.640 23.373 1.00 93.94 396 THR A C 1
ATOM 2977 O O . THR A 1 396 ? -22.555 4.869 23.800 1.00 93.94 396 THR A O 1
ATOM 2980 N N . LEU A 1 397 ? -20.395 5.351 23.308 1.00 91.19 397 LEU A N 1
ATOM 2981 C CA . LEU A 1 397 ? -19.787 4.128 23.806 1.00 91.19 397 LEU A CA 1
ATOM 2982 C C . LEU A 1 397 ? -19.581 4.213 25.324 1.00 91.19 397 LEU A C 1
ATOM 2984 O O . LEU A 1 397 ? -19.337 5.310 25.843 1.00 91.19 397 LEU A O 1
ATOM 2988 N N . PRO A 1 398 ? -19.624 3.076 26.040 1.00 88.62 398 PRO A N 1
ATOM 2989 C CA . PRO A 1 398 ? -19.125 3.027 27.410 1.00 88.62 398 PRO A CA 1
ATOM 2990 C C . PRO A 1 398 ? -17.624 3.382 27.453 1.00 88.62 398 PRO A C 1
ATOM 2992 O O . PRO A 1 398 ? -16.940 3.280 26.431 1.00 88.62 398 PRO A O 1
ATOM 2995 N N . PRO A 1 399 ? -17.085 3.789 28.618 1.00 88.62 399 PRO A N 1
ATOM 2996 C CA . PRO A 1 399 ? -15.648 3.965 28.799 1.00 88.62 399 PRO A CA 1
ATOM 2997 C C . PRO A 1 399 ? -14.869 2.713 28.384 1.00 88.62 399 PRO A C 1
ATOM 2999 O O . PRO A 1 399 ? -15.154 1.606 28.837 1.00 88.62 399 PRO A O 1
ATOM 3002 N N . ILE A 1 400 ? -13.865 2.899 27.534 1.00 85.62 400 ILE A N 1
ATOM 3003 C CA . ILE A 1 400 ? -13.007 1.833 27.021 1.00 85.62 400 ILE A CA 1
ATOM 3004 C C . ILE A 1 400 ? -11.657 1.947 27.731 1.00 85.62 400 ILE A C 1
ATOM 3006 O O . ILE A 1 400 ? -10.966 2.962 27.621 1.00 85.62 400 ILE A O 1
ATOM 3010 N N . ALA A 1 401 ? -11.302 0.913 28.494 1.00 81.94 401 ALA A N 1
ATOM 3011 C CA . ALA A 1 401 ? -10.115 0.914 29.351 1.00 81.94 401 ALA A CA 1
ATOM 3012 C C . ALA A 1 401 ? -8.794 0.681 28.594 1.00 81.94 401 ALA A C 1
ATOM 3014 O O . ALA A 1 401 ? -7.734 1.044 29.099 1.00 81.94 401 ALA A O 1
ATOM 3015 N N . ALA A 1 402 ? -8.856 0.094 27.399 1.00 83.75 402 ALA A N 1
ATOM 3016 C CA . ALA A 1 402 ? -7.700 -0.286 26.592 1.00 83.75 402 ALA A CA 1
ATOM 3017 C C . ALA A 1 402 ? -7.734 0.388 25.206 1.00 83.75 402 ALA A C 1
ATOM 3019 O O . ALA A 1 402 ? -8.801 0.848 24.782 1.00 83.75 402 ALA A O 1
ATOM 3020 N N . PRO A 1 403 ? -6.591 0.474 24.498 1.00 85.38 403 PRO A N 1
ATOM 3021 C CA . PRO A 1 403 ? -6.568 0.933 23.115 1.00 85.38 403 PRO A CA 1
ATOM 3022 C C . PRO A 1 403 ? -7.510 0.087 22.255 1.00 85.38 403 PRO A C 1
ATOM 3024 O O . PRO A 1 403 ? -7.607 -1.130 22.424 1.00 85.38 403 PRO A O 1
ATOM 3027 N N . ALA A 1 404 ? -8.264 0.751 21.385 1.00 88.81 404 ALA A N 1
ATOM 3028 C CA . ALA A 1 404 ? -9.266 0.088 20.575 1.00 88.81 404 ALA A CA 1
ATOM 3029 C C . ALA A 1 404 ? -9.517 0.833 19.269 1.00 88.81 404 ALA A C 1
ATOM 3031 O O . ALA A 1 404 ? -9.288 2.040 19.167 1.00 88.81 404 ALA A O 1
ATOM 3032 N N . SER A 1 405 ? -10.070 0.120 18.299 1.00 89.56 405 SER A N 1
ATOM 3033 C CA . SER A 1 405 ? -10.509 0.651 17.020 1.00 89.56 405 SER A CA 1
ATOM 3034 C C . SER A 1 405 ? -11.998 0.402 16.791 1.00 89.56 405 SER A C 1
ATOM 3036 O O . SER A 1 405 ? -12.554 -0.603 17.224 1.00 89.56 405 SER A O 1
ATOM 3038 N N . VAL A 1 406 ? -12.651 1.319 16.081 1.00 90.50 406 VAL A N 1
ATOM 3039 C CA . VAL A 1 406 ? -14.072 1.229 15.719 1.00 90.50 406 VAL A CA 1
ATOM 3040 C C . VAL A 1 406 ? -14.221 0.697 14.302 1.00 90.50 406 VAL A C 1
ATOM 3042 O O . VAL A 1 406 ? -13.545 1.170 13.389 1.00 90.50 406 VAL A O 1
ATOM 3045 N N . VAL A 1 407 ? -15.170 -0.212 14.105 1.00 92.25 407 VAL A N 1
ATOM 3046 C CA . VAL A 1 407 ? -15.649 -0.643 12.787 1.00 92.25 407 VAL A CA 1
ATOM 3047 C C . VAL A 1 407 ? -17.152 -0.410 12.705 1.00 92.25 407 VAL A C 1
ATOM 3049 O O . VAL A 1 407 ? -17.885 -0.706 13.647 1.00 92.25 407 VAL A O 1
ATOM 3052 N N . LEU A 1 408 ? -17.615 0.112 11.574 1.00 92.25 408 LEU A N 1
ATOM 3053 C CA . LEU A 1 408 ? -19.032 0.305 11.275 1.00 92.25 408 LEU A CA 1
ATOM 3054 C C . LEU A 1 408 ? -19.410 -0.586 10.095 1.00 92.25 408 LEU A C 1
ATOM 3056 O O . LEU A 1 408 ? -18.737 -0.542 9.068 1.00 92.25 408 LEU A O 1
ATOM 3060 N N . VAL A 1 409 ? -20.484 -1.360 10.224 1.00 91.38 409 VAL A N 1
ATOM 3061 C CA . VAL A 1 409 ? -20.987 -2.233 9.157 1.00 91.38 409 VAL A CA 1
ATOM 3062 C C . VAL A 1 409 ? -22.345 -1.719 8.707 1.00 91.38 409 VAL A C 1
ATOM 3064 O O . VAL A 1 409 ? -23.295 -1.625 9.489 1.00 91.38 409 VAL A O 1
ATOM 3067 N N . ALA A 1 410 ? -22.423 -1.340 7.441 1.00 89.50 410 ALA A N 1
ATOM 3068 C CA . ALA A 1 410 ? -23.652 -0.943 6.787 1.00 89.50 410 ALA A CA 1
ATOM 3069 C C . ALA A 1 410 ? -24.562 -2.149 6.568 1.00 89.50 410 ALA A C 1
ATOM 3071 O O . ALA A 1 410 ? -24.084 -3.259 6.330 1.00 89.50 410 ALA A O 1
ATOM 3072 N N . GLY A 1 411 ? -25.871 -1.924 6.638 1.00 87.06 411 GLY A N 1
ATOM 3073 C CA . GLY A 1 411 ? -26.825 -2.982 6.349 1.00 87.06 411 GLY A CA 1
ATOM 3074 C C . GLY A 1 411 ? -26.850 -3.390 4.877 1.00 87.06 411 GLY A C 1
ATOM 3075 O O . GLY A 1 411 ? -26.314 -2.684 4.013 1.00 87.06 411 GLY A O 1
ATOM 3076 N N . PRO A 1 412 ? -27.482 -4.536 4.575 1.00 76.00 412 PRO A N 1
ATOM 3077 C CA . PRO A 1 412 ? -27.524 -5.103 3.226 1.00 76.00 412 PRO A CA 1
ATOM 3078 C C . PRO A 1 412 ? -28.173 -4.139 2.220 1.00 76.00 412 PRO A C 1
ATOM 3080 O O . PRO A 1 412 ? -27.733 -4.010 1.078 1.00 76.00 412 PRO A O 1
ATOM 3083 N N . ASP A 1 413 ? -29.155 -3.356 2.672 1.00 70.62 413 ASP A N 1
ATOM 3084 C CA . ASP A 1 413 ? -29.832 -2.344 1.860 1.00 70.62 413 ASP A CA 1
ATOM 3085 C C . ASP A 1 413 ? -29.021 -1.047 1.685 1.00 70.62 413 ASP A C 1
ATOM 3087 O O . ASP A 1 413 ? -29.432 -0.140 0.952 1.00 70.62 413 ASP A O 1
ATOM 3091 N N . SER A 1 414 ? -27.840 -0.952 2.293 1.00 68.50 414 SER A N 1
ATOM 3092 C CA . SER A 1 414 ? -26.914 0.182 2.193 1.00 68.50 414 SER A CA 1
ATOM 3093 C C . SER A 1 414 ? -25.674 -0.087 1.358 1.00 68.50 414 SER A C 1
ATOM 3095 O O . SER A 1 414 ? -24.795 0.783 1.283 1.00 68.50 414 SER A O 1
ATOM 3097 N N . GLU A 1 415 ? -25.617 -1.223 0.657 1.00 61.19 415 GLU A N 1
ATOM 3098 C CA . GLU A 1 415 ? -24.612 -1.435 -0.381 1.00 61.19 415 GLU A CA 1
ATOM 3099 C C . GLU A 1 415 ? -24.658 -0.265 -1.381 1.00 61.19 415 GLU A C 1
ATOM 3101 O O . GLU A 1 415 ? -25.684 0.003 -2.024 1.00 61.19 415 GLU A O 1
ATOM 3106 N N . GLY A 1 416 ? -23.560 0.493 -1.471 1.00 62.72 416 GLY A N 1
ATOM 3107 C CA . GLY A 1 416 ? -23.500 1.703 -2.299 1.00 62.72 416 GLY A CA 1
ATOM 3108 C C . GLY A 1 416 ? -23.872 3.029 -1.619 1.00 62.72 416 GLY A C 1
ATOM 3109 O O . GLY A 1 416 ? -24.021 4.023 -2.334 1.00 62.72 416 GLY A O 1
ATOM 3110 N N . ALA A 1 417 ? -24.064 3.074 -0.295 1.00 66.94 417 ALA A N 1
ATOM 3111 C CA . ALA A 1 417 ? -24.251 4.326 0.456 1.00 66.94 417 ALA A CA 1
ATOM 3112 C C . ALA A 1 417 ? -23.154 4.602 1.499 1.00 66.94 417 ALA A C 1
ATOM 3114 O O . ALA A 1 417 ? -22.891 5.771 1.803 1.00 66.94 417 ALA A O 1
ATOM 3115 N N . ALA A 1 418 ? -22.526 3.553 2.041 1.00 74.44 418 ALA A N 1
ATOM 3116 C CA . ALA A 1 418 ? -21.543 3.640 3.123 1.00 74.44 418 ALA A CA 1
ATOM 3117 C C . ALA A 1 418 ? -20.298 4.464 2.762 1.00 74.44 418 ALA A C 1
ATOM 3119 O O . ALA A 1 418 ? -19.820 5.253 3.577 1.00 74.44 418 ALA A O 1
ATOM 3120 N N . GLY A 1 419 ? -19.837 4.400 1.506 1.00 72.25 419 GLY A N 1
ATOM 3121 C CA . GLY A 1 419 ? -18.707 5.207 1.025 1.00 72.25 419 GLY A CA 1
ATOM 3122 C C . GLY A 1 419 ? -18.989 6.715 0.973 1.00 72.25 419 GLY A C 1
ATOM 3123 O O . GLY A 1 419 ? -18.094 7.507 0.689 1.00 72.25 419 GLY A O 1
ATOM 3124 N N . ARG A 1 420 ? -20.238 7.127 1.226 1.00 80.44 420 ARG A N 1
ATOM 3125 C CA . ARG A 1 420 ? -20.691 8.528 1.260 1.00 80.44 420 ARG A CA 1
ATOM 3126 C C . ARG A 1 420 ? -21.088 8.985 2.655 1.00 80.44 420 ARG A C 1
ATOM 3128 O O . ARG A 1 420 ? -21.584 10.108 2.805 1.00 80.44 420 ARG A O 1
ATOM 3135 N N . TRP A 1 421 ? -20.941 8.121 3.653 1.00 87.19 421 TRP A N 1
ATOM 3136 C CA . TRP A 1 421 ? -21.188 8.503 5.030 1.00 87.19 421 TRP A CA 1
ATOM 3137 C C . TRP A 1 421 ? -20.158 9.536 5.468 1.00 87.19 421 TRP A C 1
ATOM 3139 O O . TRP A 1 421 ? -19.048 9.620 4.944 1.00 87.19 421 TRP A O 1
ATOM 3149 N N . ARG A 1 422 ? -20.536 10.352 6.447 1.00 89.25 422 ARG A N 1
ATOM 3150 C CA . ARG A 1 422 ? -19.575 11.175 7.181 1.00 89.25 422 ARG A CA 1
ATOM 3151 C C . ARG A 1 422 ? -19.522 10.637 8.587 1.00 89.25 422 ARG A C 1
ATOM 3153 O O . ARG A 1 422 ? -20.528 10.690 9.292 1.00 89.25 422 ARG A O 1
ATOM 3160 N N . VAL A 1 423 ? -18.362 10.132 8.976 1.00 89.12 423 VAL A N 1
ATOM 3161 C CA . VAL A 1 423 ? -18.157 9.594 10.315 1.00 89.12 423 VAL A CA 1
ATOM 3162 C C . VAL A 1 423 ? -17.214 10.510 11.073 1.00 89.12 423 VAL A C 1
ATOM 3164 O O . VAL A 1 423 ? -16.188 10.951 10.551 1.00 89.12 423 VAL A O 1
ATOM 3167 N N . ARG A 1 424 ? -17.590 10.825 12.309 1.00 89.69 424 ARG A N 1
ATOM 3168 C CA . ARG A 1 424 ? -16.747 11.530 13.267 1.00 89.69 424 ARG A CA 1
ATOM 3169 C C . ARG A 1 424 ? -16.620 10.705 14.531 1.00 89.69 424 ARG A C 1
ATOM 3171 O O . ARG A 1 424 ? -17.611 10.164 15.009 1.00 89.69 424 ARG A O 1
ATOM 3178 N N . VAL A 1 425 ? -15.422 10.652 15.084 1.00 84.81 425 VAL A N 1
ATOM 3179 C CA . VAL A 1 425 ? -15.125 9.975 16.344 1.00 84.81 425 VAL A CA 1
ATOM 3180 C C . VAL A 1 425 ? -14.527 11.014 17.280 1.00 84.81 425 VAL A C 1
ATOM 3182 O O . VAL A 1 425 ? -13.423 11.507 17.046 1.00 84.81 425 VAL A O 1
ATOM 3185 N N . GLY A 1 426 ? -15.297 11.425 18.290 1.00 80.44 426 GLY A N 1
ATOM 3186 C CA . GLY A 1 426 ? -14.995 12.655 19.022 1.00 80.44 426 GLY A CA 1
ATOM 3187 C C . GLY A 1 426 ? -14.911 13.847 18.058 1.00 80.44 426 GLY A C 1
ATOM 3188 O O . GLY A 1 426 ? -15.832 14.090 17.271 1.00 80.44 426 GLY A O 1
ATOM 3189 N N . ASP A 1 427 ? -13.785 14.558 18.072 1.00 75.38 427 ASP A N 1
ATOM 3190 C CA . ASP A 1 427 ? -13.549 15.705 17.188 1.00 75.38 427 ASP A CA 1
ATOM 3191 C C . ASP A 1 427 ? -12.958 15.333 15.822 1.00 75.38 427 ASP A C 1
ATOM 3193 O O . ASP A 1 427 ? -12.985 16.145 14.891 1.00 75.38 427 ASP A O 1
ATOM 3197 N N . GLN A 1 428 ? -12.479 14.099 15.653 1.00 74.44 428 GLN A N 1
ATOM 3198 C CA . GLN A 1 428 ? -11.848 13.650 14.418 1.00 74.44 428 GLN A CA 1
ATOM 3199 C C . GLN A 1 428 ? -12.903 13.305 13.365 1.00 74.44 428 GLN A C 1
ATOM 3201 O O . GLN A 1 428 ? -13.773 12.472 13.597 1.00 74.44 428 GLN A O 1
ATOM 3206 N N . THR A 1 429 ? -12.817 13.928 12.188 1.00 81.31 429 THR A N 1
ATOM 3207 C CA . THR A 1 429 ? -13.585 13.502 11.007 1.00 81.31 429 THR A CA 1
ATOM 3208 C C . THR A 1 429 ? -12.780 12.458 10.250 1.00 81.31 429 THR A C 1
ATOM 3210 O O . THR A 1 429 ? -11.604 12.684 9.966 1.00 81.31 429 THR A O 1
ATOM 3213 N N . LEU A 1 430 ? -13.406 11.328 9.940 1.00 74.88 430 LEU A N 1
ATOM 3214 C CA . LEU A 1 430 ? -12.792 10.244 9.187 1.00 74.88 430 LEU A CA 1
ATOM 3215 C C . LEU A 1 430 ? -12.978 10.484 7.690 1.00 74.88 430 LEU A C 1
ATOM 3217 O O . LEU A 1 430 ? -14.071 10.845 7.243 1.00 74.88 430 LEU A O 1
ATOM 3221 N N . ASP A 1 431 ? -11.911 10.286 6.921 1.00 67.88 431 ASP A N 1
ATOM 3222 C CA . ASP A 1 431 ? -11.992 10.292 5.466 1.00 67.88 431 ASP A CA 1
ATOM 3223 C C . ASP A 1 431 ? -12.361 8.888 4.983 1.00 67.88 431 ASP A C 1
ATOM 3225 O O . ASP A 1 431 ? -11.560 7.961 5.068 1.00 67.88 431 ASP A O 1
ATOM 3229 N N . LEU A 1 432 ? -13.608 8.737 4.538 1.00 67.06 432 LEU A N 1
ATOM 3230 C CA . LEU A 1 432 ? -14.184 7.460 4.116 1.00 67.06 432 LEU A CA 1
ATOM 3231 C C . LEU A 1 432 ? -14.187 7.274 2.598 1.00 67.06 432 LEU A C 1
ATOM 3233 O O . LEU A 1 432 ? -14.727 6.279 2.121 1.00 67.06 432 LEU A O 1
ATOM 3237 N N . HIS A 1 433 ? -13.664 8.234 1.826 1.00 53.97 433 HIS A N 1
ATOM 3238 C CA . HIS A 1 433 ? -13.828 8.212 0.376 1.00 53.97 433 HIS A CA 1
ATOM 3239 C C . HIS A 1 433 ? -13.105 7.006 -0.238 1.00 53.97 433 HIS A C 1
ATOM 3241 O O . HIS A 1 433 ? -11.869 6.974 -0.245 1.00 53.97 433 HIS A O 1
ATOM 3247 N N . PRO A 1 434 ? -13.831 6.046 -0.846 1.00 46.59 434 PRO A N 1
ATOM 3248 C CA . PRO A 1 434 ? -13.179 5.060 -1.683 1.00 46.59 434 PRO A CA 1
ATOM 3249 C C . PRO A 1 434 ? -12.591 5.787 -2.907 1.00 46.59 434 PRO A C 1
ATOM 3251 O O . PRO A 1 434 ? -13.217 6.710 -3.444 1.00 46.59 434 PRO A O 1
ATOM 3254 N N . PRO A 1 435 ? -11.402 5.401 -3.398 1.00 40.19 435 PRO A N 1
ATOM 3255 C CA . PRO A 1 435 ? -10.863 5.975 -4.622 1.00 40.19 435 PRO A CA 1
ATOM 3256 C C . PRO A 1 435 ? -11.852 5.790 -5.789 1.00 40.19 435 PRO A C 1
ATOM 3258 O O . PRO A 1 435 ? -12.587 4.798 -5.832 1.00 40.19 435 PRO A O 1
ATOM 3261 N N . PRO A 1 436 ? -11.889 6.727 -6.755 1.00 33.69 436 PRO A N 1
ATOM 3262 C CA . PRO A 1 436 ? -12.914 6.747 -7.794 1.00 33.69 436 PRO A CA 1
ATOM 3263 C C . PRO A 1 436 ? -12.961 5.430 -8.590 1.00 33.69 436 PRO A C 1
ATOM 3265 O O . PRO A 1 436 ? -11.922 4.940 -9.034 1.00 33.69 436 PRO A O 1
ATOM 3268 N N . ARG A 1 437 ? -14.188 4.934 -8.845 1.00 37.47 437 ARG A N 1
ATOM 3269 C CA . ARG A 1 437 ? -14.553 3.731 -9.640 1.00 37.47 437 ARG A CA 1
ATOM 3270 C C . ARG A 1 437 ? -14.527 2.362 -8.927 1.00 37.47 437 ARG A C 1
ATOM 3272 O O . ARG A 1 437 ? -14.197 1.367 -9.568 1.00 37.47 437 ARG A O 1
ATOM 3279 N N . ARG A 1 438 ? -14.910 2.264 -7.649 1.00 49.34 438 ARG A N 1
ATOM 3280 C CA . ARG A 1 438 ? -15.081 0.968 -6.950 1.00 49.34 438 ARG A CA 1
ATOM 3281 C C . ARG A 1 438 ? -16.480 0.780 -6.359 1.00 49.34 438 ARG A C 1
ATOM 3283 O O . ARG A 1 438 ? -17.177 1.764 -6.119 1.00 49.34 438 ARG A O 1
ATOM 3290 N N . ARG A 1 439 ? -16.859 -0.489 -6.135 1.00 51.72 439 ARG A N 1
ATOM 3291 C CA . ARG A 1 439 ? -17.996 -0.883 -5.284 1.00 51.72 439 ARG A CA 1
ATOM 3292 C C . ARG A 1 439 ? -17.781 -0.270 -3.898 1.00 51.72 439 ARG A C 1
ATOM 3294 O O . ARG A 1 439 ? -16.677 -0.358 -3.362 1.00 51.72 439 ARG A O 1
ATOM 3301 N N . GLU A 1 440 ? -18.797 0.402 -3.367 1.00 61.72 440 GLU A N 1
ATOM 3302 C CA . GLU A 1 440 ? -18.730 0.964 -2.018 1.00 61.72 440 GLU A CA 1
ATOM 3303 C C . GLU A 1 440 ? -18.751 -0.193 -1.004 1.00 61.72 440 GLU A C 1
ATOM 3305 O O . GLU A 1 440 ? -19.508 -1.144 -1.183 1.00 61.72 440 GLU A O 1
ATOM 3310 N N . GLN A 1 441 ? -17.883 -0.136 0.008 1.00 65.75 441 GLN A N 1
ATOM 3311 C CA . GLN A 1 441 ? -17.709 -1.200 1.003 1.00 65.75 441 GLN A CA 1
ATOM 3312 C C . GLN A 1 441 ? -18.829 -1.151 2.046 1.00 65.75 441 GLN A C 1
ATOM 3314 O O . GLN A 1 441 ? -19.178 -0.064 2.498 1.00 65.75 441 GLN A O 1
ATOM 3319 N N . SER A 1 442 ? -19.368 -2.306 2.443 1.00 78.19 442 SER A N 1
ATOM 3320 C CA . SER A 1 442 ? -20.318 -2.423 3.560 1.00 78.19 442 SER A CA 1
ATOM 3321 C C . SER A 1 442 ? -19.635 -2.182 4.909 1.00 78.19 442 SER A C 1
ATOM 3323 O O . SER A 1 442 ? -20.213 -1.551 5.786 1.00 78.19 442 SER A O 1
ATOM 3325 N N . THR A 1 443 ? -18.382 -2.607 5.056 1.00 85.19 443 THR A N 1
ATOM 3326 C CA . THR A 1 443 ? -17.591 -2.446 6.281 1.00 85.19 443 THR A CA 1
ATOM 3327 C C . THR A 1 443 ? -16.652 -1.244 6.173 1.00 85.19 443 THR A C 1
ATOM 3329 O O . THR A 1 443 ? -15.859 -1.147 5.239 1.00 85.19 443 THR A O 1
ATOM 3332 N N . LEU A 1 444 ? -16.723 -0.334 7.147 1.00 85.50 444 LEU A N 1
ATOM 3333 C CA . LEU A 1 444 ? -15.871 0.846 7.282 1.00 85.50 444 LEU A CA 1
ATOM 3334 C C . LEU A 1 444 ? -14.985 0.717 8.525 1.00 85.50 444 LEU A C 1
ATOM 3336 O O . LEU A 1 444 ? -15.494 0.564 9.637 1.00 85.50 444 LEU A O 1
ATOM 3340 N N . GLY A 1 445 ? -13.674 0.862 8.347 1.00 83.38 445 GLY A N 1
ATOM 3341 C CA . GLY A 1 445 ? -12.683 0.798 9.423 1.00 83.38 445 GLY A CA 1
ATOM 3342 C C . GLY A 1 445 ? -11.710 -0.372 9.254 1.00 83.38 445 GLY A C 1
ATOM 3343 O O . GLY A 1 445 ? -11.739 -1.045 8.225 1.00 83.38 445 GLY A O 1
ATOM 3344 N N . PRO A 1 446 ? -10.837 -0.612 10.243 1.00 88.44 446 PRO A N 1
ATOM 3345 C CA . PRO A 1 446 ? -10.912 -0.088 11.602 1.00 88.44 446 PRO A CA 1
ATOM 3346 C C . PRO A 1 446 ? -10.336 1.318 11.765 1.00 88.44 446 PRO A C 1
ATOM 3348 O O . PRO A 1 446 ? -9.345 1.681 11.142 1.00 88.44 446 PRO A O 1
ATOM 3351 N N . PHE A 1 447 ? -10.955 2.102 12.646 1.00 86.44 447 PHE A N 1
ATOM 3352 C CA . PHE A 1 447 ? -10.529 3.460 12.979 1.00 86.44 447 PHE A CA 1
ATOM 3353 C C . PHE A 1 447 ? -10.034 3.528 14.426 1.00 86.44 447 PHE A C 1
ATOM 3355 O O . PHE A 1 447 ? -10.859 3.407 15.337 1.00 86.44 447 PHE A O 1
ATOM 3362 N N . PRO A 1 448 ? -8.730 3.745 14.662 1.00 85.56 448 PRO A N 1
ATOM 3363 C CA . PRO A 1 448 ? -8.183 3.813 16.013 1.00 85.56 448 PRO A CA 1
ATOM 3364 C C . PRO A 1 448 ? -8.795 4.937 16.855 1.00 85.56 448 PRO A C 1
ATOM 3366 O O . PRO A 1 448 ? -8.937 6.075 16.399 1.00 85.56 448 PRO A O 1
ATOM 3369 N N . LEU A 1 449 ? -9.128 4.628 18.108 1.00 83.31 449 LEU A N 1
ATOM 3370 C CA . LEU A 1 449 ? -9.622 5.581 19.096 1.00 83.31 449 LEU A CA 1
ATOM 3371 C C . LEU A 1 449 ? -8.461 6.234 19.845 1.00 83.31 449 LEU A C 1
ATOM 3373 O O . LEU A 1 449 ? -7.547 5.567 20.323 1.00 83.31 449 LEU A O 1
ATOM 3377 N N . ALA A 1 450 ? -8.525 7.554 20.026 1.00 77.88 450 ALA A N 1
ATOM 3378 C CA . ALA A 1 450 ? -7.586 8.236 20.908 1.00 77.88 450 ALA A CA 1
ATOM 3379 C C . ALA A 1 450 ? -7.802 7.783 22.370 1.00 77.88 450 ALA A C 1
ATOM 3381 O O . ALA A 1 450 ? -8.951 7.779 22.822 1.00 77.88 450 ALA A O 1
ATOM 3382 N N . PRO A 1 451 ? -6.743 7.496 23.156 1.00 76.31 451 PRO A N 1
ATOM 3383 C CA . PRO A 1 451 ? -6.886 6.982 24.524 1.00 76.31 451 PRO A CA 1
ATOM 3384 C C . PRO A 1 451 ? -7.728 7.860 25.460 1.00 76.31 451 PRO A C 1
ATOM 3386 O O . PRO A 1 451 ? -8.404 7.346 26.349 1.00 76.31 451 PRO A O 1
ATOM 3389 N N . ALA A 1 452 ? -7.694 9.184 25.283 1.00 72.31 452 ALA A N 1
ATOM 3390 C CA . ALA A 1 452 ? -8.518 10.117 26.055 1.00 72.31 452 ALA A CA 1
ATOM 3391 C C . ALA A 1 452 ? -10.008 10.023 25.678 1.00 72.31 452 ALA A C 1
ATOM 3393 O O . ALA A 1 452 ? -10.876 10.043 26.547 1.00 72.31 452 ALA A O 1
ATOM 3394 N N . VAL A 1 453 ? -10.299 9.865 24.383 1.00 76.50 453 VAL A N 1
ATOM 3395 C CA . VAL A 1 453 ? -11.663 9.708 23.857 1.00 76.50 453 VAL A CA 1
ATOM 3396 C C . VAL A 1 453 ? -12.240 8.352 24.269 1.00 76.50 453 VAL A C 1
ATOM 3398 O O . VAL A 1 453 ? -13.388 8.281 24.691 1.00 76.50 453 VAL A O 1
ATOM 3401 N N . ALA A 1 454 ? -11.426 7.296 24.214 1.00 75.75 454 ALA A N 1
ATOM 3402 C CA . ALA A 1 454 ? -11.773 5.953 24.667 1.00 75.75 454 ALA A CA 1
ATOM 3403 C C . ALA A 1 454 ? -12.162 5.937 26.158 1.00 75.75 454 ALA A C 1
ATOM 3405 O O . ALA A 1 454 ? -13.255 5.491 26.508 1.00 75.75 454 ALA A O 1
ATOM 3406 N N . ARG A 1 455 ? -11.323 6.513 27.031 1.00 79.44 455 ARG A N 1
ATOM 3407 C CA . ARG A 1 455 ? -11.549 6.533 28.488 1.00 79.44 455 ARG A CA 1
ATOM 3408 C C . ARG A 1 455 ? -12.719 7.416 28.932 1.00 79.44 455 ARG A C 1
ATOM 3410 O O . ARG A 1 455 ? -13.344 7.118 29.942 1.00 79.44 455 ARG A O 1
ATOM 3417 N N . GLY A 1 456 ? -13.022 8.484 28.194 1.00 77.56 456 GLY A N 1
ATOM 3418 C CA . GLY A 1 456 ? -14.089 9.435 28.534 1.00 77.56 456 GLY A CA 1
ATOM 3419 C C . GLY A 1 456 ? -15.500 9.054 28.065 1.00 77.56 456 GLY A C 1
ATOM 3420 O O . GLY A 1 456 ? -16.429 9.816 28.317 1.00 77.56 456 GLY A O 1
ATOM 3421 N N . GLY A 1 457 ? -15.677 7.922 27.374 1.00 79.19 457 GLY A N 1
ATOM 3422 C CA . GLY A 1 457 ? -16.941 7.571 26.717 1.00 79.19 457 GLY A CA 1
ATOM 3423 C C . GLY A 1 457 ? -17.033 8.193 25.323 1.00 79.19 457 GLY A C 1
ATOM 3424 O O . GLY A 1 457 ? -17.638 9.248 25.107 1.00 79.19 457 GLY A O 1
ATOM 3425 N N . ALA A 1 458 ? -16.391 7.539 24.356 1.00 85.00 458 ALA A N 1
ATOM 3426 C CA . ALA A 1 458 ? -16.296 8.024 22.986 1.00 85.00 458 ALA A CA 1
ATOM 3427 C C . ALA A 1 458 ? -17.688 8.201 22.355 1.00 85.00 458 ALA A C 1
ATOM 3429 O O . ALA A 1 458 ? -18.537 7.317 22.431 1.00 85.00 458 ALA A O 1
ATOM 3430 N N . THR A 1 459 ? -17.919 9.329 21.679 1.00 91.44 459 THR A N 1
ATOM 3431 C CA . THR A 1 459 ? -19.126 9.521 20.862 1.00 91.44 459 THR A CA 1
ATOM 3432 C C . THR A 1 459 ? -18.774 9.427 19.384 1.00 91.44 459 THR A C 1
ATOM 3434 O O . THR A 1 459 ? -18.005 10.242 18.867 1.00 91.44 459 THR A O 1
ATOM 3437 N N . ILE A 1 460 ? -19.368 8.451 18.704 1.00 93.19 460 ILE A N 1
ATOM 3438 C CA . ILE A 1 460 ? -19.298 8.286 17.254 1.00 93.19 460 ILE A CA 1
ATOM 3439 C C . ILE A 1 460 ? -20.507 8.991 16.647 1.00 93.19 460 ILE A C 1
ATOM 3441 O O . ILE A 1 460 ? -21.643 8.729 17.033 1.00 93.19 460 ILE A O 1
ATOM 3445 N N . ARG A 1 461 ? -20.282 9.890 15.693 1.00 94.75 461 ARG A N 1
ATOM 3446 C CA . ARG A 1 461 ? -21.340 10.545 14.922 1.00 94.75 461 ARG A CA 1
ATOM 3447 C C . ARG A 1 461 ? -21.301 10.054 13.488 1.00 94.75 461 ARG A C 1
ATOM 3449 O O . ARG A 1 461 ? -20.298 10.246 12.807 1.00 94.75 461 ARG A O 1
ATOM 3456 N N . VAL A 1 462 ? -22.397 9.466 13.030 1.00 93.94 462 VAL A N 1
ATOM 3457 C CA . VAL A 1 462 ? -22.555 8.954 11.668 1.00 93.94 462 VAL A CA 1
ATOM 3458 C C . VAL A 1 462 ? -23.645 9.750 10.964 1.00 93.94 462 VAL A C 1
ATOM 3460 O O . VAL A 1 462 ? -24.778 9.834 11.438 1.00 93.94 462 VAL A O 1
ATOM 3463 N N . ARG A 1 463 ? -23.313 10.336 9.815 1.00 92.94 463 ARG A N 1
ATOM 3464 C CA . ARG A 1 463 ? -24.276 10.988 8.923 1.00 92.94 463 ARG A CA 1
ATOM 3465 C C . ARG A 1 463 ? -24.409 10.186 7.641 1.00 92.94 463 ARG A C 1
ATOM 3467 O O . ARG A 1 463 ? -23.400 9.895 6.999 1.00 92.94 463 ARG A O 1
ATOM 3474 N N . GLY A 1 464 ? -25.650 9.896 7.264 1.00 89.25 464 GLY A N 1
ATOM 3475 C CA . GLY A 1 464 ? -25.979 9.135 6.064 1.00 89.25 464 GLY A CA 1
ATOM 3476 C C . GLY A 1 464 ? -25.575 9.845 4.771 1.00 89.25 464 GLY A C 1
ATOM 3477 O O . GLY A 1 464 ? -25.446 11.074 4.714 1.00 89.25 464 GLY A O 1
ATOM 3478 N N . GLY A 1 465 ? -25.389 9.049 3.723 1.00 84.62 465 GLY A N 1
ATOM 3479 C CA . GLY A 1 465 ? -25.075 9.494 2.367 1.00 84.62 465 GLY A CA 1
ATOM 3480 C C . GLY A 1 465 ? -26.321 9.532 1.480 1.00 84.62 465 GLY A C 1
ATOM 3481 O O . GLY A 1 465 ? -27.369 9.007 1.831 1.00 84.62 465 GLY A O 1
ATOM 3482 N N . LYS A 1 466 ? -26.248 10.151 0.295 1.00 75.94 466 LYS A N 1
ATOM 3483 C CA . LYS A 1 466 ? -27.350 10.055 -0.682 1.00 75.94 466 LYS A CA 1
ATOM 3484 C C . LYS A 1 466 ? -27.327 8.653 -1.304 1.00 75.94 466 LYS A C 1
ATOM 3486 O O . LYS A 1 466 ? -26.423 8.393 -2.106 1.00 75.94 466 LYS A O 1
ATOM 3491 N N . ALA A 1 467 ? -28.293 7.794 -0.964 1.00 66.12 467 ALA A N 1
ATOM 3492 C CA . ALA A 1 467 ? -28.389 6.461 -1.555 1.00 66.12 467 ALA A CA 1
ATOM 3493 C C . ALA A 1 467 ? -28.818 6.521 -3.039 1.00 66.12 467 ALA A C 1
ATOM 3495 O O . ALA A 1 467 ? -29.450 7.499 -3.462 1.00 66.12 467 ALA A O 1
ATOM 3496 N N . PRO A 1 468 ? -28.486 5.498 -3.849 1.00 61.38 468 PRO A N 1
ATOM 3497 C CA . PRO A 1 468 ? -28.841 5.456 -5.269 1.00 61.38 468 PRO A CA 1
ATOM 3498 C C . PRO A 1 468 ? -30.342 5.267 -5.543 1.00 61.38 468 PRO A C 1
ATOM 3500 O O . PRO A 1 468 ? -30.816 5.727 -6.578 1.00 61.38 468 PRO A O 1
ATOM 3503 N N . SER A 1 469 ? -31.093 4.620 -4.641 1.00 62.72 469 SER A N 1
ATOM 3504 C CA . SER A 1 469 ? -32.512 4.291 -4.847 1.00 62.72 469 SER A CA 1
ATOM 3505 C C . SER A 1 469 ? -33.422 4.884 -3.768 1.00 62.72 469 SER A C 1
ATOM 3507 O O . SER A 1 469 ? -33.151 4.766 -2.576 1.00 62.72 469 SER A O 1
ATOM 3509 N N . ALA A 1 470 ? -34.535 5.490 -4.195 1.00 62.69 470 ALA A N 1
ATOM 3510 C CA . ALA A 1 470 ? -35.550 6.084 -3.320 1.00 62.69 470 ALA A CA 1
ATOM 3511 C C . ALA A 1 470 ? -36.563 5.069 -2.748 1.00 62.69 470 ALA A C 1
ATOM 3513 O O . ALA A 1 470 ? -37.356 5.443 -1.878 1.00 62.69 470 ALA A O 1
ATOM 3514 N N . SER A 1 471 ? -36.546 3.820 -3.233 1.00 68.62 471 SER A N 1
ATOM 3515 C CA . SER A 1 471 ? -37.500 2.763 -2.861 1.00 68.62 471 SER A CA 1
ATOM 3516 C C . SER A 1 471 ? -37.116 1.973 -1.605 1.00 68.62 471 SER A C 1
ATOM 3518 O O . SER A 1 471 ? -37.870 1.096 -1.204 1.00 68.62 471 SER A O 1
ATOM 3520 N N . ARG A 1 472 ? -35.958 2.254 -0.994 1.00 74.75 472 ARG A N 1
ATOM 3521 C CA . ARG A 1 472 ? -35.470 1.537 0.195 1.00 74.75 472 ARG A CA 1
ATOM 3522 C C . ARG A 1 472 ? -36.029 2.146 1.497 1.00 74.75 472 ARG A C 1
ATOM 3524 O O . ARG A 1 472 ? -36.190 3.373 1.534 1.00 74.75 472 ARG A O 1
ATOM 3531 N N . PRO A 1 473 ? -36.258 1.347 2.562 1.00 80.50 473 PRO A N 1
ATOM 3532 C CA . PRO A 1 473 ? -36.736 1.842 3.860 1.00 80.50 473 PRO A CA 1
ATOM 3533 C C . PRO A 1 473 ? -35.808 2.918 4.442 1.00 80.50 473 PRO A C 1
ATOM 3535 O O . PRO A 1 473 ? -36.238 4.026 4.776 1.00 80.50 473 PRO A O 1
ATOM 3538 N N . CYS A 1 474 ? -34.499 2.650 4.439 1.00 86.56 474 CYS A N 1
ATOM 3539 C CA . CYS A 1 474 ? -33.472 3.586 4.881 1.00 86.56 474 CYS A CA 1
ATOM 3540 C C . CYS A 1 474 ? -32.837 4.338 3.697 1.00 86.56 474 CYS A C 1
ATOM 3542 O O . CYS A 1 474 ? -31.757 4.014 3.207 1.00 86.56 474 CYS A O 1
ATOM 3544 N N . ARG A 1 475 ? -33.507 5.401 3.233 1.00 84.62 475 ARG A N 1
ATOM 3545 C CA . ARG A 1 475 ? -33.101 6.190 2.045 1.00 84.62 475 ARG A CA 1
ATOM 3546 C C . ARG A 1 475 ? -31.714 6.839 2.103 1.00 84.62 475 ARG A C 1
ATOM 3548 O O . ARG A 1 475 ? -31.172 7.184 1.056 1.00 84.62 475 ARG A O 1
ATOM 3555 N N . ASP A 1 476 ? -31.179 7.080 3.295 1.00 86.69 476 ASP A N 1
ATOM 3556 C CA . ASP A 1 476 ? -29.866 7.712 3.486 1.00 86.69 476 ASP A CA 1
ATOM 3557 C C . ASP A 1 476 ? -28.804 6.705 3.996 1.00 86.69 476 ASP A C 1
ATOM 3559 O O . ASP A 1 476 ? -27.691 7.090 4.368 1.00 86.69 476 ASP A O 1
ATOM 3563 N N . GLY A 1 477 ? -29.149 5.415 3.990 1.00 88.62 477 GLY A N 1
ATOM 3564 C CA . GLY A 1 477 ? -28.360 4.309 4.518 1.00 88.62 477 GLY A CA 1
ATOM 3565 C C . GLY A 1 477 ? -28.787 3.863 5.921 1.00 88.62 477 GLY A C 1
ATOM 3566 O O . GLY A 1 477 ? -29.540 4.560 6.600 1.00 88.62 477 GLY A O 1
ATOM 3567 N N . ASP A 1 478 ? -28.295 2.710 6.350 1.00 91.06 478 ASP A N 1
ATOM 3568 C CA . ASP A 1 478 ? -28.569 2.044 7.618 1.00 91.06 478 ASP A CA 1
ATOM 3569 C C . ASP A 1 478 ? -27.298 1.415 8.191 1.00 91.06 478 ASP A C 1
ATOM 3571 O O . ASP A 1 478 ? -26.410 0.976 7.455 1.00 91.06 478 ASP A O 1
ATOM 3575 N N . LEU A 1 479 ? -27.203 1.425 9.518 1.00 93.19 479 LEU A N 1
ATOM 3576 C CA . LEU A 1 479 ? -26.102 0.832 10.269 1.00 93.19 479 LEU A CA 1
ATOM 3577 C C . LEU A 1 479 ? -26.584 -0.494 10.858 1.00 93.19 479 LEU A C 1
ATOM 3579 O O . LEU A 1 479 ? -27.455 -0.478 11.722 1.00 93.19 479 LEU A O 1
ATOM 3583 N N . ALA A 1 480 ? -26.015 -1.611 10.410 1.00 93.25 480 ALA A N 1
ATOM 3584 C CA . ALA A 1 480 ? -26.388 -2.946 10.877 1.00 93.25 480 ALA A CA 1
ATOM 3585 C C . ALA A 1 480 ? -25.541 -3.409 12.063 1.00 93.25 480 ALA A C 1
ATOM 3587 O O . ALA A 1 480 ? -26.051 -4.076 12.964 1.00 93.25 480 ALA A O 1
ATOM 3588 N N . GLU A 1 481 ? -24.263 -3.025 12.102 1.00 94.69 481 GLU A N 1
ATOM 3589 C CA . GLU A 1 481 ? -23.362 -3.432 13.178 1.00 94.69 481 GLU A CA 1
ATOM 3590 C C . GLU A 1 481 ? -22.357 -2.336 13.546 1.00 94.69 481 GLU A C 1
ATOM 3592 O O . GLU A 1 481 ? -21.883 -1.567 12.706 1.00 94.69 481 GLU A O 1
ATOM 3597 N N . LEU A 1 482 ? -21.996 -2.301 14.824 1.00 95.06 482 LEU A N 1
ATOM 3598 C CA . LEU A 1 482 ? -20.843 -1.587 15.356 1.00 95.06 482 LEU A CA 1
ATOM 3599 C C . LEU A 1 482 ? -19.916 -2.613 16.008 1.00 95.06 482 LEU A C 1
ATOM 3601 O O . LEU A 1 482 ? -20.368 -3.417 16.823 1.00 95.06 482 LEU A O 1
ATOM 3605 N N . ARG A 1 483 ? -18.617 -2.542 15.708 1.00 94.19 483 ARG A N 1
ATOM 3606 C CA . ARG A 1 483 ? -17.596 -3.367 16.364 1.00 94.19 483 ARG A CA 1
ATOM 3607 C C . ARG A 1 483 ? -16.557 -2.495 17.049 1.00 94.19 483 ARG A C 1
ATOM 3609 O O . ARG A 1 483 ? -16.137 -1.476 16.499 1.00 94.19 483 ARG A O 1
ATOM 3616 N N . ILE A 1 484 ? -16.125 -2.933 18.224 1.00 92.69 484 ILE A N 1
ATOM 3617 C CA . ILE A 1 484 ? -14.961 -2.406 18.930 1.00 92.69 484 ILE A CA 1
ATOM 3618 C C . ILE A 1 484 ? -13.907 -3.502 18.944 1.00 92.69 484 ILE A C 1
ATOM 3620 O O . ILE A 1 484 ? -14.137 -4.582 19.486 1.00 92.69 484 ILE A O 1
ATOM 3624 N N . LEU A 1 485 ? -12.776 -3.218 18.307 1.00 91.38 485 LEU A N 1
ATOM 3625 C CA . LEU A 1 485 ? -11.618 -4.099 18.246 1.00 91.38 485 LEU A CA 1
ATOM 3626 C C . LEU A 1 485 ? -10.620 -3.620 19.293 1.00 91.38 485 LEU A C 1
ATOM 3628 O O . LEU A 1 485 ? -10.117 -2.509 19.170 1.00 91.38 485 LEU A O 1
ATOM 3632 N N . TYR A 1 486 ? -10.356 -4.410 20.321 1.00 87.88 486 TYR A N 1
ATOM 3633 C CA . TYR A 1 486 ? -9.357 -4.092 21.334 1.00 87.88 486 TYR A CA 1
ATOM 3634 C C . TYR A 1 486 ? -7.974 -4.474 20.824 1.00 87.88 486 TYR A C 1
ATOM 3636 O O . TYR A 1 486 ? -7.739 -5.630 20.469 1.00 87.88 486 TYR A O 1
ATOM 3644 N N . ASP A 1 487 ? -7.047 -3.522 20.825 1.00 75.75 487 ASP A N 1
ATOM 3645 C CA . ASP A 1 487 ? -5.666 -3.805 20.460 1.00 75.75 487 ASP A CA 1
ATOM 3646 C C . ASP A 1 487 ? -5.025 -4.567 21.629 1.00 75.75 487 ASP A C 1
ATOM 3648 O O . ASP A 1 487 ? -4.780 -4.003 22.698 1.00 75.75 487 ASP A O 1
ATOM 3652 N N . ARG A 1 488 ? -4.801 -5.877 21.466 1.00 67.56 488 ARG A N 1
ATOM 3653 C CA . ARG A 1 488 ? -4.079 -6.682 22.459 1.00 67.56 488 ARG A CA 1
ATOM 3654 C C . ARG A 1 488 ? -2.602 -6.805 22.078 1.00 67.56 488 ARG A C 1
ATOM 3656 O O . ARG A 1 488 ? -2.304 -7.512 21.106 1.00 67.56 488 ARG A O 1
ATOM 3663 N N . PRO A 1 489 ? -1.675 -6.201 22.846 1.00 49.19 489 PRO A N 1
ATOM 3664 C CA . PRO A 1 489 ? -0.252 -6.458 22.666 1.00 49.19 489 PRO A CA 1
ATOM 3665 C C . PRO A 1 489 ? 0.051 -7.946 22.883 1.00 49.19 489 PRO A C 1
ATOM 3667 O O . PRO A 1 489 ? -0.480 -8.574 23.796 1.00 49.19 489 PRO A O 1
ATOM 3670 N N . GLY A 1 490 ? 0.857 -8.531 21.993 1.00 47.91 490 GLY A N 1
ATOM 3671 C CA . GLY A 1 490 ? 1.258 -9.946 22.046 1.00 47.91 490 GLY A CA 1
ATOM 3672 C C . GLY A 1 490 ? 0.351 -10.936 21.305 1.00 47.91 490 GLY A C 1
ATOM 3673 O O . GLY A 1 490 ? 0.729 -12.091 21.145 1.00 47.91 490 GLY A O 1
ATOM 3674 N N . SER A 1 491 ? -0.804 -10.504 20.790 1.00 46.31 491 SER A N 1
ATOM 3675 C CA . SER A 1 491 ? -1.696 -11.359 19.981 1.00 46.31 491 SER A CA 1
ATOM 3676 C C . SER A 1 491 ? -1.299 -11.469 18.502 1.00 46.31 491 SER A C 1
ATOM 3678 O O . SER A 1 491 ? -1.845 -12.265 17.739 1.00 46.31 491 SER A O 1
ATOM 3680 N N . GLN A 1 492 ? -0.326 -10.665 18.080 1.00 55.31 492 GLN A N 1
ATOM 3681 C CA . GLN A 1 492 ? 0.084 -10.549 16.690 1.00 55.31 492 GLN A CA 1
ATOM 3682 C C . GLN A 1 492 ? 1.254 -11.487 16.414 1.00 55.31 492 GLN A C 1
ATOM 3684 O O . GLN A 1 492 ? 2.409 -11.095 16.507 1.00 55.31 492 GLN A O 1
ATOM 3689 N N . SER A 1 493 ? 0.930 -12.721 16.022 1.00 50.25 493 SER A N 1
ATOM 3690 C CA . SER A 1 493 ? 1.857 -13.730 15.497 1.00 50.25 493 SER A CA 1
ATOM 3691 C C . SER A 1 493 ? 2.997 -14.093 16.470 1.00 50.25 493 SER A C 1
ATOM 3693 O O . SER A 1 493 ? 3.985 -13.385 16.638 1.00 50.25 493 SER A O 1
ATOM 3695 N N . THR A 1 494 ? 2.926 -15.270 17.085 1.00 46.56 494 THR A N 1
ATOM 3696 C CA . THR A 1 494 ? 4.157 -15.999 17.403 1.00 46.56 494 THR A CA 1
ATOM 3697 C C . THR A 1 494 ? 4.748 -16.397 16.055 1.00 46.56 494 THR A C 1
ATOM 3699 O O . THR A 1 494 ? 4.371 -17.424 15.492 1.00 46.56 494 THR A O 1
ATOM 3702 N N . ALA A 1 495 ? 5.559 -15.524 15.460 1.00 48.66 495 ALA A N 1
ATOM 3703 C CA . ALA A 1 495 ? 6.335 -15.883 14.289 1.00 48.66 495 ALA A CA 1
ATOM 3704 C C . ALA A 1 495 ? 7.332 -16.947 14.758 1.00 48.66 495 ALA A C 1
ATOM 3706 O O . ALA A 1 495 ? 8.419 -16.624 15.229 1.00 48.66 495 ALA A O 1
ATOM 3707 N N . GLU A 1 496 ? 6.940 -18.219 14.696 1.00 51.78 496 GLU A N 1
ATOM 3708 C CA . GLU A 1 496 ? 7.930 -19.252 14.433 1.00 51.78 496 GLU A CA 1
ATOM 3709 C C . GLU A 1 496 ? 8.614 -18.835 13.130 1.00 51.78 496 GLU A C 1
ATOM 3711 O O . GLU A 1 496 ? 7.953 -18.438 12.163 1.00 51.78 496 GLU A O 1
ATOM 3716 N N . ALA A 1 497 ? 9.943 -18.780 13.167 1.00 55.66 497 ALA A N 1
ATOM 3717 C CA . ALA A 1 497 ? 10.808 -18.238 12.126 1.00 55.66 497 ALA A CA 1
ATOM 3718 C C . ALA A 1 497 ? 10.876 -19.161 10.890 1.00 55.66 497 ALA A C 1
ATOM 3720 O O . ALA A 1 497 ? 11.957 -19.455 10.388 1.00 55.66 497 ALA A O 1
ATOM 3721 N N . ASP A 1 498 ? 9.718 -19.604 10.403 1.00 62.31 498 ASP A N 1
ATOM 3722 C CA . ASP A 1 498 ? 9.569 -20.618 9.356 1.00 62.31 498 ASP A CA 1
ATOM 3723 C C . ASP A 1 498 ? 9.266 -20.004 7.984 1.00 62.31 498 ASP A C 1
ATOM 3725 O O . ASP A 1 498 ? 9.143 -20.709 6.982 1.00 62.31 498 ASP A O 1
ATOM 3729 N N . ALA A 1 499 ? 9.123 -18.677 7.912 1.00 72.69 499 ALA A N 1
ATOM 3730 C CA . ALA A 1 499 ? 8.875 -17.996 6.653 1.00 72.69 499 ALA A CA 1
ATOM 3731 C C . ALA A 1 499 ? 10.101 -18.130 5.741 1.00 72.69 499 ALA A C 1
ATOM 3733 O O . ALA A 1 499 ? 11.179 -17.611 6.041 1.00 72.69 499 ALA A O 1
ATOM 3734 N N . ILE A 1 500 ? 9.930 -18.789 4.595 1.00 78.94 500 ILE A N 1
ATOM 3735 C CA . ILE A 1 500 ? 11.007 -18.925 3.617 1.00 78.94 500 ILE A CA 1
ATOM 3736 C C . ILE A 1 500 ? 11.179 -17.582 2.914 1.00 78.94 500 ILE A C 1
ATOM 3738 O O . ILE A 1 500 ? 10.302 -17.119 2.178 1.00 78.94 500 ILE A O 1
ATOM 3742 N N . ALA A 1 501 ? 12.328 -16.952 3.140 1.00 86.31 501 ALA A N 1
ATOM 3743 C CA . ALA A 1 501 ? 12.733 -15.771 2.403 1.00 86.31 501 ALA A CA 1
ATOM 3744 C C . ALA A 1 501 ? 13.511 -16.191 1.146 1.00 86.31 501 ALA A C 1
ATOM 3746 O O . ALA A 1 501 ? 14.511 -16.899 1.233 1.00 86.31 501 ALA A O 1
ATOM 3747 N N . THR A 1 502 ? 13.054 -15.759 -0.029 1.00 87.94 502 THR A N 1
ATOM 3748 C CA . THR A 1 502 ? 13.665 -16.066 -1.329 1.00 87.94 502 THR A CA 1
ATOM 3749 C C . THR A 1 502 ? 14.016 -14.782 -2.067 1.00 87.94 502 THR A C 1
ATOM 3751 O O . THR A 1 502 ? 13.194 -13.873 -2.192 1.00 87.94 502 THR A O 1
ATOM 3754 N N . SER A 1 503 ? 15.239 -14.716 -2.585 1.00 85.25 503 SER A N 1
ATOM 3755 C CA . SER A 1 503 ? 15.723 -13.621 -3.416 1.00 85.25 503 SER A CA 1
ATOM 3756 C C . SER A 1 503 ? 15.999 -14.090 -4.840 1.00 85.25 503 SER A C 1
ATOM 3758 O O . SER A 1 503 ? 16.726 -15.061 -5.041 1.00 85.25 503 SER A O 1
ATOM 3760 N N . TRP A 1 504 ? 15.523 -13.334 -5.825 1.00 82.94 504 TRP A N 1
ATOM 3761 C CA . TRP A 1 504 ? 15.902 -13.484 -7.227 1.00 82.94 504 TRP A CA 1
ATOM 3762 C C . TRP A 1 504 ? 16.700 -12.282 -7.685 1.00 82.94 504 TRP A C 1
ATOM 3764 O O . TRP A 1 504 ? 16.262 -11.138 -7.541 1.00 82.94 504 TRP A O 1
ATOM 3774 N N . ALA A 1 505 ? 17.848 -12.553 -8.290 1.00 76.94 505 ALA A N 1
ATOM 3775 C CA . ALA A 1 505 ? 18.670 -11.541 -8.924 1.00 76.94 505 ALA A CA 1
ATOM 3776 C C . ALA A 1 505 ? 18.796 -11.792 -10.434 1.00 76.94 505 ALA A C 1
ATOM 3778 O O . ALA A 1 505 ? 18.601 -12.922 -10.908 1.00 76.94 505 ALA A O 1
ATOM 3779 N N . PRO A 1 506 ? 19.125 -10.748 -11.212 1.00 71.00 506 PRO A N 1
ATOM 3780 C CA . PRO A 1 506 ? 19.527 -10.920 -12.595 1.00 71.00 506 PRO A CA 1
ATOM 3781 C C . PRO A 1 506 ? 20.741 -11.861 -12.688 1.00 71.00 506 PRO A C 1
ATOM 3783 O O . PRO A 1 506 ? 21.614 -11.828 -11.820 1.00 71.00 506 PRO A O 1
ATOM 3786 N N . PRO A 1 507 ? 20.847 -12.684 -13.747 1.00 69.56 507 PRO A N 1
ATOM 3787 C CA . PRO A 1 507 ? 21.902 -13.694 -13.871 1.00 69.56 507 PRO A CA 1
ATOM 3788 C C . PRO A 1 507 ? 23.307 -13.103 -14.058 1.00 69.56 507 PRO A C 1
ATOM 3790 O O . PRO A 1 507 ? 24.297 -13.827 -13.985 1.00 69.56 507 PRO A O 1
ATOM 3793 N N . ARG A 1 508 ? 23.413 -11.804 -14.358 1.00 68.00 508 ARG A N 1
ATOM 3794 C CA . ARG A 1 508 ? 24.684 -11.103 -14.532 1.00 68.00 508 ARG A CA 1
ATOM 3795 C C . ARG A 1 508 ? 24.800 -10.021 -13.474 1.00 68.00 508 ARG A C 1
ATOM 3797 O O . ARG A 1 508 ? 23.977 -9.114 -13.438 1.00 68.00 508 ARG A O 1
ATOM 3804 N N . ASP A 1 509 ? 25.856 -10.089 -12.673 1.00 65.81 509 ASP A N 1
ATOM 3805 C CA . ASP A 1 509 ? 26.223 -8.991 -11.789 1.00 65.81 509 ASP A CA 1
ATOM 3806 C C . ASP A 1 509 ? 26.809 -7.841 -12.625 1.00 65.81 509 ASP A C 1
ATOM 3808 O O . ASP A 1 509 ? 27.856 -7.977 -13.261 1.00 65.81 509 ASP A O 1
ATOM 3812 N N . LEU A 1 510 ? 26.109 -6.706 -12.650 1.00 60.16 510 LEU A N 1
ATOM 3813 C CA . LEU A 1 510 ? 26.560 -5.476 -13.306 1.00 60.16 510 LEU A CA 1
ATOM 3814 C C . LEU A 1 510 ? 27.312 -4.539 -12.338 1.00 60.16 510 LEU A C 1
ATOM 3816 O O . LEU A 1 510 ? 27.378 -3.333 -12.580 1.00 60.16 510 LEU A O 1
ATOM 3820 N N . GLY A 1 511 ? 27.877 -5.085 -11.255 1.00 59.91 511 GLY A N 1
ATOM 3821 C CA . GLY A 1 511 ? 28.617 -4.367 -10.212 1.00 59.91 511 GLY A CA 1
ATOM 3822 C C . GLY A 1 511 ? 27.783 -4.027 -8.972 1.00 59.91 511 GLY A C 1
ATOM 3823 O O . GLY A 1 511 ? 28.161 -3.140 -8.211 1.00 59.91 511 GLY A O 1
ATOM 3824 N N . HIS A 1 512 ? 26.643 -4.696 -8.778 1.00 63.22 512 HIS A N 1
ATOM 3825 C CA . HIS A 1 512 ? 25.684 -4.449 -7.697 1.00 63.22 512 HIS A CA 1
ATOM 3826 C C . HIS A 1 512 ? 25.160 -5.780 -7.144 1.00 63.22 512 HIS A C 1
ATOM 3828 O O . HIS A 1 512 ? 24.004 -6.131 -7.405 1.00 63.22 512 HIS A O 1
ATOM 3834 N N . PRO A 1 513 ? 25.978 -6.532 -6.387 1.00 70.94 513 PRO A N 1
ATOM 3835 C CA . PRO A 1 513 ? 25.563 -7.825 -5.866 1.00 70.94 513 PRO A CA 1
ATOM 3836 C C . PRO A 1 513 ? 24.321 -7.672 -4.970 1.00 70.94 513 PRO A C 1
ATOM 3838 O O . PRO A 1 513 ? 24.233 -6.714 -4.188 1.00 70.94 513 PRO A O 1
ATOM 3841 N N . PRO A 1 514 ? 23.347 -8.598 -5.056 1.00 75.56 514 PRO A N 1
ATOM 3842 C CA . PRO A 1 514 ? 22.149 -8.551 -4.229 1.00 75.56 514 PRO A CA 1
ATOM 3843 C C . PRO A 1 514 ? 22.531 -8.668 -2.749 1.00 75.56 514 PRO A C 1
ATOM 3845 O O . PRO A 1 514 ? 23.074 -9.675 -2.297 1.00 75.56 514 PRO A O 1
ATOM 3848 N N . ARG A 1 515 ? 22.235 -7.623 -1.971 1.00 79.81 515 ARG A N 1
ATOM 3849 C CA . ARG A 1 515 ? 22.339 -7.652 -0.507 1.00 79.81 515 ARG A CA 1
ATOM 3850 C C . ARG A 1 515 ? 20.999 -8.077 0.059 1.00 79.81 515 ARG A C 1
ATOM 3852 O O . ARG A 1 515 ? 20.050 -7.301 -0.027 1.00 79.81 515 ARG A O 1
ATOM 3859 N N . ARG A 1 516 ? 20.940 -9.291 0.598 1.00 82.69 516 ARG A N 1
ATOM 3860 C CA . ARG A 1 516 ? 19.732 -9.895 1.172 1.00 82.69 516 ARG A CA 1
ATOM 3861 C C . ARG A 1 516 ? 19.270 -9.140 2.401 1.00 82.69 516 ARG A C 1
ATOM 3863 O O . ARG A 1 516 ? 20.107 -8.783 3.233 1.00 82.69 516 ARG A O 1
ATOM 3870 N N . ALA A 1 517 ? 17.968 -8.924 2.514 1.00 85.75 517 ALA A N 1
ATOM 3871 C CA . ALA A 1 517 ? 17.408 -8.339 3.715 1.00 85.75 517 ALA A CA 1
ATOM 3872 C C . ALA A 1 517 ? 17.095 -9.415 4.761 1.00 85.75 517 ALA A C 1
ATOM 3874 O O . ALA A 1 517 ? 16.533 -10.464 4.448 1.00 85.75 517 ALA A O 1
ATOM 3875 N N . THR A 1 518 ? 17.409 -9.122 6.019 1.00 88.25 518 THR A N 1
ATOM 3876 C CA . THR A 1 518 ? 16.719 -9.724 7.158 1.00 88.25 518 THR A CA 1
ATOM 3877 C C . THR A 1 518 ? 15.346 -9.079 7.243 1.00 88.25 518 THR A C 1
ATOM 3879 O O . THR A 1 518 ? 15.228 -7.849 7.298 1.00 88.25 518 THR A O 1
ATOM 3882 N N . TRP A 1 519 ? 14.307 -9.903 7.238 1.00 87.94 519 TRP A N 1
ATOM 3883 C CA . TRP A 1 519 ? 12.940 -9.421 7.325 1.00 87.94 519 TRP A CA 1
ATOM 3884 C C . TRP A 1 519 ? 12.545 -9.265 8.782 1.00 87.94 519 TRP A C 1
ATOM 3886 O O . TRP A 1 519 ? 12.696 -10.188 9.578 1.00 87.94 519 TRP A O 1
ATOM 3896 N N . VAL A 1 520 ? 12.028 -8.095 9.121 1.00 88.19 520 VAL A N 1
ATOM 3897 C CA . VAL A 1 520 ? 11.504 -7.764 10.446 1.00 88.19 520 VAL A CA 1
ATOM 3898 C C . VAL A 1 520 ? 10.076 -7.269 10.306 1.00 88.19 520 VAL A C 1
ATOM 3900 O O . VAL A 1 520 ? 9.633 -6.906 9.213 1.00 88.19 520 VAL A O 1
ATOM 3903 N N . ARG A 1 521 ? 9.347 -7.194 11.414 1.00 87.00 521 ARG A N 1
ATOM 3904 C CA . ARG A 1 521 ? 8.064 -6.486 11.398 1.00 87.00 521 ARG A CA 1
ATOM 3905 C C . ARG A 1 521 ? 8.293 -5.003 11.240 1.00 87.00 521 ARG A C 1
ATOM 3907 O O . ARG A 1 521 ? 9.238 -4.443 11.802 1.00 87.00 521 ARG A O 1
ATOM 3914 N N . GLY A 1 522 ? 7.394 -4.349 10.531 1.00 88.06 522 GLY A N 1
ATOM 3915 C CA . GLY A 1 522 ? 7.375 -2.905 10.509 1.00 88.06 522 GLY A CA 1
ATOM 3916 C C . GLY A 1 522 ? 6.212 -2.337 9.729 1.00 88.06 522 GLY A C 1
ATOM 3917 O O . GLY A 1 522 ? 5.436 -3.060 9.126 1.00 88.06 522 GLY A O 1
ATOM 3918 N N . ARG A 1 523 ? 6.093 -1.016 9.747 1.00 88.12 523 ARG A N 1
ATOM 3919 C CA . ARG A 1 523 ? 4.998 -0.292 9.109 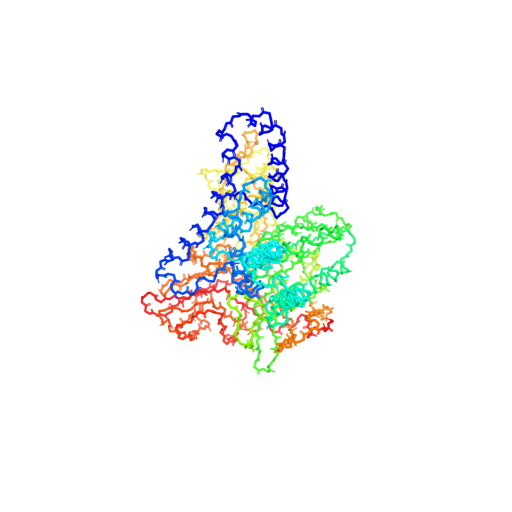1.00 88.12 523 ARG A CA 1
ATOM 3920 C C . ARG A 1 523 ? 5.519 0.966 8.449 1.00 88.12 523 ARG A C 1
ATOM 3922 O O . ARG A 1 523 ? 6.324 1.686 9.035 1.00 88.12 523 ARG A O 1
ATOM 3929 N N . SER A 1 524 ? 5.049 1.238 7.237 1.00 87.56 524 SER A N 1
ATOM 3930 C CA . SER A 1 524 ? 5.417 2.429 6.474 1.00 87.56 524 SER A CA 1
ATOM 3931 C C . SER A 1 524 ? 4.223 3.367 6.326 1.00 87.56 524 SER A C 1
ATOM 3933 O O . SER A 1 524 ? 3.151 2.962 5.891 1.00 87.56 524 SER A O 1
ATOM 3935 N N . LEU A 1 525 ? 4.418 4.636 6.672 1.00 88.50 525 LEU A N 1
ATOM 3936 C CA . LEU A 1 525 ? 3.453 5.713 6.509 1.00 88.50 525 LEU A CA 1
ATOM 3937 C C . LEU A 1 525 ? 3.822 6.523 5.264 1.00 88.50 525 LEU A C 1
ATOM 3939 O O . LEU A 1 525 ? 4.893 7.127 5.202 1.00 88.50 525 LEU A O 1
ATOM 3943 N N . SER A 1 526 ? 2.936 6.540 4.267 1.00 86.19 526 SER A N 1
ATOM 3944 C CA . SER A 1 526 ? 3.171 7.178 2.965 1.00 86.19 526 SER A CA 1
ATOM 3945 C C . SER A 1 526 ? 2.020 8.108 2.565 1.00 86.19 526 SER A C 1
ATOM 3947 O O . SER A 1 526 ? 1.003 8.195 3.251 1.00 86.19 526 SER A O 1
ATOM 3949 N N . HIS A 1 527 ? 2.135 8.769 1.407 1.00 84.00 527 HIS A N 1
ATOM 3950 C CA . HIS A 1 527 ? 1.060 9.594 0.840 1.00 84.00 527 HIS A CA 1
ATOM 3951 C C . HIS A 1 527 ? -0.261 8.853 0.571 1.00 84.00 527 HIS A C 1
ATOM 3953 O O . HIS A 1 527 ? -1.272 9.503 0.307 1.00 84.00 527 HIS A O 1
ATOM 3959 N N . LEU A 1 528 ? -0.252 7.516 0.587 1.00 79.56 528 LEU A N 1
ATOM 3960 C CA . LEU A 1 528 ? -1.446 6.694 0.397 1.00 79.56 528 LEU A CA 1
ATOM 3961 C C . LEU A 1 528 ? -2.261 6.522 1.684 1.00 79.56 528 LEU A C 1
ATOM 3963 O O . LEU A 1 528 ? -3.416 6.105 1.593 1.00 79.56 528 LEU A O 1
ATOM 3967 N N . ARG A 1 529 ? -1.705 6.874 2.854 1.00 82.94 529 ARG A N 1
ATOM 3968 C CA . ARG A 1 529 ? -2.417 6.779 4.132 1.00 82.94 529 ARG A CA 1
ATOM 3969 C C . ARG A 1 529 ? -3.602 7.761 4.132 1.00 82.94 529 ARG A C 1
ATOM 3971 O O . ARG A 1 529 ? -3.393 8.964 3.942 1.00 82.94 529 ARG A O 1
ATOM 3978 N N . PRO A 1 530 ? -4.847 7.303 4.341 1.00 77.25 530 PRO A N 1
ATOM 3979 C CA . PRO A 1 530 ? -5.993 8.203 4.432 1.00 77.25 530 PRO A CA 1
ATOM 3980 C C . PRO A 1 530 ? -5.902 9.083 5.688 1.00 77.25 530 PRO A C 1
ATOM 3982 O O . PRO A 1 530 ? -5.294 8.706 6.681 1.00 77.25 530 PRO A O 1
ATOM 3985 N N . GLY A 1 531 ? -6.513 10.270 5.676 1.00 79.31 531 GLY A N 1
ATOM 3986 C CA . GLY A 1 531 ? -6.632 11.100 6.886 1.00 79.31 531 GLY A CA 1
ATOM 3987 C C . GLY A 1 531 ? -5.376 11.872 7.319 1.00 79.31 531 GLY A C 1
ATOM 3988 O O . GLY A 1 531 ? -5.339 12.358 8.451 1.00 79.31 531 GLY A O 1
ATOM 3989 N N . ILE A 1 532 ? -4.377 12.028 6.443 1.00 87.00 532 ILE A N 1
ATOM 3990 C CA . ILE A 1 532 ? -3.224 12.915 6.680 1.00 87.00 532 ILE A CA 1
ATOM 3991 C C . ILE A 1 532 ? -3.690 14.379 6.773 1.00 87.00 532 ILE A C 1
ATOM 3993 O O . ILE A 1 532 ? -4.510 14.832 5.965 1.00 87.00 532 ILE A O 1
ATOM 3997 N N . ARG A 1 533 ? -3.182 15.127 7.763 1.00 89.19 533 ARG A N 1
ATOM 3998 C CA . ARG A 1 533 ? -3.604 16.504 8.075 1.00 89.19 533 ARG A CA 1
ATOM 3999 C C . ARG A 1 533 ? -2.414 17.465 8.239 1.00 89.19 533 ARG A C 1
ATOM 4001 O O . ARG A 1 533 ? -1.467 17.101 8.922 1.00 89.19 533 ARG A O 1
ATOM 4008 N N . PRO A 1 534 ? -2.486 18.705 7.719 1.00 89.25 534 PRO A N 1
ATOM 4009 C CA . PRO A 1 534 ? -3.474 19.169 6.745 1.00 89.25 534 PRO A CA 1
ATOM 4010 C C . PRO A 1 534 ? -3.375 18.339 5.459 1.00 89.25 534 PRO A C 1
ATOM 4012 O O . PRO A 1 534 ? -2.432 17.571 5.291 1.00 89.25 534 PRO A O 1
ATOM 4015 N N . LYS A 1 535 ? -4.363 18.458 4.563 1.00 85.75 535 LYS A N 1
ATOM 4016 C CA . LYS A 1 535 ? -4.325 17.731 3.290 1.00 85.75 535 LYS A CA 1
ATOM 4017 C C . LYS A 1 535 ? -3.036 18.118 2.549 1.00 85.75 535 LYS A C 1
ATOM 4019 O O . LYS A 1 535 ? -2.913 19.284 2.171 1.00 85.75 535 LYS A O 1
ATOM 4024 N N . PRO A 1 536 ? -2.092 17.187 2.353 1.00 82.19 536 PRO A N 1
ATOM 4025 C CA . PRO A 1 536 ? -0.774 17.554 1.872 1.00 82.19 536 PRO A CA 1
ATOM 4026 C C . PRO A 1 536 ? -0.785 17.824 0.372 1.00 82.19 536 PRO A C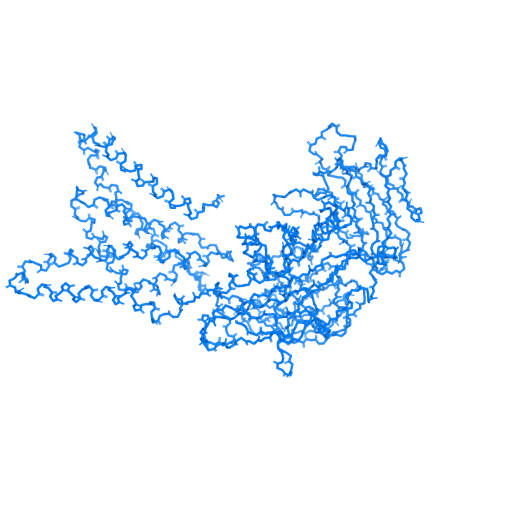 1
ATOM 4028 O O . PRO A 1 536 ? -1.540 17.203 -0.385 1.00 82.19 536 PRO A O 1
ATOM 4031 N N . ALA A 1 537 ? 0.102 18.712 -0.069 1.00 88.00 537 ALA A N 1
ATOM 4032 C CA . ALA A 1 537 ? 0.496 18.749 -1.467 1.00 88.00 537 ALA A CA 1
ATOM 4033 C C . ALA A 1 537 ? 1.326 17.493 -1.781 1.00 88.00 537 ALA A C 1
ATOM 4035 O O . ALA A 1 537 ? 2.165 17.071 -0.985 1.00 88.00 537 ALA A O 1
ATOM 4036 N N . VAL A 1 538 ? 1.074 16.883 -2.939 1.00 82.81 538 VAL A N 1
ATOM 4037 C CA . VAL A 1 538 ? 1.768 15.668 -3.383 1.00 82.81 538 VAL A CA 1
ATOM 4038 C C . VAL A 1 538 ? 2.562 15.990 -4.641 1.00 82.81 538 VAL A C 1
ATOM 4040 O O . VAL A 1 538 ? 1.994 16.417 -5.646 1.00 82.81 538 VAL A O 1
ATOM 4043 N N . GLU A 1 539 ? 3.871 15.755 -4.597 1.00 77.56 539 GLU A N 1
ATOM 4044 C CA . GLU A 1 539 ? 4.771 15.869 -5.743 1.00 77.56 539 GLU A CA 1
ATOM 4045 C C . GLU A 1 539 ? 5.187 14.461 -6.185 1.00 77.56 539 GLU A C 1
ATOM 4047 O O . GLU A 1 539 ? 5.966 13.771 -5.525 1.00 77.56 539 GLU A O 1
ATOM 4052 N N . GLY A 1 540 ? 4.622 13.994 -7.301 1.00 76.62 540 GLY A N 1
ATOM 4053 C CA . GLY A 1 540 ? 4.827 12.626 -7.773 1.00 76.62 540 GLY A CA 1
ATOM 4054 C C . GLY A 1 540 ? 4.228 11.599 -6.809 1.00 76.62 540 GLY A C 1
ATOM 4055 O O . GLY A 1 540 ? 3.038 11.315 -6.870 1.00 76.62 540 GLY A O 1
ATOM 4056 N N . GLN A 1 541 ? 5.067 11.021 -5.954 1.00 77.06 541 GLN A N 1
ATOM 4057 C CA . GLN A 1 541 ? 4.687 10.024 -4.947 1.00 77.06 541 GLN A CA 1
ATOM 4058 C C . GLN A 1 541 ? 5.197 10.413 -3.541 1.00 77.06 541 GLN A C 1
ATOM 4060 O O . GLN A 1 541 ? 5.284 9.560 -2.657 1.00 77.06 541 GLN A O 1
ATOM 4065 N N . SER A 1 542 ? 5.559 11.683 -3.355 1.00 84.94 542 SER A N 1
ATOM 4066 C CA . SER A 1 542 ? 6.079 12.235 -2.106 1.00 84.94 542 SER A CA 1
ATOM 4067 C C . SER A 1 542 ? 5.141 13.316 -1.565 1.00 84.94 542 SER A C 1
ATOM 4069 O O . SER A 1 542 ? 4.543 14.074 -2.330 1.00 84.94 542 SER A O 1
ATOM 4071 N N . LEU A 1 543 ? 5.019 13.385 -0.244 1.00 90.12 543 LEU A N 1
ATOM 4072 C CA . LEU A 1 543 ? 4.334 14.429 0.509 1.00 90.12 543 LEU A CA 1
ATOM 4073 C C . LEU A 1 543 ? 5.246 15.648 0.640 1.00 90.12 543 LEU A C 1
ATOM 4075 O O . LEU A 1 543 ? 6.376 15.526 1.104 1.00 90.12 543 LEU A O 1
ATOM 4079 N N . LEU A 1 544 ? 4.767 16.823 0.247 1.00 93.12 544 LEU A N 1
ATOM 4080 C CA . LEU A 1 544 ? 5.500 18.065 0.465 1.00 93.12 544 LEU A CA 1
ATOM 4081 C C . LEU A 1 544 ? 5.234 18.573 1.884 1.00 93.12 544 LEU A C 1
ATOM 4083 O O . LEU A 1 544 ? 4.079 18.777 2.261 1.00 93.12 544 LEU A O 1
ATOM 4087 N N . ILE A 1 545 ? 6.304 18.789 2.647 1.00 94.69 545 ILE A N 1
ATOM 4088 C CA . ILE A 1 545 ? 6.258 19.398 3.978 1.00 94.69 545 ILE A CA 1
ATOM 4089 C C . ILE A 1 545 ? 7.038 20.704 3.910 1.00 94.69 545 ILE A C 1
ATOM 4091 O O . ILE A 1 545 ? 8.252 20.697 3.700 1.00 94.69 545 ILE A O 1
ATOM 4095 N N . GLU A 1 546 ? 6.328 21.815 4.054 1.00 93.88 546 GLU A N 1
ATOM 4096 C CA . GLU A 1 546 ? 6.908 23.157 4.091 1.00 93.88 546 GLU A CA 1
ATOM 4097 C C . GLU A 1 546 ? 7.347 23.506 5.517 1.00 93.88 546 GLU A C 1
ATOM 4099 O O . GLU A 1 546 ? 6.762 23.041 6.501 1.00 93.88 546 GLU A O 1
ATOM 4104 N N . ALA A 1 547 ? 8.383 24.334 5.640 1.00 93.31 547 ALA A N 1
ATOM 4105 C CA . ALA A 1 547 ? 8.852 24.810 6.932 1.00 93.31 547 ALA A CA 1
ATOM 4106 C C . ALA A 1 547 ? 7.729 25.514 7.707 1.00 93.31 547 ALA A C 1
ATOM 4108 O O . ALA A 1 547 ? 6.985 26.332 7.165 1.00 93.31 547 ALA A O 1
ATOM 4109 N N . GLY A 1 548 ? 7.589 25.161 8.986 1.00 88.12 548 GLY A N 1
ATOM 4110 C CA . GLY A 1 548 ? 6.532 25.678 9.861 1.00 88.12 548 GLY A CA 1
ATOM 4111 C C . GLY A 1 548 ? 5.139 25.058 9.667 1.00 88.12 548 GLY A C 1
ATOM 4112 O O . GLY A 1 548 ? 4.267 25.296 10.503 1.00 88.12 548 GLY A O 1
ATOM 4113 N N . ALA A 1 549 ? 4.917 24.230 8.639 1.00 92.38 549 ALA A N 1
ATOM 4114 C CA . ALA A 1 549 ? 3.648 23.541 8.402 1.00 92.38 549 ALA A CA 1
ATOM 4115 C C . ALA A 1 549 ? 3.741 22.059 8.827 1.00 92.38 549 ALA A C 1
ATOM 4117 O O . ALA A 1 549 ? 4.298 21.245 8.087 1.00 92.38 549 ALA A O 1
ATOM 4118 N N . PRO A 1 550 ? 3.216 21.670 10.007 1.00 94.81 550 PRO A N 1
ATOM 4119 C CA . PRO A 1 550 ? 3.303 20.289 10.464 1.00 94.81 550 PRO A CA 1
ATOM 4120 C C . PRO A 1 550 ? 2.413 19.371 9.623 1.00 94.81 550 PRO A C 1
ATOM 4122 O O . PRO A 1 550 ? 1.263 19.700 9.327 1.00 94.81 550 PRO A O 1
ATOM 4125 N N . LEU A 1 551 ? 2.931 18.191 9.304 1.00 95.50 551 LEU A N 1
ATOM 4126 C CA . LEU A 1 551 ? 2.213 17.100 8.660 1.00 95.50 551 LEU A CA 1
ATOM 4127 C C . LEU A 1 551 ? 1.906 16.017 9.697 1.00 95.50 551 LEU A C 1
ATOM 4129 O O . LEU A 1 551 ? 2.814 15.509 10.341 1.00 95.50 551 LEU A O 1
ATOM 4133 N N . ARG A 1 552 ? 0.642 15.626 9.837 1.00 94.50 552 ARG A N 1
ATOM 4134 C CA . ARG A 1 552 ? 0.174 14.624 10.801 1.00 94.50 552 ARG A CA 1
ATOM 4135 C C . ARG A 1 552 ? -0.423 13.430 10.082 1.00 94.50 552 ARG A C 1
ATOM 4137 O O . ARG A 1 552 ? -1.413 13.576 9.365 1.00 94.50 552 ARG A O 1
ATOM 4144 N N . PHE A 1 553 ? 0.140 12.253 10.307 1.00 91.81 553 PHE A N 1
ATOM 4145 C CA . PHE A 1 553 ? -0.491 10.988 9.949 1.00 91.81 553 PHE A CA 1
ATOM 4146 C C . PHE A 1 553 ? -1.573 10.645 10.973 1.00 91.81 553 PHE A C 1
ATOM 4148 O O . PHE A 1 553 ? -1.411 10.978 12.145 1.00 91.81 553 PHE A O 1
ATOM 4155 N N . PRO A 1 554 ? -2.678 9.990 10.576 1.00 85.88 554 PRO A N 1
ATOM 4156 C CA . PRO A 1 554 ? -3.685 9.552 11.538 1.00 85.88 554 PRO A CA 1
ATOM 4157 C C . PRO A 1 554 ? -3.090 8.564 12.548 1.00 85.88 554 PRO A C 1
ATOM 4159 O O . PRO A 1 554 ? -2.111 7.868 12.252 1.00 85.88 554 PRO A O 1
ATOM 4162 N N . ARG A 1 555 ? -3.750 8.436 13.707 1.00 87.62 555 ARG A N 1
ATOM 4163 C CA . ARG A 1 555 ? -3.441 7.374 14.671 1.00 87.62 555 ARG A CA 1
ATOM 4164 C C . ARG A 1 555 ? -3.399 6.025 13.969 1.00 87.62 555 ARG A C 1
ATOM 4166 O O . ARG A 1 555 ? -4.349 5.655 13.284 1.00 87.62 555 ARG A O 1
ATOM 4173 N N . THR A 1 556 ? -2.284 5.328 14.122 1.00 85.50 556 THR A N 1
ATOM 4174 C CA . THR A 1 556 ? -2.021 4.050 13.460 1.00 85.50 556 THR A CA 1
ATOM 4175 C C . THR A 1 556 ? -1.281 3.149 14.443 1.00 85.50 556 THR A C 1
ATOM 4177 O O . THR A 1 556 ? -0.425 3.630 15.184 1.00 85.50 556 THR A O 1
ATOM 4180 N N . ALA A 1 557 ? -1.629 1.860 14.497 1.00 85.12 557 ALA A N 1
ATOM 4181 C CA . ALA A 1 557 ? -0.875 0.902 15.306 1.00 85.12 557 ALA A CA 1
ATOM 4182 C C . ALA A 1 557 ? 0.560 0.819 14.767 1.00 85.12 557 ALA A C 1
ATOM 4184 O O . ALA A 1 557 ? 0.746 0.720 13.557 1.00 85.12 557 ALA A O 1
ATOM 4185 N N . LEU A 1 558 ? 1.564 0.913 15.629 1.00 86.56 558 LEU A N 1
ATOM 4186 C CA . LEU A 1 558 ? 2.971 0.812 15.242 1.00 86.56 558 LEU A CA 1
ATOM 4187 C C . LEU A 1 558 ? 3.508 -0.564 15.661 1.00 86.56 558 LEU A C 1
ATOM 4189 O O . LEU A 1 558 ? 2.945 -1.166 16.575 1.00 86.56 558 LEU A O 1
ATOM 4193 N N . PRO A 1 559 ? 4.557 -1.089 14.999 1.00 85.44 559 PRO A N 1
ATOM 4194 C CA . PRO A 1 559 ? 5.177 -2.344 15.417 1.00 85.44 559 PRO A CA 1
ATOM 4195 C C . PRO A 1 559 ? 5.623 -2.246 16.885 1.00 85.44 559 PRO A C 1
ATOM 4197 O O . PRO A 1 559 ? 6.303 -1.274 17.223 1.00 85.44 559 PRO A O 1
ATOM 4200 N N . PRO A 1 560 ? 5.238 -3.199 17.753 1.00 81.19 560 PRO A N 1
ATOM 4201 C CA . PRO A 1 560 ? 5.516 -3.118 19.182 1.00 81.19 560 PRO A CA 1
ATOM 4202 C C . PRO A 1 560 ? 7.002 -3.338 19.491 1.00 81.19 560 PRO A C 1
ATOM 4204 O O . PRO A 1 560 ? 7.742 -3.938 18.708 1.00 81.19 560 PRO A O 1
ATOM 4207 N N . GLY A 1 561 ? 7.417 -2.903 20.681 1.00 84.56 561 GLY A N 1
ATOM 4208 C CA . GLY A 1 561 ? 8.756 -3.147 21.210 1.00 84.56 561 GLY A CA 1
ATOM 4209 C C . GLY A 1 561 ? 9.828 -2.175 20.715 1.00 84.56 561 GLY A C 1
ATOM 4210 O O . GLY A 1 561 ? 9.542 -1.105 20.171 1.00 84.56 561 GLY A O 1
ATOM 4211 N N . ALA A 1 562 ? 11.082 -2.539 20.985 1.00 86.94 562 ALA A N 1
ATOM 4212 C CA . ALA A 1 562 ? 12.249 -1.787 20.548 1.00 86.94 562 ALA A CA 1
ATOM 4213 C C . ALA A 1 562 ? 12.484 -1.958 19.044 1.00 86.94 562 ALA A C 1
ATOM 4215 O O . ALA A 1 562 ? 12.151 -2.987 18.444 1.00 86.94 562 ALA A O 1
ATOM 4216 N N . GLY A 1 563 ? 13.069 -0.934 18.437 1.00 89.38 563 GLY A N 1
ATOM 4217 C CA . GLY A 1 563 ? 13.326 -0.928 17.015 1.00 89.38 563 GLY A CA 1
ATOM 4218 C C . GLY A 1 563 ? 13.934 0.367 16.518 1.00 89.38 563 GLY A C 1
ATOM 4219 O O . GLY A 1 563 ? 14.567 1.121 17.259 1.00 89.38 563 GLY A O 1
ATOM 4220 N N . ALA A 1 564 ? 13.739 0.614 15.231 1.00 90.12 564 ALA A N 1
ATOM 4221 C CA . ALA A 1 564 ? 14.235 1.804 14.568 1.00 90.12 564 ALA A CA 1
ATOM 4222 C C . ALA A 1 564 ? 13.129 2.436 13.743 1.00 90.12 564 ALA A C 1
ATOM 4224 O O . ALA A 1 564 ? 12.274 1.748 13.189 1.00 90.12 564 ALA A O 1
ATOM 4225 N N . TRP A 1 565 ? 13.176 3.748 13.601 1.00 91.00 565 TRP A N 1
ATOM 4226 C CA . TRP A 1 565 ? 12.350 4.437 12.629 1.00 91.00 565 TRP A CA 1
ATOM 4227 C C . TRP A 1 565 ? 13.230 5.238 11.672 1.00 91.00 565 TRP A C 1
ATOM 4229 O O . TRP A 1 565 ? 14.369 5.598 11.991 1.00 91.00 565 TRP A O 1
ATOM 4239 N N . ILE A 1 566 ? 12.730 5.430 10.454 1.00 89.56 566 ILE A N 1
ATOM 4240 C CA . ILE A 1 566 ? 13.509 5.933 9.327 1.00 89.56 566 ILE A CA 1
ATOM 4241 C C . ILE A 1 566 ? 12.656 6.857 8.480 1.00 89.56 566 ILE A C 1
ATOM 4243 O O . ILE A 1 566 ? 11.507 6.552 8.163 1.00 89.56 566 ILE A O 1
ATOM 4247 N N . VAL A 1 567 ? 13.262 7.963 8.059 1.00 90.19 567 VAL A N 1
ATOM 4248 C CA . VAL A 1 567 ? 12.696 8.885 7.076 1.00 90.19 567 VAL A CA 1
ATOM 4249 C C . VAL A 1 567 ? 13.358 8.659 5.736 1.00 90.19 567 VAL A C 1
ATOM 4251 O O . VAL A 1 567 ? 14.587 8.623 5.644 1.00 90.19 567 VAL A O 1
ATOM 4254 N N . HIS A 1 568 ? 12.546 8.608 4.688 1.00 88.06 568 HIS A N 1
ATOM 4255 C CA . HIS A 1 568 ? 13.028 8.666 3.321 1.00 88.06 568 HIS A CA 1
ATOM 4256 C C . HIS A 1 568 ? 12.519 9.932 2.627 1.00 88.06 568 HIS A C 1
ATOM 4258 O O . HIS A 1 568 ? 11.323 10.219 2.612 1.00 88.06 568 HIS A O 1
ATOM 4264 N N . LEU A 1 569 ? 13.429 10.702 2.032 1.00 88.69 569 LEU A N 1
ATOM 4265 C CA . LEU A 1 569 ? 13.147 11.939 1.305 1.00 88.69 569 LEU A CA 1
ATOM 4266 C C . LEU A 1 569 ? 13.551 11.791 -0.163 1.00 88.69 569 LEU A C 1
ATOM 4268 O O . LEU A 1 569 ? 14.547 11.148 -0.482 1.00 88.69 569 LEU A O 1
ATOM 4272 N N . THR A 1 570 ? 12.813 12.432 -1.069 1.00 84.69 570 THR A N 1
ATOM 4273 C CA . THR A 1 570 ? 13.171 12.515 -2.502 1.00 84.69 570 THR A CA 1
ATOM 4274 C C . THR A 1 570 ? 13.703 13.883 -2.916 1.00 84.69 570 THR A C 1
ATOM 4276 O O . THR A 1 570 ? 14.191 14.054 -4.038 1.00 84.69 570 THR A O 1
ATOM 4279 N N . ARG A 1 571 ? 13.542 14.886 -2.049 1.00 87.56 571 ARG A N 1
ATOM 4280 C CA . ARG A 1 571 ? 13.979 16.259 -2.288 1.00 87.56 571 ARG A CA 1
ATOM 4281 C C . ARG A 1 571 ? 14.097 17.008 -0.969 1.00 87.56 571 ARG A C 1
ATOM 4283 O O . ARG A 1 571 ? 13.231 16.872 -0.107 1.00 87.56 571 ARG A O 1
ATOM 4290 N N . VAL A 1 572 ? 15.122 17.840 -0.874 1.00 88.69 572 VAL A N 1
ATOM 4291 C CA . VAL A 1 572 ? 15.317 18.840 0.175 1.00 88.69 572 VAL A CA 1
ATOM 4292 C C . VAL A 1 572 ? 15.591 20.170 -0.524 1.00 88.69 572 VAL A C 1
ATOM 4294 O O . VAL A 1 572 ? 16.404 20.212 -1.449 1.00 88.69 572 VAL A O 1
ATOM 4297 N N . SER A 1 573 ? 14.872 21.229 -0.156 1.00 88.81 573 SER A N 1
ATOM 4298 C CA . SER A 1 573 ? 14.993 22.550 -0.785 1.00 88.81 573 SER A CA 1
ATOM 4299 C C . SER A 1 573 ? 14.892 23.685 0.218 1.00 88.81 573 SER A C 1
ATOM 4301 O O . SER A 1 573 ? 14.079 23.601 1.134 1.00 88.81 573 SER A O 1
ATOM 4303 N N . GLY A 1 574 ? 15.623 24.771 -0.027 1.00 80.50 574 GLY A N 1
ATOM 4304 C CA . GLY A 1 574 ? 15.566 26.002 0.757 1.00 80.50 574 GLY A CA 1
ATOM 4305 C C . GLY A 1 574 ? 16.373 25.939 2.054 1.00 80.50 574 GLY A C 1
ATOM 4306 O O . GLY A 1 574 ? 16.061 26.674 2.984 1.00 80.50 574 GLY A O 1
ATOM 4307 N N . ARG A 1 575 ? 17.401 25.079 2.126 1.00 81.25 575 ARG A N 1
ATOM 4308 C CA . ARG A 1 575 ? 18.256 24.874 3.315 1.00 81.25 575 ARG A CA 1
ATOM 4309 C C . ARG A 1 575 ? 17.468 24.657 4.626 1.00 81.25 575 ARG A C 1
ATOM 4311 O O . ARG A 1 575 ? 17.693 25.390 5.593 1.00 81.25 575 ARG A O 1
ATOM 4318 N N . PRO A 1 576 ? 16.541 23.686 4.688 1.00 74.00 576 PRO A N 1
ATOM 4319 C CA . PRO A 1 576 ? 15.937 23.311 5.959 1.00 74.00 576 PRO A CA 1
ATOM 4320 C C . PRO A 1 576 ? 17.022 22.741 6.882 1.00 74.00 576 PRO A C 1
ATOM 4322 O O . PRO A 1 576 ? 17.949 22.083 6.412 1.00 74.00 576 PRO A O 1
ATOM 4325 N N . GLN A 1 577 ? 16.926 23.026 8.180 1.00 83.12 577 GLN A N 1
ATOM 4326 C CA . GLN A 1 577 ? 17.943 22.619 9.151 1.00 83.12 577 GLN A CA 1
ATOM 4327 C C . GLN A 1 577 ? 17.623 21.243 9.718 1.00 83.12 577 GLN A C 1
ATOM 4329 O O . GLN A 1 577 ? 18.476 20.355 9.712 1.00 83.12 577 GLN A O 1
ATOM 4334 N N . THR A 1 578 ? 16.381 21.048 10.166 1.00 93.56 578 THR A N 1
ATOM 4335 C CA . THR A 1 578 ? 15.978 19.798 10.806 1.00 93.56 578 THR A CA 1
ATOM 4336 C C . THR A 1 578 ? 14.578 19.352 10.399 1.00 93.56 578 THR A C 1
ATOM 4338 O O . THR A 1 578 ? 13.711 20.150 10.036 1.00 93.56 578 THR A O 1
ATOM 4341 N N . LEU A 1 579 ? 14.358 18.041 10.446 1.00 94.44 579 LEU A N 1
ATOM 4342 C CA . LEU A 1 579 ? 13.039 17.427 10.438 1.00 94.44 579 LEU A CA 1
ATOM 4343 C C . LEU A 1 579 ? 12.763 16.880 11.835 1.00 94.44 579 LEU A C 1
ATOM 4345 O O . LEU A 1 579 ? 13.354 15.888 12.260 1.00 94.44 579 LEU A O 1
ATOM 4349 N N . GLU A 1 580 ? 11.858 17.535 12.543 1.00 94.94 580 GLU A N 1
ATOM 4350 C CA . GLU A 1 580 ? 11.346 17.067 13.817 1.00 94.94 580 GLU A CA 1
ATOM 4351 C C . GLU A 1 580 ? 10.280 16.005 13.600 1.00 94.94 580 GLU A C 1
ATOM 4353 O O . GLU A 1 580 ? 9.376 16.163 12.772 1.00 94.94 580 GLU A O 1
ATOM 4358 N N . VAL A 1 581 ? 10.347 14.958 14.411 1.00 91.75 581 VAL A N 1
ATOM 4359 C CA . VAL A 1 581 ? 9.346 13.901 14.447 1.00 91.75 581 VAL A CA 1
ATOM 4360 C C . VAL A 1 581 ? 8.809 13.793 15.853 1.00 91.75 581 VAL A C 1
ATOM 4362 O O . VAL A 1 581 ? 9.551 13.589 16.818 1.00 91.75 581 VAL A O 1
ATOM 4365 N N . ARG A 1 582 ? 7.496 13.969 15.964 1.00 93.50 582 ARG A N 1
ATOM 4366 C CA . ARG A 1 582 ? 6.755 13.842 17.207 1.00 93.50 582 ARG A CA 1
ATOM 4367 C C . ARG A 1 582 ? 5.811 12.660 17.125 1.00 93.50 582 ARG A C 1
ATOM 4369 O O . ARG A 1 582 ? 5.179 12.437 16.095 1.00 93.50 582 ARG A O 1
ATOM 4376 N N . VAL A 1 583 ? 5.667 11.956 18.237 1.00 89.94 583 VAL A N 1
ATOM 4377 C CA . VAL A 1 583 ? 4.645 10.929 18.395 1.00 89.94 583 VAL A CA 1
ATOM 4378 C C . VAL A 1 583 ? 3.771 11.270 19.587 1.00 89.94 583 VAL A C 1
ATOM 4380 O O . VAL A 1 583 ? 4.269 11.526 20.681 1.00 89.94 583 VAL A O 1
ATOM 4383 N N . ASP A 1 584 ? 2.463 11.367 19.339 1.00 88.81 584 ASP A N 1
ATOM 4384 C CA . ASP A 1 584 ? 1.470 11.845 20.307 1.00 88.81 584 ASP A CA 1
ATOM 4385 C C . ASP A 1 584 ? 1.872 13.181 20.969 1.00 88.81 584 ASP A C 1
ATOM 4387 O O . ASP A 1 584 ? 1.689 13.405 22.163 1.00 88.81 584 ASP A O 1
ATOM 4391 N N . GLY A 1 585 ? 2.448 14.084 20.167 1.00 89.88 585 GLY A N 1
ATOM 4392 C CA . GLY A 1 585 ? 2.909 15.409 20.598 1.00 89.88 585 GLY A CA 1
ATOM 4393 C C . GLY A 1 585 ? 4.284 15.429 21.276 1.00 89.88 585 GLY A C 1
ATOM 4394 O O . GLY A 1 585 ? 4.865 16.504 21.425 1.00 89.88 585 GLY A O 1
ATOM 4395 N N . THR A 1 586 ? 4.850 14.272 21.620 1.00 90.62 586 THR A N 1
ATOM 4396 C CA . THR A 1 586 ? 6.189 14.163 22.213 1.00 90.62 586 THR A CA 1
ATOM 4397 C C . THR A 1 586 ? 7.247 14.149 21.119 1.00 90.62 586 THR A C 1
ATOM 4399 O O . THR A 1 586 ? 7.189 13.307 20.229 1.00 90.62 586 THR A O 1
ATOM 4402 N N . LEU A 1 587 ? 8.228 15.056 21.173 1.00 92.00 587 LEU A N 1
ATOM 4403 C CA . LEU A 1 587 ? 9.383 15.030 20.269 1.00 92.00 587 LEU A CA 1
ATOM 4404 C C . LEU A 1 587 ? 10.229 13.789 20.550 1.00 92.00 587 LEU A C 1
ATOM 4406 O O . LEU A 1 587 ? 10.794 13.666 21.632 1.00 92.00 587 LEU A O 1
ATOM 4410 N N . ILE A 1 588 ? 10.316 12.895 19.568 1.00 86.69 588 ILE A N 1
ATOM 4411 C CA . ILE A 1 588 ? 11.129 11.678 19.666 1.00 86.69 588 ILE A CA 1
ATOM 4412 C C . ILE A 1 588 ? 12.473 11.828 18.960 1.00 86.69 588 ILE A C 1
ATOM 4414 O O . ILE A 1 588 ? 13.431 11.149 19.314 1.00 86.69 588 ILE A O 1
ATOM 4418 N N . ALA A 1 589 ? 12.553 12.711 17.963 1.00 87.75 589 ALA A N 1
ATOM 4419 C CA . ALA A 1 589 ? 13.761 12.915 17.185 1.00 87.75 589 ALA A CA 1
ATOM 4420 C C . ALA A 1 589 ? 13.747 14.257 16.452 1.00 87.75 589 ALA A C 1
ATOM 4422 O O . ALA A 1 589 ? 12.697 14.732 16.017 1.00 87.75 589 ALA A O 1
ATOM 4423 N N . ALA A 1 590 ? 14.937 14.815 16.250 1.00 92.69 590 ALA A N 1
ATOM 4424 C CA . ALA A 1 590 ? 15.194 15.897 15.312 1.00 92.69 590 ALA A CA 1
ATOM 4425 C C . ALA A 1 590 ? 16.333 15.452 14.392 1.00 92.69 590 ALA A C 1
ATOM 4427 O O . ALA A 1 590 ? 17.420 15.121 14.862 1.00 92.69 590 ALA A O 1
ATOM 4428 N N . VAL A 1 591 ? 16.058 15.374 13.093 1.00 91.69 591 VAL A N 1
ATOM 4429 C CA . VAL A 1 591 ? 16.995 14.840 12.102 1.00 91.69 591 VAL A CA 1
ATOM 4430 C C . VAL A 1 591 ? 17.599 15.987 11.319 1.00 91.69 591 VAL A C 1
ATOM 4432 O O . VAL A 1 591 ? 16.862 16.727 10.671 1.00 91.69 591 VAL A O 1
ATOM 4435 N N . GLU A 1 592 ? 18.921 16.118 11.342 1.00 92.62 592 GLU A N 1
ATOM 4436 C CA . GLU A 1 592 ? 19.618 17.074 10.484 1.00 92.62 592 GLU A CA 1
ATOM 4437 C C . GLU A 1 592 ? 19.434 16.699 9.012 1.00 92.62 592 GLU A C 1
ATOM 4439 O O . GLU A 1 592 ? 19.659 15.557 8.596 1.00 92.62 592 GLU A O 1
ATOM 4444 N N . LEU A 1 593 ? 18.985 17.670 8.220 1.00 91.06 593 LEU A N 1
ATOM 4445 C CA . LEU A 1 593 ? 18.711 17.468 6.805 1.00 91.06 593 LEU A CA 1
ATOM 4446 C C . LEU A 1 593 ? 19.953 17.786 5.965 1.00 91.06 593 LEU A C 1
ATOM 4448 O O . LEU A 1 593 ? 20.703 18.709 6.285 1.00 91.06 593 LEU A O 1
ATOM 4452 N N . PRO A 1 594 ? 20.190 17.054 4.861 1.00 86.00 594 PRO A N 1
ATOM 4453 C CA . PRO A 1 594 ? 21.287 17.378 3.962 1.00 86.00 594 PRO A CA 1
ATOM 4454 C C . PRO A 1 594 ? 21.050 18.746 3.311 1.00 86.00 594 PRO A C 1
ATOM 4456 O O . PRO A 1 594 ? 19.909 19.154 3.085 1.00 86.00 594 PRO A O 1
ATOM 4459 N N . ALA A 1 595 ? 22.135 19.426 2.929 1.00 82.50 595 ALA A N 1
ATOM 4460 C CA . ALA A 1 595 ? 22.044 20.620 2.091 1.00 82.50 595 ALA A CA 1
ATOM 4461 C C . ALA A 1 595 ? 21.280 20.318 0.786 1.00 82.50 595 ALA A C 1
ATOM 4463 O O . ALA A 1 595 ? 21.301 19.178 0.320 1.00 82.50 595 ALA A O 1
ATOM 4464 N N . ASP A 1 596 ? 20.621 21.342 0.222 1.00 78.88 596 ASP A N 1
ATOM 4465 C CA . ASP A 1 596 ? 19.724 21.264 -0.945 1.00 78.88 596 ASP A CA 1
ATOM 4466 C C . ASP A 1 596 ? 20.070 20.119 -1.914 1.00 78.88 596 ASP A C 1
ATOM 4468 O O . ASP A 1 596 ? 21.091 20.135 -2.605 1.00 78.88 596 ASP A O 1
ATOM 4472 N N . ARG A 1 597 ? 19.193 19.110 -1.963 1.00 77.19 597 ARG A N 1
ATOM 4473 C CA . ARG A 1 597 ? 19.432 17.847 -2.670 1.00 77.19 597 ARG A CA 1
ATOM 4474 C C . ARG A 1 597 ? 18.200 17.424 -3.453 1.00 77.19 597 ARG A C 1
ATOM 4476 O O . ARG A 1 597 ? 17.071 17.486 -2.970 1.00 77.19 597 ARG A O 1
ATOM 4483 N N . ARG A 1 598 ? 18.427 16.921 -4.667 1.00 70.94 598 ARG A N 1
ATOM 4484 C CA . ARG A 1 598 ? 17.434 16.179 -5.456 1.00 70.94 598 ARG A CA 1
ATOM 4485 C C . ARG A 1 598 ? 17.835 14.707 -5.503 1.00 70.94 598 ARG A C 1
ATOM 4487 O O . ARG A 1 598 ? 19.015 14.408 -5.659 1.00 70.94 598 ARG A O 1
ATOM 4494 N N . GLY A 1 599 ? 16.860 13.806 -5.400 1.00 67.94 599 GLY A N 1
ATOM 4495 C CA . GLY A 1 599 ? 17.086 12.358 -5.362 1.00 67.94 599 GLY A CA 1
ATOM 4496 C C . GLY A 1 599 ? 16.844 11.764 -3.975 1.00 67.94 599 GLY A C 1
ATOM 4497 O O . GLY A 1 599 ? 16.501 12.481 -3.037 1.00 67.94 599 GLY A O 1
ATOM 4498 N N . SER A 1 600 ? 16.993 10.445 -3.850 1.00 73.06 600 SER A N 1
ATOM 4499 C CA . SER A 1 600 ? 16.767 9.752 -2.581 1.00 73.06 600 SER A CA 1
ATOM 4500 C C . SER A 1 600 ? 17.787 10.156 -1.526 1.00 73.06 600 SER A C 1
ATOM 4502 O O . SER A 1 600 ? 18.996 10.209 -1.784 1.00 73.06 600 SER A O 1
ATOM 4504 N N . TRP A 1 601 ? 17.288 10.370 -0.321 1.00 84.19 601 TRP A N 1
ATOM 4505 C CA . TRP A 1 601 ? 18.069 10.457 0.895 1.00 84.19 601 TRP A CA 1
ATOM 4506 C C . TRP A 1 601 ? 17.321 9.723 2.003 1.00 84.19 601 TRP A C 1
ATOM 4508 O O . TRP A 1 601 ? 16.102 9.841 2.117 1.00 84.19 601 TRP A O 1
ATOM 4518 N N . GLN A 1 602 ? 18.052 8.959 2.801 1.00 86.19 602 GLN A N 1
ATOM 4519 C CA . GLN A 1 602 ? 17.525 8.207 3.930 1.00 86.19 602 GLN A CA 1
ATOM 4520 C C . GLN A 1 602 ? 18.222 8.712 5.189 1.00 86.19 602 GLN A C 1
ATOM 4522 O O . GLN A 1 602 ? 19.448 8.839 5.203 1.00 86.19 602 GLN A O 1
ATOM 4527 N N . ALA A 1 603 ? 17.443 9.012 6.223 1.00 87.69 603 ALA A N 1
ATOM 4528 C CA . ALA A 1 603 ? 17.998 9.359 7.522 1.00 87.69 603 ALA A CA 1
ATOM 4529 C C . ALA A 1 603 ? 18.730 8.150 8.135 1.00 87.69 603 ALA A C 1
ATOM 4531 O O . ALA A 1 603 ? 18.329 7.007 7.880 1.00 87.69 603 ALA A O 1
ATOM 4532 N N . PRO A 1 604 ? 19.758 8.368 8.977 1.00 86.69 604 PRO A N 1
ATOM 4533 C CA . PRO A 1 604 ? 20.269 7.317 9.850 1.00 86.69 604 PRO A CA 1
ATOM 4534 C C . PRO A 1 604 ? 19.128 6.678 10.660 1.00 86.69 604 PRO A C 1
ATOM 4536 O O . PRO A 1 604 ? 18.181 7.385 11.017 1.00 86.69 604 PRO A O 1
ATOM 4539 N N . PRO A 1 605 ? 19.185 5.366 10.956 1.00 88.88 605 PRO A N 1
ATOM 4540 C CA . PRO A 1 605 ? 18.161 4.721 11.767 1.00 88.88 605 PRO A CA 1
ATOM 4541 C C . PRO A 1 605 ? 18.169 5.316 13.174 1.00 88.88 605 PRO A C 1
ATOM 4543 O O . PRO A 1 605 ? 19.217 5.387 13.817 1.00 88.88 605 PRO A O 1
ATOM 4546 N N . ILE A 1 606 ? 17.000 5.733 13.651 1.00 88.75 606 ILE A N 1
ATOM 4547 C CA . ILE A 1 606 ? 16.864 6.347 14.971 1.00 88.75 606 ILE A CA 1
ATOM 4548 C C . ILE A 1 606 ? 16.185 5.344 15.902 1.00 88.75 606 ILE A C 1
ATOM 4550 O O . ILE A 1 606 ? 15.088 4.877 15.575 1.00 88.75 606 ILE A O 1
ATOM 4554 N N . PRO A 1 607 ? 16.814 4.998 17.041 1.00 89.50 607 PRO A N 1
ATOM 4555 C CA . PRO A 1 607 ? 16.222 4.098 18.017 1.00 89.50 607 PRO A CA 1
ATOM 4556 C C . PRO A 1 607 ? 14.879 4.621 18.515 1.00 89.50 607 PRO A C 1
ATOM 4558 O O . PRO A 1 607 ? 14.705 5.814 18.763 1.00 89.50 607 PRO A O 1
ATOM 4561 N N . TRP A 1 608 ? 13.931 3.711 18.675 1.00 86.62 608 TRP A N 1
ATOM 4562 C CA . TRP A 1 608 ? 12.595 4.017 19.160 1.00 86.62 608 TRP A CA 1
ATOM 4563 C C . TRP A 1 608 ? 12.040 2.801 19.904 1.00 86.62 608 TRP A C 1
ATOM 4565 O O . TRP A 1 608 ? 12.377 1.660 19.586 1.00 86.62 608 TRP A O 1
ATOM 4575 N N . VAL A 1 609 ? 11.171 3.046 20.882 1.00 87.38 609 VAL A N 1
ATOM 4576 C CA . VAL A 1 609 ? 10.412 2.001 21.573 1.00 87.38 609 VAL A CA 1
ATOM 4577 C C . VAL A 1 609 ? 8.938 2.333 21.419 1.00 87.38 609 VAL A C 1
ATOM 4579 O O . VAL A 1 609 ? 8.490 3.389 21.869 1.00 87.38 609 VAL A O 1
ATOM 4582 N N . ALA A 1 610 ? 8.193 1.452 20.754 1.00 81.31 610 ALA A N 1
ATOM 4583 C CA . ALA A 1 610 ? 6.770 1.660 20.548 1.00 81.31 610 ALA A CA 1
ATOM 4584 C C . ALA A 1 610 ? 5.985 1.432 21.835 1.00 81.31 610 ALA A C 1
ATOM 4586 O O . ALA A 1 610 ? 6.249 0.490 22.582 1.00 81.31 610 ALA A O 1
ATOM 4587 N N . SER A 1 611 ? 4.964 2.262 22.045 1.00 79.44 611 SER A N 1
ATOM 4588 C CA . SER A 1 611 ? 3.861 1.904 22.930 1.00 79.44 611 SER A CA 1
ATOM 4589 C C . SER A 1 611 ? 2.929 0.911 22.244 1.00 79.44 611 SER A C 1
ATOM 4591 O O . SER A 1 611 ? 2.755 0.968 21.028 1.00 79.44 611 SER A O 1
ATOM 4593 N N . ASP A 1 612 ? 2.216 0.118 23.036 1.00 74.81 612 ASP A N 1
ATOM 4594 C CA . ASP A 1 612 ? 1.185 -0.804 22.539 1.00 74.81 612 ASP A CA 1
ATOM 4595 C C . ASP A 1 612 ? -0.050 -0.093 21.952 1.00 74.81 612 ASP A C 1
ATOM 4597 O O . ASP A 1 612 ? -0.888 -0.713 21.301 1.00 74.81 612 ASP A O 1
ATOM 4601 N N . ALA A 1 613 ? -0.192 1.215 22.187 1.00 80.12 613 ALA A N 1
ATOM 4602 C CA . ALA A 1 613 ? -1.306 2.009 21.687 1.00 80.12 613 ALA A CA 1
ATOM 4603 C C . ALA A 1 613 ? -1.030 2.588 20.283 1.00 80.12 613 ALA A C 1
ATOM 4605 O O . ALA A 1 613 ? 0.092 3.027 20.009 1.00 80.12 613 ALA A O 1
ATOM 4606 N N . PRO A 1 614 ? -2.059 2.703 19.418 1.00 85.75 614 PRO A N 1
ATOM 4607 C CA . PRO A 1 614 ? -1.969 3.454 18.173 1.00 85.75 614 PRO A CA 1
ATOM 4608 C C . PRO A 1 614 ? -1.585 4.914 18.406 1.00 85.75 614 PRO A C 1
ATOM 4610 O O . PRO A 1 614 ? -2.228 5.627 19.188 1.00 85.75 614 PRO A O 1
ATOM 4613 N N . ALA A 1 615 ? -0.597 5.385 17.654 1.00 88.12 615 ALA A N 1
ATOM 4614 C CA . ALA A 1 615 ? 0.018 6.683 17.882 1.00 88.12 615 ALA A CA 1
ATOM 4615 C C . ALA A 1 615 ? -0.172 7.626 16.688 1.00 88.12 615 ALA A C 1
ATOM 4617 O O . ALA A 1 615 ? -0.204 7.187 15.535 1.00 88.12 615 ALA A O 1
ATOM 4618 N N . GLU A 1 616 ? -0.339 8.924 16.957 1.00 90.94 616 GLU A N 1
ATOM 4619 C CA . GLU A 1 616 ? -0.318 9.964 15.923 1.00 90.94 616 GLU A CA 1
ATOM 4620 C C . GLU A 1 616 ? 1.132 10.374 15.643 1.00 90.94 616 GLU A C 1
ATOM 4622 O O . GLU A 1 616 ? 1.851 10.749 16.569 1.00 90.94 616 GLU A O 1
ATOM 4627 N N . VAL A 1 617 ? 1.557 10.324 14.378 1.00 93.25 617 VAL A N 1
ATOM 4628 C CA . VAL A 1 617 ? 2.907 10.737 13.961 1.00 93.25 617 VAL A CA 1
ATOM 4629 C C . VAL A 1 617 ? 2.827 12.118 13.320 1.00 93.25 617 VAL A C 1
ATOM 4631 O O . VAL A 1 617 ? 2.172 12.290 12.291 1.00 93.25 617 VAL A O 1
ATOM 4634 N N . GLU A 1 618 ? 3.504 13.098 13.911 1.00 95.88 618 GLU A N 1
ATOM 4635 C CA . GLU A 1 618 ? 3.655 14.452 13.378 1.00 95.88 618 GLU A CA 1
ATOM 4636 C C . GLU A 1 618 ? 5.090 14.670 12.889 1.00 95.88 618 GLU A C 1
ATOM 4638 O O . GLU A 1 618 ? 6.056 14.334 13.568 1.00 95.88 618 GLU A O 1
ATOM 4643 N N . LEU A 1 619 ? 5.218 15.280 11.716 1.00 96.00 619 LEU A N 1
ATOM 4644 C CA . LEU A 1 619 ? 6.474 15.684 11.107 1.00 96.00 619 LEU A CA 1
ATOM 4645 C C . LEU A 1 619 ? 6.473 17.196 10.922 1.00 96.00 619 LEU A C 1
ATOM 4647 O O . LEU A 1 619 ? 5.523 17.750 10.364 1.00 96.00 619 LEU A O 1
ATOM 4651 N N . ARG A 1 620 ? 7.539 17.869 11.350 1.00 95.94 620 ARG A N 1
ATOM 4652 C CA . ARG A 1 620 ? 7.689 19.318 11.198 1.00 95.94 620 ARG A CA 1
ATOM 4653 C C . ARG A 1 620 ? 9.074 19.646 10.669 1.00 95.94 620 ARG A C 1
ATOM 4655 O O . ARG A 1 620 ? 10.073 19.240 11.246 1.00 95.94 620 ARG A O 1
ATOM 4662 N N . VAL A 1 621 ? 9.126 20.397 9.576 1.00 94.88 621 VAL A N 1
ATOM 4663 C CA . VAL A 1 621 ? 10.385 20.932 9.054 1.00 94.88 621 VAL A CA 1
ATOM 4664 C C . VAL A 1 621 ? 10.685 22.244 9.765 1.00 94.88 621 VAL A C 1
ATOM 4666 O O . VAL A 1 621 ? 9.843 23.147 9.776 1.00 94.88 621 VAL A O 1
ATOM 4669 N N . ASP A 1 622 ? 11.883 22.340 10.328 1.00 93.06 622 ASP A N 1
ATOM 4670 C CA . ASP A 1 622 ? 12.453 23.584 10.826 1.00 93.06 622 ASP A CA 1
ATOM 4671 C C . ASP A 1 622 ? 13.418 24.169 9.786 1.00 93.06 622 ASP A C 1
ATOM 4673 O O . ASP A 1 622 ? 14.304 23.484 9.257 1.00 93.06 622 ASP A O 1
ATOM 4677 N N . GLY A 1 623 ? 13.217 25.436 9.437 1.00 89.19 623 GLY A N 1
ATOM 4678 C CA . GLY A 1 623 ? 13.947 26.098 8.365 1.00 89.19 623 GLY A CA 1
ATOM 4679 C C . GLY A 1 623 ? 13.379 27.472 8.001 1.00 89.19 623 GLY A C 1
ATOM 4680 O O . GLY A 1 623 ? 12.313 27.859 8.484 1.00 89.19 623 GLY A O 1
ATOM 4681 N N . PRO A 1 624 ? 14.085 28.233 7.146 1.00 90.38 624 PRO A N 1
ATOM 4682 C CA . PRO A 1 624 ? 13.617 29.536 6.686 1.00 90.38 624 PRO A CA 1
ATOM 4683 C C . PRO A 1 624 ? 12.354 29.413 5.819 1.00 90.38 624 PRO A C 1
ATOM 4685 O O . PRO A 1 624 ? 12.032 28.349 5.287 1.00 90.38 624 PRO A O 1
ATOM 4688 N N . ALA A 1 625 ? 11.647 30.529 5.627 1.00 88.94 625 ALA A N 1
ATOM 4689 C CA . ALA A 1 625 ? 10.504 30.580 4.718 1.00 88.94 625 ALA A CA 1
ATOM 4690 C C . ALA A 1 625 ? 10.901 30.117 3.302 1.00 88.94 625 ALA A C 1
ATOM 4692 O O . ALA A 1 625 ? 11.927 30.534 2.766 1.00 88.94 625 ALA A O 1
ATOM 4693 N N . GLY A 1 626 ? 10.083 29.248 2.702 1.00 86.38 626 GLY A N 1
ATOM 4694 C CA . GLY A 1 626 ? 10.366 28.617 1.407 1.00 86.38 626 GLY A CA 1
ATOM 4695 C C . GLY A 1 626 ? 11.189 27.327 1.491 1.00 86.38 626 GLY A C 1
ATOM 4696 O O . GLY A 1 626 ? 11.350 26.650 0.474 1.00 86.38 626 GLY A O 1
ATOM 4697 N N . ALA A 1 627 ? 11.673 26.947 2.679 1.00 91.75 627 ALA A N 1
ATOM 4698 C CA . ALA A 1 627 ? 12.258 25.632 2.883 1.00 91.75 627 ALA A CA 1
ATOM 4699 C C . ALA A 1 627 ? 11.176 24.544 2.879 1.00 91.75 627 ALA A C 1
ATOM 4701 O O . ALA A 1 627 ? 10.080 24.727 3.410 1.00 91.75 627 ALA A O 1
ATOM 4702 N N . ALA A 1 628 ? 11.482 23.407 2.262 1.00 92.62 628 ALA A N 1
ATOM 4703 C CA . ALA A 1 628 ? 10.568 22.281 2.167 1.00 92.62 628 ALA A CA 1
ATOM 4704 C C . ALA A 1 628 ? 11.311 20.963 1.941 1.00 92.62 628 ALA A C 1
ATOM 4706 O O . ALA A 1 628 ? 12.398 20.928 1.352 1.00 92.62 628 ALA A O 1
ATOM 4707 N N . VAL A 1 629 ? 10.679 19.864 2.343 1.00 93.50 629 VAL A N 1
ATOM 4708 C CA . VAL A 1 629 ? 11.115 18.505 2.007 1.00 93.50 629 VAL A CA 1
ATOM 4709 C C . VAL A 1 629 ? 10.011 17.765 1.267 1.00 93.50 629 VAL A C 1
ATOM 4711 O O . VAL A 1 629 ? 8.832 17.898 1.586 1.00 93.50 629 VAL A O 1
ATOM 4714 N N . ALA A 1 630 ? 10.393 16.962 0.278 1.00 91.88 630 ALA A N 1
ATOM 4715 C CA . ALA A 1 630 ? 9.501 15.980 -0.322 1.00 91.88 630 ALA A CA 1
ATOM 4716 C C . ALA A 1 630 ? 9.707 14.649 0.408 1.00 91.88 630 ALA A C 1
ATOM 4718 O O . ALA A 1 630 ? 10.618 13.882 0.081 1.00 91.88 630 ALA A O 1
ATOM 4719 N N . LEU A 1 631 ? 8.876 14.407 1.419 1.00 91.12 631 LEU A N 1
ATOM 4720 C CA . LEU A 1 631 ? 8.838 13.174 2.187 1.00 91.12 631 LEU A CA 1
ATOM 4721 C C . LEU A 1 631 ? 8.288 12.049 1.330 1.00 91.12 631 LEU A C 1
ATOM 4723 O O . LEU A 1 631 ? 7.162 12.125 0.845 1.00 91.12 631 LEU A O 1
ATOM 4727 N N . ARG A 1 632 ? 9.038 10.963 1.204 1.00 85.69 632 ARG A N 1
ATOM 4728 C CA . ARG A 1 632 ? 8.519 9.775 0.553 1.00 85.69 632 ARG A CA 1
ATOM 4729 C C . ARG A 1 632 ? 7.635 8.958 1.483 1.00 85.69 632 ARG A C 1
ATOM 4731 O O . ARG A 1 632 ? 6.466 8.721 1.181 1.00 85.69 632 ARG A O 1
ATOM 4738 N N . ASP A 1 633 ? 8.241 8.502 2.566 1.00 87.81 633 ASP A N 1
ATOM 4739 C CA . ASP A 1 633 ? 7.618 7.703 3.603 1.00 87.81 633 ASP A CA 1
ATOM 4740 C C . ASP A 1 633 ? 8.391 7.839 4.920 1.00 87.81 633 ASP A C 1
ATOM 4742 O O . ASP A 1 633 ? 9.534 8.310 4.966 1.00 87.81 633 ASP A O 1
ATOM 4746 N N . VAL A 1 634 ? 7.713 7.452 5.997 1.00 90.19 634 VAL A N 1
ATOM 4747 C CA . VAL A 1 634 ? 8.309 7.207 7.307 1.00 90.19 634 VAL A CA 1
ATOM 4748 C C . VAL A 1 634 ? 8.051 5.757 7.664 1.00 90.19 634 VAL A C 1
ATOM 4750 O O . VAL A 1 634 ? 6.905 5.318 7.651 1.00 90.19 634 VAL A O 1
ATOM 4753 N N . ALA A 1 635 ? 9.099 5.003 7.961 1.00 89.88 635 ALA A N 1
ATOM 4754 C CA . ALA A 1 635 ? 8.998 3.587 8.269 1.00 89.88 635 ALA A CA 1
ATOM 4755 C C . ALA A 1 635 ? 9.432 3.305 9.705 1.00 89.88 635 ALA A C 1
ATOM 4757 O O . ALA A 1 635 ? 10.458 3.807 10.152 1.00 89.88 635 ALA A O 1
ATOM 4758 N N . PHE A 1 636 ? 8.660 2.478 10.400 1.00 90.44 636 PHE A N 1
ATOM 4759 C CA . PHE A 1 636 ? 8.932 1.974 11.740 1.00 90.44 636 PHE A CA 1
ATOM 4760 C C . PHE A 1 636 ? 9.249 0.487 11.626 1.00 90.44 636 PHE A C 1
ATOM 4762 O O . PHE A 1 636 ? 8.512 -0.246 10.973 1.00 90.44 636 PHE A O 1
ATOM 4769 N N . PHE A 1 637 ? 10.332 0.048 12.246 1.00 90.50 637 PHE A N 1
ATOM 4770 C CA . PHE A 1 637 ? 10.838 -1.318 12.233 1.00 90.50 637 PHE A CA 1
ATOM 4771 C C . PHE A 1 637 ? 10.909 -1.811 13.671 1.00 90.50 637 PHE A C 1
ATOM 4773 O O . PHE A 1 637 ? 11.330 -1.055 14.541 1.00 90.50 637 PHE A O 1
ATOM 4780 N N . SER A 1 638 ? 10.547 -3.066 13.908 1.00 88.44 638 SER A N 1
ATOM 4781 C CA . SER A 1 638 ? 10.858 -3.773 15.155 1.00 88.44 638 SER A CA 1
ATOM 4782 C C . SER A 1 638 ? 12.230 -4.449 15.071 1.00 88.44 638 SER A C 1
ATOM 4784 O O . SER A 1 638 ? 12.723 -4.727 13.977 1.00 88.44 638 SER A O 1
ATOM 4786 N N . GLU A 1 639 ? 12.809 -4.803 16.215 1.00 83.94 639 GLU A N 1
ATOM 4787 C CA . GLU A 1 639 ? 13.941 -5.742 16.272 1.00 83.94 639 GLU A CA 1
ATOM 4788 C C . GLU A 1 639 ? 13.525 -7.207 16.055 1.00 83.94 639 GLU A C 1
ATOM 4790 O O . GLU A 1 639 ? 14.375 -8.072 15.848 1.00 83.94 639 GLU A O 1
ATOM 4795 N N . THR A 1 640 ? 12.223 -7.505 16.082 1.00 77.94 640 THR A N 1
ATOM 4796 C CA . THR A 1 640 ? 11.696 -8.861 15.921 1.00 77.94 640 THR A CA 1
ATOM 4797 C C . THR A 1 640 ? 11.827 -9.325 14.471 1.00 77.94 640 THR A C 1
ATOM 4799 O O . THR A 1 640 ? 11.120 -8.852 13.575 1.00 77.94 640 THR A O 1
ATOM 4802 N N . ALA A 1 641 ? 12.729 -10.281 14.246 1.00 78.00 641 ALA A N 1
ATOM 4803 C CA . ALA A 1 641 ? 12.895 -10.929 12.953 1.00 78.00 641 ALA A CA 1
ATOM 4804 C C . ALA A 1 641 ? 11.683 -11.812 12.615 1.00 78.00 641 ALA A C 1
ATOM 4806 O O . ALA A 1 641 ? 11.182 -12.552 13.458 1.00 78.00 641 ALA A O 1
ATOM 4807 N N . LEU A 1 642 ? 11.238 -11.733 11.364 1.00 73.94 642 LEU A N 1
ATOM 4808 C CA . LEU A 1 642 ? 10.252 -12.628 10.755 1.00 73.94 642 LEU A CA 1
ATOM 4809 C C . LEU A 1 642 ? 10.928 -13.783 10.013 1.00 73.94 642 LEU A C 1
ATOM 4811 O O . LEU A 1 642 ? 10.386 -14.881 9.957 1.00 73.94 642 LEU A O 1
ATOM 4815 N N . ALA A 1 643 ? 12.106 -13.522 9.445 1.00 69.00 643 ALA A N 1
ATOM 4816 C CA . ALA A 1 643 ? 12.957 -14.516 8.809 1.00 69.00 643 ALA A CA 1
ATOM 4817 C C . ALA A 1 643 ? 14.415 -14.045 8.809 1.00 69.00 643 ALA A C 1
ATOM 4819 O O . ALA A 1 643 ? 14.699 -12.841 8.783 1.00 69.00 643 ALA A O 1
ATOM 4820 N N . GLY A 1 644 ? 15.340 -15.008 8.791 1.00 62.78 644 GLY A N 1
ATOM 4821 C CA . GLY A 1 644 ? 16.747 -14.754 8.485 1.00 62.78 644 GLY A CA 1
ATOM 4822 C C . GLY A 1 644 ? 16.956 -14.245 7.047 1.00 62.78 644 GLY A C 1
ATOM 4823 O O . GLY A 1 644 ? 15.999 -14.111 6.281 1.00 62.78 644 GLY A O 1
ATOM 4824 N N . PRO A 1 645 ? 18.205 -13.940 6.653 1.00 62.50 645 PRO A N 1
ATOM 4825 C CA . PRO A 1 645 ? 18.500 -13.511 5.290 1.00 62.50 645 PRO A CA 1
ATOM 4826 C C . PRO A 1 645 ? 18.092 -14.587 4.273 1.00 62.50 645 PRO A C 1
ATOM 4828 O O . PRO A 1 645 ? 18.395 -15.764 4.455 1.00 62.50 645 PRO A O 1
ATOM 4831 N N . ALA A 1 646 ? 17.444 -14.158 3.190 1.00 60.56 646 ALA A N 1
ATOM 4832 C CA . ALA A 1 646 ? 16.866 -15.024 2.161 1.00 60.56 646 ALA A CA 1
ATOM 4833 C C . ALA A 1 646 ? 17.848 -16.020 1.506 1.00 60.56 646 ALA A C 1
ATOM 4835 O O . ALA A 1 646 ? 19.055 -15.787 1.440 1.00 60.56 646 ALA A O 1
ATOM 4836 N N . GLU A 1 647 ? 17.353 -17.112 0.930 1.00 68.25 647 GLU A N 1
ATOM 4837 C CA . GLU A 1 647 ? 18.129 -17.908 -0.030 1.00 68.25 647 GLU A CA 1
ATOM 4838 C C . GLU A 1 647 ? 18.181 -17.192 -1.391 1.00 68.25 647 GLU A C 1
ATOM 4840 O O . GLU A 1 647 ? 17.175 -16.647 -1.845 1.00 68.25 647 GLU A O 1
ATOM 4845 N N . VAL A 1 648 ? 19.345 -17.171 -2.056 1.00 62.41 648 VAL A N 1
ATOM 4846 C CA . VAL A 1 648 ? 19.491 -16.570 -3.399 1.00 62.41 648 VAL A CA 1
ATOM 4847 C C . VAL A 1 648 ? 19.334 -17.655 -4.458 1.00 62.41 648 VAL A C 1
ATOM 4849 O O . VAL A 1 648 ? 20.052 -18.654 -4.405 1.00 62.41 648 VAL A O 1
ATOM 4852 N N . ARG A 1 649 ? 18.431 -17.439 -5.421 1.00 59.53 649 ARG A N 1
ATOM 4853 C CA . ARG A 1 649 ? 18.170 -18.345 -6.549 1.00 59.53 649 ARG A CA 1
ATOM 4854 C C . ARG A 1 649 ? 18.369 -17.691 -7.916 1.00 59.53 649 ARG A C 1
ATOM 4856 O O . ARG A 1 649 ? 18.027 -16.495 -8.088 1.00 59.53 649 ARG A O 1
#

pLDDT: mean 74.6, std 16.61, range [23.05, 96.25]

Foldseek 3Di:
DDPQDPVNVVVCLVCVLVVCVCCVVPVCVVVVPPVVSLVCLQCVLVVLLVVLVVLVVCLVPVDDCVCVPDLDFLQPVLCLQQNPLLLVLLVLLLVLQSVDGRPPCVVLSSLSSVVSVVCSVRSVPSDPFDDSNVVNLVVNVVCNVSSLVSSVSSVVSVCVVVPVPPVPDPCPVVVVVVVVVVSVCSNVVSVVVAVVNVWDQCQCVVVVLVVVLVLADLQEAEEFAECAPQRCCRCPPSVVCCCPPVVHHYHYDQALQRVLLVLCCVAVVVPSPPPYWYKYKDQFWYPWDQDPVRATAIADAQDHFPQKAWAWRAKEWEATDANDPDQPDRPPNRQDRTRIITMITIHGDVVQVPPFKWKWFQFQNATDTPDHKDWDDWDDDPGFTAAAQVFWTKIWADQAQAKKWKKWFFDPLCFQWQLFKWKDKANDTFNSHDPPDDGRGRMGDRAIDDNVCNRVTIIMIIHFGQHPDPPDRRRRTTTGMMMIGGLDPPSHDPLPQPHAYEYEYDPDDPPHDDRFHQYFHKGKAFLSQGPKPPNFDADNGFGKAFAPRKIKGHFDFTDAFKFWKKWKFQWWDQLFQWKWKDKQNHTPDTFGDDPGDGGIDMTDTDIDHDDSHGIMIMIHTHHDGPTIIGTGIMMIGDPGTSYGGHDYD

Sequence (649 aa):
LFPVRPATLSALAVVGVLAWALLDRGLFERLRARPWIAALRGQLPRVLVVAGLTAIATFLYGQPAELSAPPYSRLDHALAGLGSVLLGLALVGALCLLWRPPSVDAWLLALASVPLTTLALYAQRNLPQAGLFYFGRYLVPELGPLVVLLALGGLFAGLDALGARLRRRRSLRAVDALGTLALVGAVAWPLVAQPVVRVHEHAGTERLVAAIAEALPENAIVVAGGEGWHSSHAFNQVGGALVLEHGVEVLPYRSAEAAYASLNALVVDGVAGDEAPVYLLLGEASHAYTRADGALIAALDDLLPPPLRARPVGLYELYSDRLTRDIEALPSRVTRSALRLGLLRVEVDPQLAGDAVQRWHFVDGEARGPTQLSLKGGRWTDGALCLSRKRDLAITLPPIAAPASVVLVAGPDSEGAAGRWRVRVGDQTLDLHPPPRRREQSTLGPFPLAPAVARGGATIRVRGGKAPSASRPCRDGDLAELRILYDRPGSQSTAEADAIATSWAPPRDLGHPPRRATWVRGRSLSHLRPGIRPKPAVEGQSLLIEAGAPLRFPRTALPPGAGAWIVHLTRVSGRPQTLEVRVDGTLIAAVELPADRRGSWQAPPIPWVASDAPAEVELRVDGPAGAAVALRDVAFFSETALAGPAEVR

Radius of gyration: 30.58 Å; chains: 1; bounding box: 73×55×93 Å